Protein 6RZ6 (pdb70)

Organism: Homo sapiens (NCBI:txid9606)

Foldseek 3Di:
DPFCLLVVCLPPLLVLLVVLLVLLCVLLVVLLVLLPFDDPDDDLLSVLLNLLSVLLNVLSVLSVQVNVCSPVVQFHDPDFQNLLVNQLSLQLSLQLNLVSLLVSLVVLLVCLVPLPDVVVNVVSVVVSVVSSVVSSVLRCVSSVGLPDPPGRHGPDDADVCLVVVLVVLVCCVVVRFVVSLVSLVVSLVSLVVVVVVVVVVLVVVLVVLVVLLVVLVVHLVVVLVSLVVVLVVLVVVDVPVLSVVLNVLSVVLNCVRVVRVVSNVSSCVVNVSSVVVVVSSVLSSQLSNVSSVVSNVLSVQAPVQLSVLVNVCSVPDDHPDRPSVSVSSNSVSNSSNSSVSSVPSVSCVRRNDCSVVSVVVVVVD

Solvent-accessible surface area: 18883 Å² total; per-residue (Å²): 117,108,33,88,7,22,103,54,11,65,62,44,4,8,105,25,3,59,99,8,45,124,80,0,57,127,24,0,32,106,5,29,123,0,21,119,38,118,79,113,119,64,44,13,3,19,8,7,2,22,11,2,0,70,4,0,54,112,6,0,62,13,0,47,83,9,2,30,1,6,118,122,38,12,49,4,93,68,33,59,122,26,23,68,74,10,30,30,22,13,55,11,12,10,20,0,1,0,57,2,0,11,23,3,0,46,33,16,38,101,46,4,60,112,26,102,126,102,129,64,40,56,62,4,119,117,70,2,30,86,14,51,115,111,20,81,59,93,15,102,95,26,64,95,92,71,126,32,64,130,61,32,20,4,44,36,55,32,115,80,65,18,66,103,44,77,91,54,11,162,108,27,34,70,74,6,0,85,94,2,42,121,42,0,46,75,8,85,110,53,0,48,163,29,19,114,128,32,50,54,64,14,121,83,50,75,104,74,5,50,81,53,10,61,84,7,80,93,82,89,97,57,14,33,59,19,4,70,64,24,28,56,66,34,67,125,87,109,96,91,88,54,44,61,37,32,66,67,53,8,37,60,4,34,62,31,14,87,189,102,86,67,3,40,68,37,6,85,47,10,66,97,73,51,73,64,74,20,86,103,39,60,63,19,2,121,34,0,51,34,0,0,74,36,0,26,100,12,0,119,79,1,2,32,45,5,1,84,41,28,39,68,10,12,105,44,56,116,110,72,110,50,65,38,215,44,33,94,36,22,5,71,14,31,8,51,6,4,10,4,1,19,68,0,18,98,0,0,94,107,1,13,25,22,15,114,60,10,47,51,45,17,141,150,122

Radius of gyration: 28.32 Å; Cα contacts (8 Å, |Δi|>4): 383; chains: 1; bounding box: 35×96×51 Å

Structure (mmCIF, N/CA/C/O backbone):
data_6RZ6
#
_entry.id   6RZ6
#
_cell.length_a   69.810
_cell.length_b   170.880
_cell.length_c   85.790
_cell.angle_alpha   90.00
_cell.angle_beta   90.00
_cell.angle_gamma   90.00
#
_symmetry.space_group_name_H-M   'C 2 2 21'
#
loop_
_entity.id
_entity.type
_entity.pdbx_description
1 polymer 'Cysteinyl leukotriene receptor 2,Soluble cytochrome b562,Cysteinyl leukotriene receptor 2'
2 non-polymer '(2~{S})-8-[[4-[4-(2-chloranyl-5-fluoranyl-phenyl)butoxy]phenyl]carbonylamino]-4-(4-oxidanyl-4-oxidanylidene-butyl)-2,3- dihydro-1,4-benzoxazine-2-carboxylic acid'
3 non-polymer CHOLESTEROL
4 non-polymer 'L(+)-TARTARIC ACID'
5 non-polymer '(2R)-2,3-dihydroxypropyl (9Z)-octadec-9-enoate'
6 non-polymer 'OLEIC ACID'
7 non-polymer 'PENTAETHYLENE GLYCOL'
8 water water
#
loop_
_atom_site.group_PDB
_atom_site.id
_atom_site.type_symbol
_atom_site.label_atom_id
_atom_site.label_alt_id
_atom_site.label_comp_id
_atom_site.label_asym_id
_atom_site.label_entity_id
_atom_site.label_seq_id
_atom_site.pdbx_PDB_ins_code
_atom_site.Cartn_x
_atom_site.Cartn_y
_atom_site.Cartn_z
_atom_site.occupancy
_atom_site.B_iso_or_equiv
_atom_site.auth_seq_id
_atom_site.auth_comp_id
_atom_site.auth_asym_id
_atom_site.auth_atom_id
_atom_site.pdbx_PDB_model_num
ATOM 1 N N . ARG A 1 13 ? -13.251 31.965 -22.964 1.00 125.99 29 ARG A N 1
ATOM 2 C CA . ARG A 1 13 ? -12.910 30.943 -21.979 1.00 129.20 29 ARG A CA 1
ATOM 3 C C . ARG A 1 13 ? -12.034 31.506 -20.862 1.00 137.70 29 ARG A C 1
ATOM 4 O O . ARG A 1 13 ? -10.872 31.119 -20.726 1.00 141.52 29 ARG A O 1
ATOM 6 N N . ASN A 1 14 ? -12.605 32.404 -20.051 1.00 141.11 30 ASN A N 1
ATOM 7 C CA . ASN A 1 14 ? -11.826 33.085 -19.019 1.00 137.81 30 ASN A CA 1
ATOM 8 C C . ASN A 1 14 ? -11.428 32.151 -17.876 1.00 134.17 30 ASN A C 1
ATOM 9 O O . ASN A 1 14 ? -10.427 32.404 -17.195 1.00 137.96 30 ASN A O 1
ATOM 11 N N . CYS A 1 15 ? -12.172 31.066 -17.665 1.00 117.73 31 CYS A N 1
ATOM 12 C CA . CYS A 1 15 ? -12.011 30.249 -16.468 1.00 97.48 31 CYS A CA 1
ATOM 13 C C . CYS A 1 15 ? -10.724 29.422 -16.538 1.00 87.62 31 CYS A C 1
ATOM 14 O O . CYS A 1 15 ? -10.290 29.002 -17.613 1.00 90.04 31 CYS A O 1
ATOM 17 N N . THR A 1 16 ? -10.123 29.169 -15.366 1.00 76.61 32 THR A N 1
ATOM 18 C CA . THR A 1 16 ? -8.843 28.461 -15.269 1.00 70.36 32 THR A CA 1
ATOM 19 C C . THR A 1 16 ? -8.973 26.956 -15.492 1.00 64.66 32 THR A C 1
ATOM 20 O O . THR A 1 16 ? -7.969 26.264 -15.774 1.00 63.35 32 THR A O 1
ATOM 24 N N . ILE A 1 17 ? -10.189 26.432 -15.352 1.00 57.98 33 ILE A N 1
ATOM 25 C CA . ILE A 1 17 ? -10.421 25.019 -15.604 1.00 54.24 33 ILE A CA 1
ATOM 26 C C . ILE A 1 17 ? -10.011 24.645 -17.017 1.00 52.28 33 ILE A C 1
ATOM 27 O O . ILE A 1 17 ? -9.649 23.496 -17.279 1.00 52.75 33 ILE A O 1
ATOM 32 N N . GLU A 1 18 ? -10.045 25.598 -17.947 1.00 51.95 34 GLU A N 1
ATOM 33 C CA . GLU A 1 18 ? -9.728 25.258 -19.327 1.00 53.93 34 GLU A CA 1
ATOM 34 C C . GLU A 1 18 ? -8.235 24.997 -19.483 1.00 51.66 34 GLU A C 1
ATOM 35 O O . GLU A 1 18 ? -7.822 24.068 -20.193 1.00 50.14 34 GLU A O 1
ATOM 41 N N . ASN A 1 19 ? -7.415 25.774 -18.781 1.00 48.47 35 ASN A N 1
ATOM 42 C CA . ASN A 1 19 ? -5.989 25.490 -18.744 1.00 52.96 35 ASN A CA 1
ATOM 43 C C . ASN A 1 19 ? -5.721 24.129 -18.115 1.00 54.81 35 ASN A C 1
ATOM 44 O O . ASN A 1 19 ? -4.895 23.356 -18.618 1.00 52.76 35 ASN A O 1
ATOM 49 N N . PHE A 1 20 ? -6.416 23.807 -17.019 1.00 51.54 36 PHE A N 1
ATOM 50 C CA . PHE A 1 20 ? -6.261 22.459 -16.471 1.00 47.60 36 PHE A CA 1
ATOM 51 C C . PHE A 1 20 ? -6.627 21.383 -17.499 1.00 50.33 36 PHE A C 1
ATOM 52 O O . PHE A 1 20 ? -5.878 20.419 -17.701 1.00 49.70 36 PHE A O 1
ATOM 60 N N . LYS A 1 21 ? -7.784 21.534 -18.148 1.00 49.18 37 LYS A N 1
ATOM 61 C CA . LYS A 1 21 ? -8.284 20.531 -19.086 1.00 46.90 37 LYS A CA 1
ATOM 62 C C . LYS A 1 21 ? -7.302 20.275 -20.226 1.00 50.85 37 LYS A C 1
ATOM 63 O O . LYS A 1 21 ? -7.058 19.115 -20.600 1.00 45.81 37 LYS A O 1
ATOM 69 N N . ARG A 1 22 ? -6.720 21.342 -20.787 1.00 47.15 38 ARG A N 1
ATOM 70 C CA . ARG A 1 22 ? -5.925 21.150 -21.994 1.00 50.76 38 ARG A CA 1
ATOM 71 C C . ARG A 1 22 ? -4.644 20.368 -21.729 1.00 50.56 38 ARG A C 1
ATOM 72 O O . ARG A 1 22 ? -4.089 19.773 -22.661 1.00 49.38 38 ARG A O 1
ATOM 80 N N . GLU A 1 23 ? -4.157 20.365 -20.491 1.00 48.82 39 GLU A N 1
ATOM 81 C CA . GLU A 1 23 ? -3.031 19.511 -20.152 1.00 53.56 39 GLU A CA 1
ATOM 82 C C . GLU A 1 23 ? -3.485 18.145 -19.643 1.00 57.65 39 GLU A C 1
ATOM 83 O O . GLU A 1 23 ? -2.897 17.122 -20.010 1.00 56.29 39 GLU A O 1
ATOM 85 N N . PHE A 1 24 ? -4.544 18.109 -18.830 1.00 53.23 40 PHE A N 1
ATOM 86 C CA . PHE A 1 24 ? -4.964 16.874 -18.179 1.00 47.01 40 PHE A CA 1
ATOM 87 C C . PHE A 1 24 ? -5.547 15.859 -19.163 1.00 45.97 40 PHE A C 1
ATOM 88 O O . PHE A 1 24 ? -5.179 14.679 -19.120 1.00 45.79 40 PHE A O 1
ATOM 96 N N . PHE A 1 25 ? -6.480 16.272 -20.033 1.00 44.26 41 PHE A N 1
ATOM 97 C CA . PHE A 1 25 ? -7.119 15.265 -20.882 1.00 42.31 41 PHE A CA 1
ATOM 98 C C . PHE A 1 25 ? -6.170 14.577 -21.855 1.00 42.72 41 PHE A C 1
ATOM 99 O O . PHE A 1 25 ? -6.291 13.350 -22.011 1.00 43.16 41 PHE A O 1
ATOM 107 N N . PRO A 1 26 ? -5.250 15.263 -22.563 1.00 41.37 42 PRO A N 1
ATOM 108 C CA . PRO A 1 26 ? -4.373 14.508 -23.479 1.00 44.08 42 PRO A CA 1
ATOM 109 C C . PRO A 1 26 ? -3.606 13.405 -22.770 1.00 46.39 42 PRO A C 1
ATOM 110 O O . PRO A 1 26 ? -3.521 12.281 -23.290 1.00 48.02 42 PRO A O 1
ATOM 114 N N . ILE A 1 27 ? -3.127 13.677 -21.551 1.00 40.93 43 ILE A N 1
ATOM 115 C CA . ILE A 1 27 ? -2.372 12.680 -20.791 1.00 44.36 43 ILE A CA 1
ATOM 116 C C . ILE A 1 27 ? -3.231 11.442 -20.512 1.00 43.77 43 ILE A C 1
ATOM 117 O O . ILE A 1 27 ? -2.870 10.314 -20.884 1.00 45.51 43 ILE A O 1
ATOM 122 N N . VAL A 1 28 ? -4.377 11.627 -19.851 1.00 39.76 44 VAL A N 1
ATOM 123 C CA . VAL A 1 28 ? -5.146 10.457 -19.428 1.00 43.90 44 VAL A CA 1
ATOM 124 C C . VAL A 1 28 ? -5.763 9.751 -20.626 1.00 46.86 44 VAL A C 1
ATOM 125 O O . VAL A 1 28 ? -5.791 8.513 -20.675 1.00 48.77 44 VAL A O 1
ATOM 129 N N . TYR A 1 29 ? -6.269 10.511 -21.606 1.00 41.38 45 TYR A N 1
ATOM 130 C CA . TYR A 1 29 ? -6.847 9.892 -22.793 1.00 40.72 45 TYR A CA 1
ATOM 131 C C . TYR A 1 29 ? -5.820 9.057 -23.555 1.00 41.80 45 TYR A C 1
ATOM 132 O O . TYR A 1 29 ? -6.131 7.941 -23.990 1.00 38.67 45 TYR A O 1
ATOM 141 N N . LEU A 1 30 ? -4.580 9.546 -23.701 1.00 39.98 46 LEU A N 1
ATOM 142 C CA . LEU A 1 30 ? -3.616 8.725 -24.430 1.00 43.81 46 LEU A CA 1
ATOM 143 C C . LEU A 1 30 ? -3.141 7.530 -23.603 1.00 42.74 46 LEU A C 1
ATOM 144 O O . LEU A 1 30 ? -2.914 6.443 -24.165 1.00 39.81 46 LEU A O 1
ATOM 149 N N . ILE A 1 31 ? -3.009 7.690 -22.274 1.00 43.33 47 ILE A N 1
ATOM 150 C CA . ILE A 1 31 ? -2.675 6.531 -21.438 1.00 46.95 47 ILE A CA 1
ATOM 151 C C . ILE A 1 31 ? -3.727 5.444 -21.608 1.00 43.87 47 ILE A C 1
ATOM 152 O O . ILE A 1 31 ? -3.411 4.260 -21.816 1.00 41.46 47 ILE A O 1
ATOM 157 N N . ILE A 1 32 ? -4.999 5.838 -21.512 1.00 44.26 48 ILE A N 1
ATOM 158 C CA . ILE A 1 32 ? -6.095 4.889 -21.667 1.00 43.37 48 ILE A CA 1
ATOM 159 C C . ILE A 1 32 ? -6.059 4.266 -23.050 1.00 47.30 48 ILE A C 1
ATOM 160 O O . ILE A 1 32 ? -6.274 3.060 -23.199 1.00 45.85 48 ILE A O 1
ATOM 165 N N . PHE A 1 33 ? -5.755 5.065 -24.080 1.00 43.19 49 PHE A N 1
ATOM 166 C CA . PHE A 1 33 ? -5.670 4.530 -25.432 1.00 40.14 49 PHE A CA 1
ATOM 167 C C . PHE A 1 33 ? -4.687 3.373 -25.503 1.00 42.06 49 PHE A C 1
ATOM 168 O O . PHE A 1 33 ? -5.051 2.255 -25.888 1.00 38.72 49 PHE A O 1
ATOM 176 N N . PHE A 1 34 ? -3.418 3.637 -25.171 1.00 39.23 50 PHE A N 1
ATOM 177 C CA . PHE A 1 34 ? -2.410 2.599 -25.365 1.00 41.38 50 PHE A CA 1
ATOM 178 C C . PHE A 1 34 ? -2.665 1.388 -24.468 1.00 40.44 50 PHE A C 1
ATOM 179 O O . PHE A 1 34 ? -2.669 0.241 -24.954 1.00 41.36 50 PHE A O 1
ATOM 187 N N . VAL A 1 35 ? -2.920 1.616 -23.172 1.00 38.57 51 VAL A N 1
ATOM 188 C CA . VAL A 1 35 ? -3.214 0.493 -22.281 1.00 43.31 51 VAL A CA 1
ATOM 189 C C . VAL A 1 35 ? -4.430 -0.291 -22.781 1.00 44.93 51 VAL A C 1
ATOM 190 O O . VAL A 1 35 ? -4.436 -1.530 -22.760 1.00 48.99 51 VAL A O 1
ATOM 194 N N . GLY A 1 36 ? -5.449 0.407 -23.293 1.00 45.67 52 GLY A N 1
ATOM 195 C CA . GLY A 1 36 ? -6.695 -0.253 -23.652 1.00 45.96 52 GLY A CA 1
ATOM 196 C C . GLY A 1 36 ? -6.593 -1.022 -24.953 1.00 48.21 52 GLY A C 1
ATOM 197 O O . GLY A 1 36 ? -7.214 -2.079 -25.111 1.00 45.60 52 GLY A O 1
ATOM 198 N N . VAL A 1 37 ? -5.778 -0.524 -25.884 1.00 45.69 53 VAL A N 1
ATOM 199 C CA . VAL A 1 37 ? -5.504 -1.274 -27.107 1.00 49.77 53 VAL A CA 1
ATOM 200 C C . VAL A 1 37 ? -4.774 -2.564 -26.785 1.00 53.71 53 VAL A C 1
ATOM 201 O O . VAL A 1 37 ? -5.156 -3.636 -27.265 1.00 51.31 53 VAL A O 1
ATOM 205 N N . LEU A 1 38 ? -3.726 -2.494 -25.953 1.00 54.04 54 LEU A N 1
ATOM 206 C CA . LEU A 1 38 ? -3.022 -3.731 -25.611 1.00 51.76 54 LEU A CA 1
ATOM 207 C C . LEU A 1 38 ? -3.956 -4.736 -24.944 1.00 46.75 54 LEU A C 1
ATOM 208 O O . LEU A 1 38 ? -4.099 -5.880 -25.406 1.00 44.16 54 LEU A O 1
ATOM 213 N N . GLY A 1 39 ? -4.630 -4.305 -23.875 1.00 42.75 55 GLY A N 1
ATOM 214 C CA . GLY A 1 39 ? -5.475 -5.222 -23.126 1.00 45.39 55 GLY A CA 1
ATOM 215 C C . GLY A 1 39 ? -6.603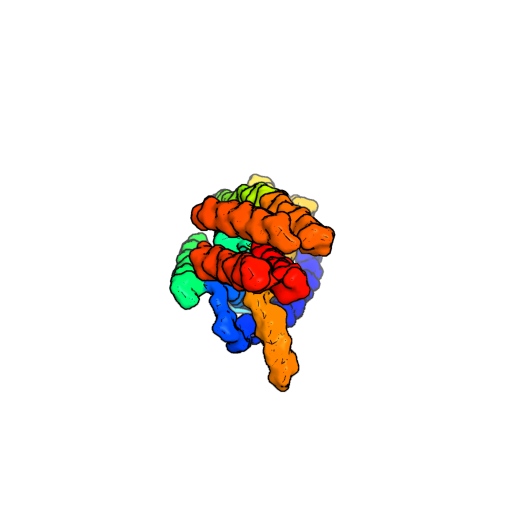 -5.803 -23.955 1.00 43.66 55 GLY A C 1
ATOM 216 O O . GLY A 1 39 ? -6.794 -7.020 -23.997 1.00 44.41 55 GLY A O 1
ATOM 217 N N . ASN A 1 40 ? -7.357 -4.946 -24.647 1.00 41.47 56 ASN A N 1
ATOM 218 C CA . ASN A 1 40 ? -8.508 -5.432 -25.396 1.00 44.94 56 ASN A CA 1
ATOM 219 C C . ASN A 1 40 ? -8.103 -6.193 -26.653 1.00 47.22 56 ASN A C 1
ATOM 220 O O . ASN A 1 40 ? -8.715 -7.225 -26.966 1.00 45.93 56 ASN A O 1
ATOM 225 N N . GLY A 1 41 ? -7.107 -5.709 -27.404 1.00 41.82 57 GLY A N 1
ATOM 226 C CA . GLY A 1 41 ? -6.640 -6.477 -28.545 1.00 44.04 57 GLY A CA 1
ATOM 227 C C . GLY A 1 41 ? -6.243 -7.880 -28.150 1.00 45.21 57 GLY A C 1
ATOM 228 O O . GLY A 1 41 ? -6.659 -8.859 -28.774 1.00 40.24 57 GLY A O 1
ATOM 229 N N . LEU A 1 42 ? -5.470 -8.005 -27.067 1.00 51.64 58 LEU A N 1
ATOM 230 C CA . LEU A 1 42 ? -5.065 -9.333 -26.628 1.00 53.30 58 LEU A CA 1
ATOM 231 C C . LEU A 1 42 ? -6.261 -10.153 -26.136 1.00 50.88 58 LEU A C 1
ATOM 232 O O . LEU A 1 42 ? -6.356 -11.357 -26.415 1.00 49.34 58 LEU A O 1
ATOM 237 N N . SER A 1 43 ? -7.192 -9.518 -25.415 1.00 45.70 59 SER A N 1
ATOM 238 C CA . SER A 1 43 ? -8.353 -10.241 -24.901 1.00 46.19 59 SER A CA 1
ATOM 239 C C . SER A 1 43 ? -9.208 -10.789 -26.038 1.00 45.38 59 SER A C 1
ATOM 240 O O . SER A 1 43 ? -9.626 -11.954 -26.014 1.00 37.65 59 SER A O 1
ATOM 243 N N . ILE A 1 44 ? -9.496 -9.949 -27.037 1.00 45.27 60 ILE A N 1
ATOM 244 C CA . ILE A 1 44 ? -10.302 -10.392 -28.171 1.00 47.32 60 ILE A CA 1
ATOM 245 C C . ILE A 1 44 ? -9.579 -11.488 -28.943 1.00 50.52 60 ILE A C 1
ATOM 246 O O . ILE A 1 44 ? -10.191 -12.485 -29.347 1.00 49.83 60 ILE A O 1
ATOM 251 N N . TYR A 1 45 ? -8.265 -11.337 -29.143 1.00 51.22 61 TYR A N 1
ATOM 252 C CA . TYR A 1 45 ? -7.490 -12.413 -29.755 1.00 54.62 61 TYR A CA 1
ATOM 253 C C . TYR A 1 45 ? -7.647 -13.729 -28.995 1.00 54.37 61 TYR A C 1
ATOM 254 O O . TYR A 1 45 ? -7.812 -14.788 -29.610 1.00 52.61 61 TYR A O 1
ATOM 263 N N . VAL A 1 46 ? -7.597 -13.685 -27.660 1.00 55.33 62 VAL A N 1
ATOM 264 C CA . VAL A 1 46 ? -7.739 -14.906 -26.863 1.00 58.44 62 VAL A CA 1
ATOM 265 C C . VAL A 1 46 ? -9.142 -15.491 -27.007 1.00 58.65 62 VAL A C 1
ATOM 266 O O . VAL A 1 46 ? -9.304 -16.684 -27.291 1.00 59.97 62 VAL A O 1
ATOM 270 N N . PHE A 1 47 ? -10.168 -14.659 -26.794 1.00 52.88 63 PHE A N 1
ATOM 271 C CA . PHE A 1 47 ? -11.562 -15.068 -26.951 1.00 52.70 63 PHE A CA 1
ATOM 272 C C . PHE A 1 47 ? -11.790 -15.875 -28.222 1.00 58.49 63 PHE A C 1
ATOM 273 O O . PHE A 1 47 ? -12.425 -16.935 -28.193 1.00 66.87 63 PHE A O 1
ATOM 281 N N . LEU A 1 48 ? -11.288 -15.391 -29.351 1.00 55.53 64 LEU A N 1
ATOM 282 C CA . LEU A 1 48 ? -11.589 -16.028 -30.622 1.00 55.55 64 LEU A CA 1
ATOM 283 C C . LEU A 1 48 ? -10.758 -17.286 -30.852 1.00 62.67 64 LEU A C 1
ATOM 284 O O . LEU A 1 48 ? -10.741 -17.809 -31.977 1.00 67.69 64 LEU A O 1
ATOM 289 N N . GLN A 1 49 ? -10.073 -17.787 -29.815 1.00 60.98 65 GLN A N 1
ATOM 290 C CA . GLN A 1 49 ? -9.318 -19.019 -30.025 1.00 65.79 65 GLN A CA 1
ATOM 291 C C . GLN A 1 49 ? -10.225 -20.232 -29.824 1.00 64.72 65 GLN A C 1
ATOM 292 O O . GLN A 1 49 ? -11.057 -20.241 -28.907 1.00 61.14 65 GLN A O 1
ATOM 298 N N . PRO A 1 50 ? -10.083 -21.241 -30.683 1.00 64.42 66 PRO A N 1
ATOM 299 C CA . PRO A 1 50 ? -10.950 -22.421 -30.589 1.00 65.82 66 PRO A CA 1
ATOM 300 C C . PRO A 1 50 ? -10.699 -23.184 -29.304 1.00 75.88 66 PRO A C 1
ATOM 301 O O . PRO A 1 50 ? -9.554 -23.359 -28.878 1.00 82.38 66 PRO A O 1
ATOM 305 N N . TYR A 1 51 ? -11.782 -23.640 -28.682 1.00 79.16 67 TYR A N 1
ATOM 306 C CA . TYR A 1 51 ? -11.650 -24.460 -27.489 1.00 80.78 67 TYR A CA 1
ATOM 307 C C . TYR A 1 51 ? -12.837 -25.415 -27.446 1.00 85.46 67 TYR A C 1
ATOM 308 O O . TYR A 1 51 ? -13.924 -25.094 -27.937 1.00 90.39 67 TYR A O 1
ATOM 317 N N . LYS A 1 52 ? -12.613 -26.598 -26.866 1.00 81.86 68 LYS A N 1
ATOM 318 C CA . LYS A 1 52 ? -13.607 -27.667 -26.941 1.00 79.69 68 LYS A CA 1
ATOM 319 C C . LYS A 1 52 ? -14.968 -27.243 -26.395 1.00 79.40 68 LYS A C 1
ATOM 320 O O . LYS A 1 52 ? -15.993 -27.799 -26.803 1.00 80.77 68 LYS A O 1
ATOM 322 N N . LYS A 1 53 ? -15.011 -26.270 -25.485 1.00 76.14 69 LYS A N 1
ATOM 323 C CA . LYS A 1 53 ? -16.270 -25.820 -24.906 1.00 75.60 69 LYS A CA 1
ATOM 324 C C . LYS A 1 53 ? -16.348 -24.299 -24.896 1.00 74.30 69 LYS A C 1
ATOM 325 O O . LYS A 1 53 ? -15.329 -23.606 -24.840 1.00 74.35 69 LYS A O 1
ATOM 331 N N . SER A 1 54 ? -17.575 -23.789 -24.978 1.00 76.95 70 SER A N 1
ATOM 332 C CA . SER A 1 54 ? -17.832 -22.354 -24.952 1.00 80.61 70 SER A CA 1
ATOM 333 C C . SER A 1 54 ? -19.060 -22.086 -24.090 1.00 73.78 70 SER A C 1
ATOM 334 O O . SER A 1 54 ? -19.859 -22.986 -23.817 1.00 73.61 70 SER A O 1
ATOM 337 N N . THR A 1 55 ? -19.208 -20.834 -23.665 1.00 67.56 71 THR A N 1
ATOM 338 C CA . THR A 1 55 ? -20.199 -20.485 -22.658 1.00 70.64 71 THR A CA 1
ATOM 339 C C . THR A 1 55 ? -20.790 -19.116 -22.984 1.00 70.78 71 THR A C 1
ATOM 340 O O . THR A 1 55 ? -20.219 -18.333 -23.745 1.00 74.63 71 THR A O 1
ATOM 344 N N . SER A 1 56 ? -21.965 -18.842 -22.415 1.00 67.02 72 SER A N 1
ATOM 345 C CA . SER A 1 56 ? -22.598 -17.540 -22.586 1.00 64.74 72 SER A CA 1
ATOM 346 C C . SER A 1 56 ? -21.767 -16.404 -21.987 1.00 56.98 72 SER A C 1
ATOM 347 O O . SER A 1 56 ? -21.812 -15.267 -22.491 1.00 55.71 72 SER A O 1
ATOM 350 N N . VAL A 1 57 ? -21.006 -16.678 -20.918 1.00 54.66 73 VAL A N 1
ATOM 351 C CA . VAL A 1 57 ? -20.205 -15.609 -20.318 1.00 57.06 73 VAL A CA 1
ATOM 352 C C . VAL A 1 57 ? -19.132 -15.145 -21.287 1.00 55.71 73 VAL A C 1
ATOM 353 O O . VAL A 1 57 ? -18.739 -13.971 -21.281 1.00 61.20 73 VAL A O 1
ATOM 357 N N . ASN A 1 58 ? -18.660 -16.043 -22.148 1.00 49.53 74 ASN A N 1
ATOM 358 C CA . ASN A 1 58 ? -17.754 -15.630 -23.208 1.00 52.66 74 ASN A CA 1
ATOM 359 C C . ASN A 1 58 ? -18.434 -14.650 -24.161 1.00 53.71 74 ASN A C 1
ATOM 360 O O . ASN A 1 58 ? -17.810 -13.681 -24.615 1.00 56.50 74 ASN A O 1
ATOM 365 N N . VAL A 1 59 ? -19.720 -14.871 -24.456 1.00 47.71 75 VAL A N 1
ATOM 366 C CA . VAL A 1 59 ? -20.465 -13.929 -25.290 1.00 48.43 75 VAL A CA 1
ATOM 367 C C . VAL A 1 59 ? -20.494 -12.551 -24.638 1.00 42.74 75 VAL A C 1
ATOM 368 O O . VAL A 1 59 ? -20.211 -11.526 -25.278 1.00 43.78 75 VAL A O 1
ATOM 372 N N . PHE A 1 60 ? -20.847 -12.503 -23.354 1.00 38.38 76 PHE A N 1
ATOM 373 C CA . PHE A 1 60 ? -20.976 -11.194 -22.714 1.00 43.42 76 PHE A CA 1
ATOM 374 C C . PHE A 1 60 ? -19.632 -10.475 -22.628 1.00 44.13 76 PHE A C 1
ATOM 375 O O . PHE A 1 60 ? -19.542 -9.265 -22.886 1.00 45.56 76 PHE A O 1
ATOM 383 N N . MET A 1 61 ? -18.573 -11.209 -22.287 1.00 44.18 77 MET A N 1
ATOM 384 C CA . MET A 1 61 ? -17.249 -10.602 -22.224 1.00 47.26 77 MET A CA 1
ATOM 385 C C . MET A 1 61 ? -16.792 -10.094 -23.588 1.00 45.83 77 MET A C 1
ATOM 386 O O . MET A 1 61 ? -16.242 -8.988 -23.692 1.00 46.87 77 MET A O 1
ATOM 391 N N . LEU A 1 62 ? -16.996 -10.886 -24.642 1.00 40.72 78 LEU A N 1
ATOM 392 C CA . LEU A 1 62 ? -16.602 -10.449 -25.978 1.00 43.18 78 LEU A CA 1
ATOM 393 C C . LEU A 1 62 ? -17.308 -9.155 -26.378 1.00 44.47 78 LEU A C 1
ATOM 394 O O . LEU A 1 62 ? -16.684 -8.248 -26.949 1.00 43.13 78 LEU A O 1
ATOM 399 N N . ASN A 1 63 ? -18.614 -9.060 -26.102 1.00 44.62 79 ASN A N 1
ATOM 400 C CA . ASN A 1 63 ? -19.357 -7.849 -26.410 1.00 46.54 79 ASN A CA 1
ATOM 401 C C . ASN A 1 63 ? -18.803 -6.658 -25.626 1.00 45.42 79 ASN A C 1
ATOM 402 O O . ASN A 1 63 ? -18.665 -5.579 -26.169 1.00 41.66 79 ASN A O 1
ATOM 407 N N . LEU A 1 64 ? -18.492 -6.858 -24.343 1.00 41.95 80 LEU A N 1
ATOM 408 C CA . LEU A 1 64 ? -17.908 -5.776 -23.559 1.00 40.66 80 LEU A CA 1
ATOM 409 C C . LEU A 1 64 ? -16.593 -5.297 -24.167 1.00 44.83 80 LEU A C 1
ATOM 410 O O . LEU A 1 64 ? -16.353 -4.088 -24.284 1.00 43.32 80 LEU A O 1
ATOM 415 N N . ALA A 1 65 ? -15.725 -6.237 -24.556 1.00 44.49 81 ALA A N 1
ATOM 416 C CA . ALA A 1 65 ? -14.403 -5.861 -25.052 1.00 44.55 81 ALA A CA 1
ATOM 417 C C . ALA A 1 65 ? -14.499 -5.162 -26.406 1.00 48.79 81 ALA A C 1
ATOM 418 O O . ALA A 1 65 ? -13.760 -4.202 -26.672 1.00 44.51 81 ALA A O 1
ATOM 420 N N . ILE A 1 66 ? -15.409 -5.621 -27.274 1.00 50.33 82 ILE A N 1
ATOM 421 C CA . ILE A 1 66 ? -15.605 -4.929 -28.545 1.00 48.77 82 ILE A CA 1
ATOM 422 C C . ILE A 1 66 ? -16.084 -3.511 -28.304 1.00 48.76 82 ILE A C 1
ATOM 423 O O . ILE A 1 66 ? -15.553 -2.550 -28.884 1.00 47.07 82 ILE A O 1
ATOM 428 N N . SER A 1 67 ? -17.089 -3.351 -27.440 1.00 46.23 83 SER A N 1
ATOM 429 C CA . SER A 1 67 ? -17.556 -2.007 -27.126 1.00 45.29 83 SER A CA 1
ATOM 430 C C . SER A 1 67 ? -16.415 -1.136 -26.610 1.00 43.54 83 SER A C 1
ATOM 431 O O . SER A 1 67 ? -16.232 0.002 -27.074 1.00 42.12 83 SER A O 1
ATOM 434 N N . ASN A 1 68 ? -15.619 -1.664 -25.665 1.00 37.96 84 ASN A N 1
ATOM 435 C CA . ASN A 1 68 ? -14.549 -0.847 -25.101 1.00 39.22 84 ASN A CA 1
ATOM 436 C C . ASN A 1 68 ? -13.522 -0.468 -26.159 1.00 40.97 84 ASN A C 1
ATOM 437 O O . ASN A 1 68 ? -13.044 0.669 -26.174 1.00 43.15 84 ASN A O 1
ATOM 442 N N . LEU A 1 69 ? -13.177 -1.392 -27.061 1.00 43.72 85 LEU A N 1
ATOM 443 C CA . LEU A 1 69 ? -12.131 -1.094 -28.040 1.00 44.52 85 LEU A CA 1
ATOM 444 C C . LEU A 1 69 ? -12.620 -0.084 -29.079 1.00 43.53 85 LEU A C 1
ATOM 445 O O . LEU A 1 69 ? -11.867 0.825 -29.486 1.00 43.50 85 LEU A O 1
ATOM 450 N N . LEU A 1 70 ? -13.888 -0.204 -29.498 1.00 39.65 86 LEU A N 1
ATOM 451 C CA . LEU A 1 70 ? -14.489 0.835 -30.330 1.00 47.59 86 LEU A CA 1
ATOM 452 C C . LEU A 1 70 ? -14.374 2.206 -29.668 1.00 49.65 86 LEU A C 1
ATOM 453 O O . LEU A 1 70 ? -13.875 3.162 -30.282 1.00 47.93 86 LEU A O 1
ATOM 458 N N . PHE A 1 71 ? -14.823 2.324 -28.413 1.00 45.25 87 PHE A N 1
ATOM 459 C CA . PHE A 1 71 ? -14.694 3.607 -27.718 1.00 43.20 87 PHE A CA 1
ATOM 460 C C . PHE A 1 71 ? -13.251 4.103 -27.665 1.00 43.53 87 PHE A C 1
ATOM 461 O O . PHE A 1 71 ? -12.980 5.287 -27.909 1.00 43.33 87 PHE A O 1
ATOM 469 N N . ILE A 1 72 ? -12.318 3.222 -27.317 1.00 42.30 88 ILE A N 1
ATOM 470 C CA . ILE A 1 72 ? -10.914 3.601 -27.249 1.00 42.00 88 ILE A CA 1
ATOM 471 C C . ILE A 1 72 ? -10.416 4.197 -28.559 1.00 46.42 88 ILE A C 1
ATOM 472 O O . ILE A 1 72 ? -9.581 5.115 -28.548 1.00 44.90 88 ILE A O 1
ATOM 477 N N . SER A 1 73 ? -10.942 3.735 -29.704 1.00 44.60 89 SER A N 1
ATOM 478 C CA . SER A 1 73 ? -10.463 4.310 -30.963 1.00 43.98 89 SER A CA 1
ATOM 479 C C . SER A 1 73 ? -10.810 5.804 -31.125 1.00 44.44 89 SER A C 1
ATOM 480 O O . SER A 1 73 ? -10.241 6.461 -32.004 1.00 47.11 89 SER A O 1
ATOM 483 N N . THR A 1 74 ? -11.690 6.375 -30.299 1.00 35.51 90 THR A N 1
ATOM 484 C CA . THR A 1 74 ? -12.017 7.795 -30.441 1.00 42.08 90 THR A CA 1
ATOM 485 C C . THR A 1 74 ? -11.096 8.710 -29.641 1.00 46.86 90 THR A C 1
ATOM 486 O O . THR A 1 74 ? -11.113 9.930 -29.861 1.00 49.93 90 THR A O 1
ATOM 490 N N . LEU A 1 75 ? -10.309 8.163 -28.719 1.00 43.28 91 LEU A N 1
ATOM 491 C CA . LEU A 1 75 ? -9.570 8.972 -27.759 1.00 41.97 91 LEU A CA 1
ATOM 492 C C . LEU A 1 75 ? -8.467 9.837 -28.377 1.00 45.72 91 LEU A C 1
ATOM 493 O O . LEU A 1 75 ? -8.245 10.963 -27.898 1.00 47.00 91 LEU A O 1
ATOM 498 N N . PRO A 1 76 ? -7.739 9.374 -29.407 1.00 45.84 92 PRO A N 1
ATOM 499 C CA . PRO A 1 76 ? -6.718 10.255 -30.007 1.00 47.06 92 PRO A CA 1
ATOM 500 C C . PRO A 1 76 ? -7.301 11.536 -30.560 1.00 48.39 92 PRO A C 1
ATOM 501 O O . PRO A 1 76 ? -6.629 12.578 -30.542 1.00 50.91 92 PRO A O 1
ATOM 505 N N . PHE A 1 77 ? -8.562 11.497 -30.997 1.00 46.24 93 PHE A N 1
ATOM 506 C CA . PHE A 1 77 ? -9.226 12.691 -31.503 1.00 46.99 93 PHE A CA 1
ATOM 507 C C . PHE A 1 77 ? -9.547 13.671 -30.378 1.00 48.03 93 PHE A C 1
ATOM 508 O O . PHE A 1 77 ? -9.360 14.887 -30.534 1.00 52.28 93 PHE A O 1
ATOM 516 N N . ARG A 1 78 ? -10.045 13.165 -29.242 1.00 40.37 94 ARG A N 1
ATOM 517 C CA . ARG A 1 78 ? -10.314 14.040 -28.103 1.00 45.09 94 ARG A CA 1
ATOM 518 C C . ARG A 1 78 ? -9.015 14.674 -27.608 1.00 48.11 94 ARG A C 1
ATOM 519 O O . ARG A 1 78 ? -8.952 15.892 -27.344 1.00 48.36 94 ARG A O 1
ATOM 527 N N . ALA A 1 79 ? -7.948 13.865 -27.532 1.00 46.28 95 ALA A N 1
ATOM 528 C CA . ALA A 1 79 ? -6.633 14.402 -27.193 1.00 47.35 95 ALA A CA 1
ATOM 529 C C . ALA A 1 79 ? -6.217 15.498 -28.164 1.00 46.48 95 ALA A C 1
ATOM 530 O O . ALA A 1 79 ? -5.709 16.538 -27.739 1.00 49.49 95 ALA A O 1
ATOM 532 N N . ASP A 1 80 ? -6.421 15.284 -29.468 1.00 42.32 96 ASP A N 1
ATOM 533 C CA . ASP A 1 80 ? -6.101 16.313 -30.453 1.00 46.02 96 ASP A CA 1
ATOM 534 C C . ASP A 1 80 ? -6.856 17.611 -30.174 1.00 47.81 96 ASP A C 1
ATOM 535 O O . ASP A 1 80 ? -6.270 18.709 -30.183 1.00 42.71 96 ASP A O 1
ATOM 540 N N . TYR A 1 81 ? -8.172 17.503 -29.977 1.00 47.16 97 TYR A N 1
ATOM 541 C CA . TYR A 1 81 ? -8.965 18.667 -29.613 1.00 45.81 97 TYR A CA 1
ATOM 542 C C . TYR A 1 81 ? -8.272 19.496 -28.546 1.00 47.64 97 TYR A C 1
ATOM 543 O O . TYR A 1 81 ? -8.025 20.698 -28.732 1.00 44.98 97 TYR A O 1
ATOM 552 N N . TYR A 1 82 ? -7.915 18.858 -27.428 1.00 47.47 98 TYR A N 1
ATOM 553 C CA . TYR A 1 82 ? -7.352 19.667 -26.343 1.00 48.45 98 TYR A CA 1
ATOM 554 C C . TYR A 1 82 ? -5.941 20.156 -26.668 1.00 51.63 98 TYR A C 1
ATOM 555 O O . TYR A 1 82 ? -5.579 21.283 -26.302 1.00 52.60 98 TYR A O 1
ATOM 564 N N . LEU A 1 83 ? -5.144 19.353 -27.380 1.00 48.42 99 LEU A N 1
ATOM 565 C CA . LEU A 1 83 ? -3.802 19.788 -27.750 1.00 49.96 99 LEU A CA 1
ATOM 566 C C . LEU A 1 83 ? -3.792 20.969 -28.713 1.00 54.19 99 LEU A C 1
ATOM 567 O O . LEU A 1 83 ? -2.762 21.642 -28.820 1.00 55.83 99 LEU A O 1
ATOM 572 N N . ARG A 1 84 ? -4.894 21.235 -29.421 1.00 55.12 100 ARG A N 1
ATOM 573 C CA . ARG A 1 84 ? -4.973 22.410 -30.283 1.00 54.20 100 ARG A CA 1
ATOM 574 C C . ARG A 1 84 ? -5.527 23.636 -29.574 1.00 52.25 100 ARG A C 1
ATOM 575 O O . ARG A 1 84 ? -5.917 24.590 -30.245 1.00 53.21 100 ARG A O 1
ATOM 583 N N . GLY A 1 85 ? -5.598 23.632 -28.249 1.00 52.76 101 GLY A N 1
ATOM 584 C CA . GLY A 1 85 ? -6.193 24.766 -27.565 1.00 54.58 101 GLY A CA 1
ATOM 585 C C . GLY A 1 85 ? -7.706 24.750 -27.608 1.00 57.65 101 GLY A C 1
ATOM 586 O O . GLY A 1 85 ? -8.333 25.817 -27.597 1.00 59.00 101 GLY A O 1
ATOM 587 N N . SER A 1 86 ? -8.305 23.556 -27.667 1.00 59.26 102 SER A N 1
ATOM 588 C CA . SER A 1 86 ? -9.758 23.389 -27.722 1.00 58.89 102 SER A CA 1
ATOM 589 C C . SER A 1 86 ? -10.309 23.864 -29.073 1.00 64.12 102 SER A C 1
ATOM 590 O O . SER A 1 86 ? -11.233 24.673 -29.130 1.00 67.20 102 SER A O 1
ATOM 593 N N . ASN A 1 87 ? -9.713 23.379 -30.168 1.00 64.91 103 ASN A N 1
ATOM 594 C CA . ASN A 1 87 ? -10.165 23.657 -31.530 1.00 60.03 103 ASN A CA 1
ATOM 595 C C . ASN A 1 87 ? -10.386 22.327 -32.242 1.00 56.61 103 ASN A C 1
ATOM 596 O O . ASN A 1 87 ? -9.438 21.563 -32.454 1.00 56.06 103 ASN A O 1
ATOM 601 N N . TRP A 1 88 ? -11.632 22.061 -32.617 1.00 56.87 104 TRP A N 1
ATOM 602 C CA . TRP A 1 88 ? -12.026 20.826 -33.286 1.00 52.95 104 TRP A CA 1
ATOM 603 C C . TRP A 1 88 ? -11.846 20.980 -34.796 1.00 57.86 104 TRP A C 1
ATOM 604 O O . TRP A 1 88 ? -12.360 21.931 -35.391 1.00 60.29 104 TRP A O 1
ATOM 615 N N . ILE A 1 89 ? -11.113 2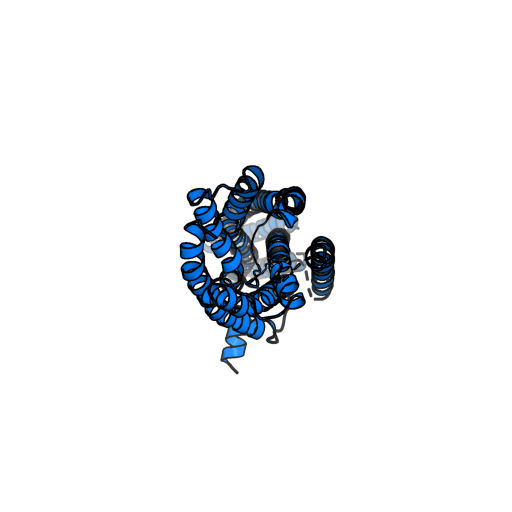0.067 -35.425 1.00 57.65 105 ILE A N 1
ATOM 616 C CA . ILE A 1 89 ? -10.871 20.203 -36.858 1.00 58.82 105 ILE A CA 1
ATOM 617 C C . ILE A 1 89 ? -11.456 19.056 -37.659 1.00 59.77 105 ILE A C 1
ATOM 618 O O . ILE A 1 89 ? -11.306 19.040 -38.885 1.00 58.46 105 ILE A O 1
ATOM 623 N N . PHE A 1 90 ? -12.150 18.114 -37.017 1.00 59.07 106 PHE A N 1
ATOM 624 C CA . PHE A 1 90 ? -12.513 16.864 -37.674 1.00 56.09 106 PHE A CA 1
ATOM 625 C C . PHE A 1 90 ? -13.919 16.871 -38.267 1.00 58.74 106 PHE A C 1
ATOM 626 O O . PHE A 1 90 ? -14.376 15.833 -38.762 1.00 58.85 106 PHE A O 1
ATOM 634 N N . GLY A 1 91 ? -14.618 17.995 -38.226 1.00 59.06 107 GLY A N 1
ATOM 635 C CA . GLY A 1 91 ? -15.920 18.070 -38.845 1.00 59.36 107 GLY A CA 1
ATOM 636 C C . GLY A 1 91 ? -17.052 17.829 -37.859 1.00 66.00 107 GLY A C 1
ATOM 637 O O . GLY A 1 91 ? -16.873 17.280 -36.767 1.00 70.52 107 GLY A O 1
ATOM 638 N N . ASP A 1 92 ? -18.247 18.227 -38.288 1.00 68.27 108 ASP A N 1
ATOM 639 C CA . ASP A 1 92 ? -19.419 18.245 -37.417 1.00 66.39 108 ASP A CA 1
ATOM 640 C C . ASP A 1 92 ? -19.900 16.834 -37.071 1.00 61.85 108 ASP A C 1
ATOM 641 O O . ASP A 1 92 ? -20.212 16.528 -35.906 1.00 62.64 108 ASP A O 1
ATOM 646 N N . LEU A 1 93 ? -19.991 15.970 -38.082 1.00 59.80 109 LEU A N 1
ATOM 647 C CA . LEU A 1 93 ? -20.394 14.587 -37.858 1.00 61.06 109 LEU A CA 1
ATOM 648 C C . LEU A 1 93 ? -19.461 13.884 -36.879 1.00 61.15 109 LEU A C 1
ATOM 649 O O . LEU A 1 93 ? -19.909 13.118 -36.017 1.00 60.31 109 LEU A O 1
ATOM 654 N N . ALA A 1 94 ? -18.156 14.142 -36.996 1.00 59.54 110 ALA A N 1
ATOM 655 C CA . ALA A 1 94 ? -17.187 13.504 -36.114 1.00 50.49 110 ALA A CA 1
ATOM 656 C C . ALA A 1 94 ? -17.392 13.922 -34.657 1.00 49.26 110 ALA A C 1
ATOM 657 O O . ALA A 1 94 ? -17.208 13.112 -33.739 1.00 47.04 110 ALA A O 1
ATOM 659 N N . CYS A 1 95 ? -17.772 15.183 -34.427 1.00 48.67 111 CYS A N 1
ATOM 660 C CA . CYS A 1 95 ? -18.057 15.661 -33.073 1.00 55.58 111 CYS A CA 1
ATOM 661 C C . CYS A 1 95 ? -19.270 14.940 -32.488 1.00 53.00 111 CYS A C 1
ATOM 662 O O . CYS A 1 95 ? -19.249 14.444 -31.339 1.00 50.50 111 CYS A O 1
ATOM 665 N N . ARG A 1 96 ? -20.345 14.890 -33.284 1.00 51.69 112 ARG A N 1
ATOM 666 C CA . ARG A 1 96 ? -21.529 14.123 -32.922 1.00 53.19 112 ARG A CA 1
ATOM 667 C C . ARG A 1 96 ? -21.137 12.710 -32.486 1.00 52.89 112 ARG A C 1
ATOM 668 O O . ARG A 1 96 ? -21.581 12.214 -31.435 1.00 54.51 112 ARG A O 1
ATOM 676 N N . ILE A 1 97 ? -20.276 12.059 -33.281 1.00 50.19 113 ILE A N 1
ATOM 677 C CA . ILE A 1 97 ? -19.883 10.680 -32.988 1.00 49.03 113 ILE A CA 1
ATOM 678 C C . ILE A 1 97 ? -19.066 10.587 -31.701 1.00 48.66 113 ILE A C 1
ATOM 679 O O . ILE A 1 97 ? -19.184 9.605 -30.960 1.00 44.74 113 ILE A O 1
ATOM 684 N N . MET A 1 98 ? -18.217 11.580 -31.410 1.00 49.70 114 MET A N 1
ATOM 685 C CA . MET A 1 98 ? -17.531 11.575 -30.112 1.00 47.75 114 MET A CA 1
ATOM 686 C C . MET A 1 98 ? -18.540 11.410 -28.978 1.00 47.96 114 MET A C 1
ATOM 687 O O . MET A 1 98 ? -18.443 10.491 -28.142 1.00 43.72 114 MET A O 1
ATOM 692 N N . SER A 1 99 ? -19.523 12.315 -28.950 1.00 49.38 115 SER A N 1
ATOM 693 C CA . SER A 1 99 ? -20.553 12.261 -27.909 1.00 50.29 115 SER A CA 1
ATOM 694 C C . SER A 1 99 ? -21.241 10.893 -27.866 1.00 52.10 115 SER A C 1
ATOM 695 O O . SER A 1 99 ? -21.349 10.238 -26.805 1.00 46.90 115 SER A O 1
ATOM 698 N N . TYR A 1 100 ? -21.699 10.446 -29.037 1.00 51.77 116 TYR A N 1
ATOM 699 C CA . TYR A 1 100 ? -22.499 9.232 -29.118 1.00 49.65 116 TYR A CA 1
ATOM 700 C C . TYR A 1 100 ? -21.698 8.015 -28.647 1.00 47.93 116 TYR A C 1
ATOM 701 O O . TYR A 1 100 ? -22.204 7.182 -27.881 1.00 46.60 116 TYR A O 1
ATOM 710 N N A SER A 1 101 ? -20.439 7.901 -29.082 0.71 46.58 117 SER A N 1
ATOM 711 N N B SER A 1 101 ? -20.444 7.907 -29.101 0.29 46.91 117 SER A N 1
ATOM 712 C CA A SER A 1 101 ? -19.627 6.749 -28.705 0.71 46.58 117 SER A CA 1
ATOM 713 C CA B SER A 1 101 ? -19.586 6.788 -28.723 0.29 46.42 117 SER A CA 1
ATOM 714 C C A SER A 1 101 ? -19.337 6.741 -27.207 0.71 44.11 117 SER A C 1
ATOM 715 C C B SER A 1 101 ? -19.357 6.751 -27.217 0.29 44.26 117 SER A C 1
ATOM 716 O O A SER A 1 101 ? -19.437 5.689 -26.560 0.71 42.71 117 SER A O 1
ATOM 717 O O B SER A 1 101 ? -19.480 5.693 -26.584 0.29 43.23 117 SER A O 1
ATOM 722 N N . LEU A 1 102 ? -19.015 7.901 -26.627 1.00 42.69 118 LEU A N 1
ATOM 723 C CA . LEU A 1 102 ? -18.824 7.971 -25.178 1.00 43.40 118 LEU A CA 1
ATOM 724 C C . LEU A 1 102 ? -20.013 7.372 -24.432 1.00 45.73 118 LEU A C 1
ATOM 725 O O . LEU A 1 102 ? -19.867 6.459 -23.595 1.00 42.36 118 LEU A O 1
ATOM 730 N N . TYR A 1 103 ? -21.217 7.850 -24.753 1.00 45.32 119 TYR A N 1
ATOM 731 C CA . TYR A 1 103 ? -22.314 7.445 -23.879 1.00 37.55 119 TYR A CA 1
ATOM 732 C C . TYR A 1 103 ? -22.806 6.028 -24.185 1.00 38.08 119 TYR A C 1
ATOM 733 O O . TYR A 1 103 ? -23.175 5.285 -23.253 1.00 37.94 119 TYR A O 1
ATOM 742 N N . VAL A 1 104 ? -22.747 5.600 -25.452 1.00 41.75 120 VAL A N 1
ATOM 743 C CA . VAL A 1 104 ? -23.160 4.235 -25.774 1.00 42.62 120 VAL A CA 1
ATOM 744 C C . VAL A 1 104 ? -22.223 3.234 -25.114 1.00 42.86 120 VAL A C 1
ATOM 745 O O . VAL A 1 104 ? -22.681 2.263 -24.491 1.00 36.85 120 VAL A O 1
ATOM 749 N N . ASN A 1 105 ? -20.898 3.462 -25.213 1.00 41.49 121 ASN A N 1
ATOM 750 C CA . ASN A 1 105 ? -19.956 2.577 -24.534 1.00 41.34 121 ASN A CA 1
ATOM 751 C C . ASN A 1 105 ? -20.254 2.502 -23.043 1.00 38.82 121 ASN A C 1
ATOM 752 O O . ASN A 1 105 ? -20.266 1.416 -22.447 1.00 32.65 121 ASN A O 1
ATOM 757 N N . MET A 1 106 ? -20.392 3.671 -22.408 1.00 37.73 122 MET A N 1
ATOM 758 C CA . MET A 1 106 ? -20.565 3.715 -20.957 1.00 41.44 122 MET A CA 1
ATOM 759 C C . MET A 1 106 ? -21.756 2.854 -20.522 1.00 48.10 122 MET A C 1
ATOM 760 O O . MET A 1 106 ? -21.627 1.968 -19.657 1.00 42.87 122 MET A O 1
ATOM 765 N N . TYR A 1 107 ? -22.926 3.058 -21.146 1.00 49.12 123 TYR A N 1
ATOM 766 C CA . TYR A 1 107 ? -24.063 2.345 -20.564 1.00 50.03 123 TYR A CA 1
ATOM 767 C C . TYR A 1 107 ? -24.144 0.896 -21.054 1.00 52.28 123 TYR A C 1
ATOM 768 O O . TYR A 1 107 ? -24.612 0.018 -20.308 1.00 48.52 123 TYR A O 1
ATOM 777 N N . SER A 1 108 ? -23.621 0.597 -22.248 1.00 48.51 124 SER A N 1
ATOM 778 C CA . SER A 1 108 ? -23.529 -0.801 -22.648 1.00 47.29 124 SER A CA 1
ATOM 779 C C . SER A 1 108 ? -22.604 -1.564 -21.717 1.00 42.79 124 SER A C 1
ATOM 780 O O . SER A 1 108 ? -22.886 -2.712 -21.359 1.00 41.21 124 SER A O 1
ATOM 783 N N . SER A 1 109 ? -21.493 -0.937 -21.317 1.00 41.96 125 SER A N 1
ATOM 784 C CA . SER A 1 109 ? -20.587 -1.538 -20.347 1.00 45.57 125 SER A CA 1
ATOM 785 C C . SER A 1 109 ? -21.296 -1.813 -19.030 1.00 46.85 125 SER A C 1
ATOM 786 O O . SER A 1 109 ? -21.196 -2.919 -18.478 1.00 42.98 125 SER A O 1
ATOM 789 N N . ILE A 1 110 ? -22.006 -0.806 -18.503 1.00 45.23 126 ILE A N 1
ATOM 790 C CA . ILE A 1 110 ? -22.694 -0.997 -17.226 1.00 43.33 126 ILE A CA 1
ATOM 791 C C . ILE A 1 110 ? -23.649 -2.191 -17.295 1.00 41.57 126 ILE A C 1
ATOM 792 O O . ILE A 1 110 ? -23.638 -3.061 -16.407 1.00 40.09 126 ILE A O 1
ATOM 797 N N . TYR A 1 111 ? -24.427 -2.301 -18.386 1.00 35.69 127 TYR A N 1
ATOM 798 C CA . TYR A 1 111 ? -25.343 -3.446 -18.512 1.00 35.14 127 TYR A CA 1
ATOM 799 C C . TYR A 1 111 ? -24.643 -4.786 -18.766 1.00 39.15 127 TYR A C 1
ATOM 800 O O . TYR A 1 111 ? -25.099 -5.821 -18.265 1.00 43.82 1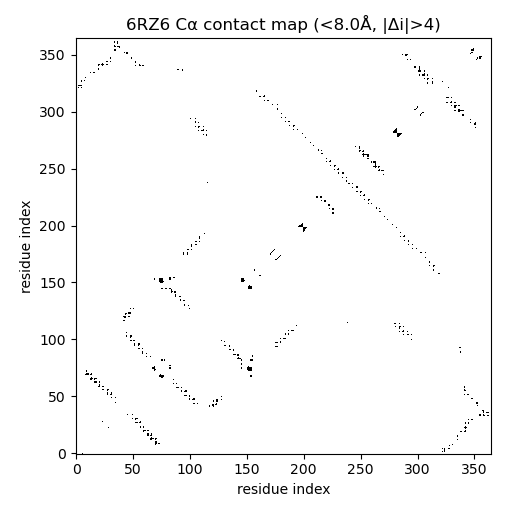27 TYR A O 1
ATOM 809 N N . PHE A 1 112 ? -23.559 -4.815 -19.538 1.00 36.51 128 PHE A N 1
ATOM 810 C CA . PHE A 1 112 ? -22.854 -6.081 -19.733 1.00 38.32 128 PHE A CA 1
ATOM 811 C C . PHE A 1 112 ? -22.275 -6.588 -18.418 1.00 38.32 128 PHE A C 1
ATOM 812 O O . PHE A 1 112 ? -22.326 -7.791 -18.127 1.00 38.95 128 PHE A O 1
ATOM 820 N N . LEU A 1 113 ? -21.759 -5.671 -17.595 1.00 35.46 129 LEU A N 1
ATOM 821 C CA . LEU A 1 113 ? -21.250 -6.025 -16.270 1.00 39.60 129 LEU A CA 1
ATOM 822 C C . LEU A 1 113 ? -22.360 -6.572 -15.373 1.00 43.28 129 LEU A C 1
ATOM 823 O O . LEU A 1 113 ? -22.194 -7.606 -14.697 1.00 40.87 129 LEU A O 1
ATOM 828 N N . THR A 1 114 ? -23.504 -5.878 -15.350 1.00 44.56 130 THR A N 1
ATOM 829 C CA . THR A 1 114 ? -24.603 -6.308 -14.492 1.00 43.02 130 THR A CA 1
ATOM 830 C C . THR A 1 114 ? -25.092 -7.696 -14.892 1.00 42.28 130 THR A C 1
ATOM 831 O O . THR A 1 114 ? -25.243 -8.587 -14.033 1.00 43.24 130 THR A O 1
ATOM 835 N N . VAL A 1 115 ? -25.299 -7.913 -16.198 1.00 37.32 131 VAL A N 1
ATOM 836 C CA . VAL A 1 115 ? -25.716 -9.231 -16.668 1.00 44.26 131 VAL A CA 1
ATOM 837 C C . VAL A 1 115 ? -24.688 -10.289 -16.288 1.00 42.55 131 VAL A C 1
ATOM 838 O O . VAL A 1 115 ? -25.050 -11.396 -15.866 1.00 40.17 131 VAL A O 1
ATOM 842 N N . LEU A 1 116 ? -23.395 -9.968 -16.420 1.00 41.64 132 LEU A N 1
ATOM 843 C CA . LEU A 1 116 ? -22.362 -10.953 -16.121 1.00 46.13 132 LEU A CA 1
ATOM 844 C C . LEU A 1 116 ? -22.425 -11.409 -14.663 1.00 46.15 132 LEU A C 1
ATOM 845 O O . LEU A 1 116 ? -22.350 -12.614 -14.369 1.00 48.12 132 LEU A O 1
ATOM 850 N N . SER A 1 117 ? -22.561 -10.464 -13.733 1.00 38.29 133 SER A N 1
ATOM 851 C CA . SER A 1 117 ? -22.702 -10.864 -12.333 1.00 39.92 133 SER A CA 1
ATOM 852 C C . SER A 1 117 ? -23.942 -11.730 -12.112 1.00 40.53 133 SER A C 1
ATOM 853 O O . SER A 1 117 ? -23.891 -12.741 -11.385 1.00 39.88 133 SER A O 1
ATOM 856 N N . VAL A 1 118 ? -25.071 -11.342 -12.715 1.00 39.82 134 VAL A N 1
ATOM 857 C CA . VAL A 1 118 ? -26.289 -12.132 -12.530 1.00 46.29 134 VAL A CA 1
ATOM 858 C C . VAL A 1 118 ? -26.077 -13.554 -13.028 1.00 51.60 134 VAL A C 1
ATOM 859 O O . VAL A 1 118 ? -26.495 -14.534 -12.387 1.00 55.11 134 VAL A O 1
ATOM 863 N N . VAL A 1 119 ? -25.431 -13.688 -14.184 1.00 48.95 135 VAL A N 1
ATOM 864 C CA . VAL A 1 119 ? -25.205 -15.006 -14.755 1.00 48.40 135 VAL A CA 1
ATOM 865 C C . VAL A 1 119 ? -24.331 -15.855 -13.838 1.00 48.34 135 VAL A C 1
ATOM 866 O O . VAL A 1 119 ? -24.624 -17.035 -13.611 1.00 46.48 135 VAL A O 1
ATOM 870 N N . ARG A 1 120 ? -23.243 -15.287 -13.301 1.00 44.21 136 ARG A N 1
ATOM 871 C CA . ARG A 1 120 ? -22.402 -16.088 -12.409 1.00 44.56 136 ARG A CA 1
ATOM 872 C C . ARG A 1 120 ? -23.159 -16.554 -11.165 1.00 50.31 136 ARG A C 1
ATOM 873 O O . ARG A 1 120 ? -22.986 -17.700 -10.723 1.00 50.44 136 ARG A O 1
ATOM 881 N N . TYR A 1 121 ? -23.969 -15.678 -10.561 1.00 51.35 137 TYR A N 1
ATOM 882 C CA . TYR A 1 121 ? -24.837 -16.124 -9.469 1.00 48.30 137 TYR A CA 1
ATOM 883 C C . TYR A 1 121 ? -25.717 -17.299 -9.887 1.00 48.19 137 TYR A C 1
ATOM 884 O O . TYR A 1 121 ? -25.744 -18.356 -9.224 1.00 50.74 137 TYR A O 1
ATOM 893 N N . LEU A 1 122 ? -26.453 -17.131 -10.987 1.00 48.74 138 LEU A N 1
ATOM 894 C CA . LEU A 1 122 ? -27.356 -18.194 -11.422 1.00 52.71 138 LEU A CA 1
ATOM 895 C C . LEU A 1 122 ? -26.596 -19.490 -11.693 1.00 56.52 138 LEU A C 1
ATOM 896 O O . LEU A 1 122 ? -27.121 -20.583 -11.447 1.00 58.60 138 LEU A O 1
ATOM 901 N N . ALA A 1 123 ? -25.347 -19.389 -12.145 1.00 54.98 139 ALA A N 1
ATOM 902 C CA . ALA A 1 123 ? -24.552 -20.580 -12.409 1.00 60.15 139 ALA A CA 1
ATOM 903 C C . ALA A 1 123 ? -24.137 -21.267 -11.117 1.00 66.23 139 ALA A C 1
ATOM 904 O O . ALA A 1 123 ? -24.324 -22.480 -10.972 1.00 63.57 139 ALA A O 1
ATOM 906 N N . MET A 1 124 ? -23.567 -20.514 -10.164 1.00 72.37 140 MET A N 1
ATOM 907 C CA . MET A 1 124 ? -23.160 -21.147 -8.911 1.00 70.72 140 MET A CA 1
ATOM 908 C C . MET A 1 124 ? -24.322 -21.859 -8.262 1.00 73.93 140 MET A C 1
ATOM 909 O O . MET A 1 124 ? -24.103 -22.848 -7.554 1.00 72.52 140 MET A O 1
ATOM 914 N N . VAL A 1 125 ? -25.555 -21.402 -8.505 1.00 81.82 141 VAL A N 1
ATOM 915 C CA . VAL A 1 125 ? -26.698 -22.185 -8.028 1.00 90.22 141 VAL A CA 1
ATOM 916 C C . VAL A 1 125 ? -26.693 -23.595 -8.634 1.00 105.55 141 VAL A C 1
ATOM 917 O O . VAL A 1 125 ? -27.028 -24.574 -7.955 1.00 106.47 141 VAL A O 1
ATOM 921 N N . HIS A 1 126 ? -26.284 -23.733 -9.905 1.00 120.19 142 HIS A N 1
ATOM 922 C CA . HIS A 1 126 ? -26.447 -24.987 -10.657 1.00 126.77 142 HIS A CA 1
ATOM 923 C C . HIS A 1 126 ? -25.130 -25.467 -11.262 1.00 127.26 142 HIS A C 1
ATOM 924 O O . HIS A 1 126 ? -24.922 -25.361 -12.479 1.00 125.23 142 HIS A O 1
ATOM 931 N N . PRO A 1 127 ? -24.226 -26.030 -10.450 1.00 127.93 143 PRO A N 1
ATOM 932 C CA . PRO A 1 127 ? -22.902 -26.410 -10.982 1.00 126.87 143 PRO A CA 1
ATOM 933 C C . PRO A 1 127 ? -22.924 -27.567 -11.974 1.00 126.42 143 PRO A C 1
ATOM 934 O O . PRO A 1 127 ? -21.991 -27.678 -12.781 1.00 123.66 143 PRO 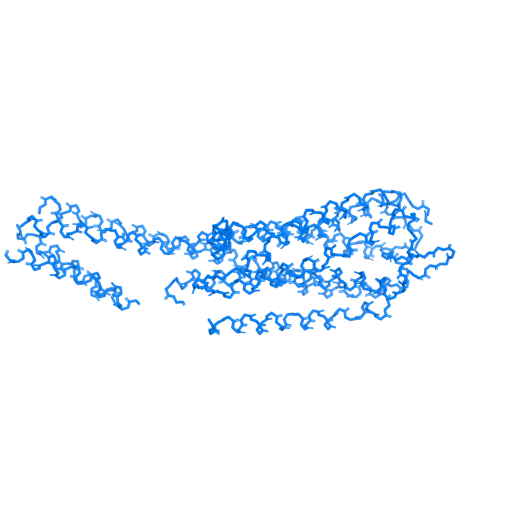A O 1
ATOM 938 N N . PHE A 1 128 ? -23.938 -28.432 -11.944 1.00 127.99 144 PHE A N 1
ATOM 939 C CA . PHE A 1 128 ? -23.999 -29.589 -12.830 1.00 129.58 144 PHE A CA 1
ATOM 940 C C . PHE A 1 128 ? -25.001 -29.412 -13.966 1.00 131.11 144 PHE A C 1
ATOM 941 O O . PHE A 1 128 ? -25.331 -30.391 -14.646 1.00 133.35 144 PHE A O 1
ATOM 949 N N . ARG A 1 129 ? -25.481 -28.193 -14.194 1.00 130.64 145 ARG A N 1
ATOM 950 C CA . ARG A 1 129 ? -26.461 -27.931 -15.244 1.00 129.77 145 ARG A CA 1
ATOM 951 C C . ARG A 1 129 ? -26.101 -26.673 -16.030 1.00 127.71 145 ARG A C 1
ATOM 952 O O . ARG A 1 129 ? -26.101 -26.675 -17.262 1.00 128.39 145 ARG A O 1
ATOM 954 N N . VAL A 1 133 ? -24.449 -23.961 -26.501 1.00 140.88 149 VAL A N 1
ATOM 955 C CA . VAL A 1 133 ? -25.108 -23.631 -27.760 1.00 139.39 149 VAL A CA 1
ATOM 956 C C . VAL A 1 133 ? -26.531 -23.142 -27.499 1.00 136.65 149 VAL A C 1
ATOM 957 O O . VAL A 1 133 ? -26.962 -22.128 -28.052 1.00 137.34 149 VAL A O 1
ATOM 959 N N . THR A 1 134 ? -27.257 -23.875 -26.652 1.00 127.77 150 THR A N 1
ATOM 960 C CA . THR A 1 134 ? -28.627 -23.497 -26.323 1.00 114.94 150 THR A CA 1
ATOM 961 C C . THR A 1 134 ? -28.676 -22.154 -25.597 1.00 99.71 150 THR A C 1
ATOM 962 O O . THR A 1 134 ? -29.526 -21.305 -25.893 1.00 94.89 150 THR A O 1
ATOM 966 N N . SER A 1 135 ? -27.775 -21.943 -24.643 1.00 88.70 151 SER A N 1
ATOM 967 C CA . SER A 1 135 ? -27.718 -20.678 -23.931 1.00 81.98 151 SER A CA 1
ATOM 968 C C . SER A 1 135 ? -26.781 -19.674 -24.596 1.00 74.02 151 SER A C 1
ATOM 969 O O . SER A 1 135 ? -26.865 -18.478 -24.299 1.00 73.74 151 SER A O 1
ATOM 972 N N . ILE A 1 136 ? -25.924 -20.122 -25.520 1.00 66.99 152 ILE A N 1
ATOM 973 C CA . ILE A 1 136 ? -25.059 -19.199 -26.254 1.00 64.94 152 ILE A CA 1
ATOM 974 C C . ILE A 1 136 ? -25.878 -18.294 -27.176 1.00 67.82 152 ILE A C 1
ATOM 975 O O . ILE A 1 136 ? -25.675 -17.069 -27.209 1.00 66.76 152 ILE A O 1
ATOM 980 N N . ARG A 1 137 ? -26.820 -18.875 -27.932 1.00 69.07 153 ARG A N 1
ATOM 981 C CA . ARG A 1 137 ? -27.690 -18.067 -28.786 1.00 66.26 153 ARG A CA 1
ATOM 982 C C . ARG A 1 137 ? -28.553 -17.128 -27.955 1.00 60.34 153 ARG A C 1
ATOM 983 O O . ARG A 1 137 ? -28.821 -15.992 -28.362 1.00 59.10 153 ARG A O 1
ATOM 985 N N . SER A 1 138 ? -28.990 -17.580 -26.783 1.00 57.19 154 SER A N 1
ATOM 986 C CA . SER A 1 138 ? -29.715 -16.691 -25.886 1.00 59.01 154 SER A CA 1
ATOM 987 C C . SER A 1 138 ? -28.830 -15.539 -25.419 1.00 54.87 154 SER A C 1
ATOM 988 O O . SER A 1 138 ? -29.300 -14.402 -25.275 1.00 50.63 154 SER A O 1
ATOM 991 N N . ALA A 1 139 ? -27.543 -15.812 -25.183 1.00 50.45 155 ALA A N 1
ATOM 992 C CA . ALA A 1 139 ? -26.636 -14.748 -24.764 1.00 45.92 155 ALA A CA 1
ATOM 993 C C . ALA A 1 139 ? -26.480 -13.704 -25.862 1.00 50.45 155 ALA A C 1
ATOM 994 O O . ALA A 1 139 ? -26.481 -12.498 -25.589 1.00 51.15 155 ALA A O 1
ATOM 996 N N . TRP A 1 140 ? -26.369 -14.155 -27.115 1.00 50.37 156 TRP A N 1
ATOM 997 C CA . TRP A 1 140 ? -26.334 -13.221 -28.238 1.00 49.55 156 TRP A CA 1
ATOM 998 C C . TRP A 1 140 ? -27.635 -12.432 -28.381 1.00 52.37 156 TRP A C 1
ATOM 999 O O . TRP A 1 140 ? -27.604 -11.225 -28.659 1.00 50.18 156 TRP A O 1
ATOM 1010 N N . ILE A 1 141 ? -28.784 -13.100 -28.254 1.00 47.04 157 ILE A N 1
ATOM 1011 C CA . ILE A 1 141 ? -30.059 -12.392 -28.320 1.00 48.88 157 ILE A CA 1
ATOM 1012 C C . ILE A 1 141 ? -30.118 -11.295 -27.265 1.00 48.68 157 ILE A C 1
ATOM 1013 O O . ILE A 1 141 ? -30.479 -10.146 -27.555 1.00 47.17 157 ILE A O 1
ATOM 1018 N N . LEU A 1 142 ? -29.751 -11.628 -26.027 1.00 47.23 158 LEU A N 1
ATOM 1019 C CA . LEU A 1 142 ? -29.761 -10.622 -24.972 1.00 47.58 158 LEU A CA 1
ATOM 1020 C C . LEU A 1 142 ? -28.801 -9.480 -25.287 1.00 53.38 158 LEU A C 1
ATOM 1021 O O . LEU A 1 142 ? -29.145 -8.301 -25.102 1.00 56.49 158 LEU A O 1
ATOM 1026 N N . CYS A 1 143 ? -27.588 -9.800 -25.750 1.00 50.08 159 CYS A N 1
ATOM 1027 C CA . CYS A 1 143 ? -26.666 -8.725 -26.087 1.00 48.83 159 CYS A CA 1
ATOM 1028 C C . CYS A 1 143 ? -27.274 -7.808 -27.131 1.00 46.67 159 CYS A C 1
ATOM 1029 O O . CYS A 1 143 ? -27.198 -6.579 -27.004 1.00 47.34 159 CYS A O 1
ATOM 1032 N N . GLY A 1 144 ? -27.890 -8.388 -28.160 1.00 50.20 160 GLY A N 1
ATOM 1033 C CA . GLY A 1 144 ? -28.508 -7.573 -29.192 1.00 52.37 160 GLY A CA 1
ATOM 1034 C C . GLY A 1 144 ? -29.591 -6.674 -28.633 1.00 51.93 160 GLY A C 1
ATOM 1035 O O . GLY A 1 144 ? -29.712 -5.510 -29.034 1.00 48.29 160 GLY A O 1
ATOM 1036 N N . ILE A 1 145 ? -30.382 -7.197 -27.687 1.00 49.55 161 ILE A N 1
ATOM 1037 C CA . ILE A 1 145 ? -31.398 -6.376 -27.032 1.00 49.47 161 ILE A CA 1
ATOM 1038 C C . ILE A 1 145 ? -30.745 -5.165 -26.376 1.00 49.49 161 ILE A C 1
ATOM 1039 O O . ILE A 1 145 ? -31.215 -4.026 -26.503 1.00 48.46 161 ILE A O 1
ATOM 1044 N N . ILE A 1 146 ? -29.666 -5.407 -25.633 1.00 43.99 162 ILE A N 1
ATOM 1045 C CA . ILE A 1 146 ? -29.039 -4.324 -24.886 1.00 42.97 162 ILE A CA 1
ATOM 1046 C C . ILE A 1 146 ? -28.505 -3.263 -25.840 1.00 45.47 162 ILE A C 1
ATOM 1047 O O . ILE A 1 146 ? -28.716 -2.049 -25.642 1.00 39.59 162 ILE A O 1
ATOM 1052 N N . TRP A 1 147 ? -27.818 -3.711 -26.899 1.00 44.01 163 TRP A N 1
ATOM 1053 C CA . TRP A 1 147 ? -27.301 -2.775 -27.892 1.00 42.70 163 TRP A CA 1
ATOM 1054 C C . TRP A 1 147 ? -28.417 -1.935 -28.489 1.00 41.59 163 TRP A C 1
ATOM 1055 O O . TRP A 1 147 ? -28.311 -0.705 -28.551 1.00 37.73 163 TRP A O 1
ATOM 1066 N N . ILE A 1 148 ? -29.482 -2.585 -28.969 1.00 42.09 164 ILE A N 1
ATOM 1067 C CA . ILE A 1 148 ? -30.582 -1.834 -29.574 1.00 46.75 164 ILE A CA 1
ATOM 1068 C C . ILE A 1 148 ? -31.119 -0.798 -28.590 1.00 45.58 164 ILE A C 1
ATOM 1069 O O . ILE A 1 148 ? -31.308 0.378 -28.938 1.00 42.07 164 ILE A O 1
ATOM 1074 N N . LEU A 1 149 ? -31.394 -1.216 -27.347 1.00 37.26 165 LEU A N 1
ATOM 1075 C CA . LEU A 1 149 ? -32.071 -0.288 -26.449 1.00 39.74 165 LEU A CA 1
ATOM 1076 C C . LEU A 1 149 ? -31.200 0.926 -26.156 1.00 39.83 165 LEU A C 1
ATOM 1077 O O . LEU A 1 149 ? -31.680 2.067 -26.202 1.00 38.03 165 LEU A O 1
ATOM 1082 N N . ILE A 1 150 ? -29.911 0.706 -25.904 1.00 34.32 166 ILE A N 1
ATOM 1083 C CA . ILE A 1 150 ? -29.036 1.819 -25.564 1.00 34.29 166 ILE A CA 1
ATOM 1084 C C . ILE A 1 150 ? -28.750 2.695 -26.779 1.00 41.69 166 ILE A C 1
ATOM 1085 O O . ILE A 1 150 ? -28.686 3.926 -26.667 1.00 43.39 166 ILE A O 1
ATOM 1090 N N . MET A 1 151 ? -28.601 2.095 -27.963 1.00 38.83 167 MET A N 1
ATOM 1091 C CA . MET A 1 151 ? -28.342 2.894 -29.155 1.00 43.33 167 MET A CA 1
ATOM 1092 C C . MET A 1 151 ? -29.556 3.739 -29.530 1.00 45.44 167 MET A C 1
ATOM 1093 O O . MET A 1 151 ? -29.405 4.906 -29.913 1.00 39.24 167 MET A O 1
ATOM 1098 N N . ALA A 1 152 ? -30.766 3.182 -29.405 1.00 43.56 168 ALA A N 1
ATOM 1099 C CA . ALA A 1 152 ? -31.971 3.967 -29.647 1.00 44.49 168 ALA A CA 1
ATOM 1100 C C . ALA A 1 152 ? -32.154 5.057 -28.593 1.00 47.27 168 ALA A C 1
ATOM 1101 O O . ALA A 1 152 ? -32.603 6.167 -28.902 1.00 46.90 168 ALA A O 1
ATOM 1103 N N . SER A 1 153 ? -31.823 4.760 -27.338 1.00 46.16 169 SER A N 1
ATOM 1104 C CA . SER A 1 153 ? -31.976 5.767 -26.296 1.00 47.92 169 SER A CA 1
ATOM 1105 C C . SER A 1 153 ? -30.988 6.913 -26.447 1.00 54.91 169 SER A C 1
ATOM 1106 O O . SER A 1 153 ? -31.214 7.987 -25.878 1.00 57.01 169 SER A O 1
ATOM 1109 N N . SER A 1 154 ? -29.901 6.708 -27.193 1.00 55.34 170 SER A N 1
ATOM 1110 C CA . SER A 1 154 ? -28.809 7.666 -27.283 1.00 50.72 170 SER A CA 1
ATOM 1111 C C . SER A 1 154 ? -28.789 8.458 -28.589 1.00 54.33 170 SER A C 1
ATOM 1112 O O . SER A 1 154 ? -27.920 9.324 -28.746 1.00 51.01 170 SER A O 1
ATOM 1115 N N . ILE A 1 155 ? -29.704 8.184 -29.530 1.00 52.69 171 ILE A N 1
ATOM 1116 C CA . ILE A 1 155 ? -29.606 8.796 -30.859 1.00 55.70 171 ILE A CA 1
ATOM 1117 C C . ILE A 1 155 ? -29.785 10.301 -30.823 1.00 58.16 171 ILE A C 1
ATOM 1118 O O . ILE A 1 155 ? -29.395 10.990 -31.771 1.00 57.50 171 ILE A O 1
ATOM 1123 N N A MET A 1 156 ? -30.351 10.832 -29.742 0.38 61.77 172 MET A N 1
ATOM 1124 N N C MET A 1 156 ? -30.382 10.826 -29.751 0.62 61.88 172 MET A N 1
ATOM 1125 C CA A MET A 1 156 ? -30.548 12.266 -29.638 0.38 64.04 172 MET A CA 1
ATOM 1126 C CA C MET A 1 156 ? -30.576 12.260 -29.607 0.62 63.99 172 MET A CA 1
ATOM 1127 C C A MET A 1 156 ? -29.231 13.020 -29.811 0.38 62.39 172 MET A C 1
ATOM 1128 C C C MET A 1 156 ? -29.256 13.038 -29.751 0.62 62.57 172 MET A C 1
ATOM 1129 O O A MET A 1 156 ? -29.212 14.131 -30.321 0.38 62.25 172 MET A O 1
ATOM 1130 O O C MET A 1 156 ? -29.248 14.159 -30.237 0.62 62.06 172 MET A O 1
ATOM 1139 N N . LEU A 1 157 ? -28.148 12.426 -29.299 1.00 59.28 173 LEU A N 1
ATOM 1140 C CA . LEU A 1 157 ? -26.818 13.017 -29.375 1.00 61.15 173 LEU A CA 1
ATOM 1141 C C . LEU A 1 157 ? -26.387 13.190 -30.817 1.00 64.39 173 LEU A C 1
ATOM 1142 O O . LEU A 1 157 ? -25.687 14.148 -31.158 1.00 66.06 173 LEU A O 1
ATOM 1147 N N . LEU A 1 158 ? -26.788 12.260 -31.679 1.00 69.84 174 LEU A N 1
ATOM 1148 C CA . LEU A 1 158 ? -26.486 12.394 -33.091 1.00 78.32 174 LEU A CA 1
ATOM 1149 C C . LEU A 1 158 ? -27.218 13.569 -33.722 1.00 101.72 174 LEU A C 1
ATOM 1150 O O . LEU A 1 158 ? -26.784 14.054 -34.772 1.00 105.28 174 LEU A O 1
ATOM 1155 N N . ASP A 1 159 ? -28.316 14.046 -33.119 1.00 120.25 175 ASP A N 1
ATOM 1156 C CA . ASP A 1 159 ? -29.036 15.134 -33.774 1.00 127.28 175 ASP A CA 1
ATOM 1157 C C . ASP A 1 159 ? -28.290 16.454 -33.639 1.00 136.34 175 ASP A C 1
ATOM 1158 O O . ASP A 1 159 ? -28.360 17.297 -34.543 1.00 142.33 175 ASP A O 1
ATOM 1161 N N . SER A 1 160 ? -27.556 16.642 -32.542 1.00 130.10 176 SER A N 1
ATOM 1162 C CA . SER A 1 160 ? -26.774 17.860 -32.335 1.00 119.51 176 SER A CA 1
ATOM 1163 C C . SER A 1 160 ? -25.586 17.605 -31.414 1.00 109.04 176 SER A C 1
ATOM 1164 O O . SER A 1 160 ? -24.987 18.541 -30.884 1.00 105.43 176 SER A O 1
ATOM 1166 N N . GLU A 1 163 ? -17.909 21.961 -32.719 1.00 142.87 179 GLU A N 1
ATOM 1167 C CA . GLU A 1 163 ? -18.266 22.494 -34.021 1.00 141.94 179 GLU A CA 1
ATOM 1168 C C . GLU A 1 163 ? -19.241 23.668 -33.871 1.00 142.36 179 GLU A C 1
ATOM 1169 O O . GLU A 1 163 ? -19.481 24.427 -34.809 1.00 144.96 179 GLU A O 1
ATOM 1175 N N . GLN A 1 164 ? -19.772 23.825 -32.660 1.00 140.00 180 GLN A N 1
ATOM 1176 C CA . GLN A 1 164 ? -20.747 24.880 -32.407 1.00 140.15 180 GLN A CA 1
ATOM 1177 C C . GLN A 1 164 ? -20.131 26.279 -32.526 1.00 140.84 180 GLN A C 1
ATOM 1178 O O . GLN A 1 164 ? -20.751 27.191 -33.090 1.00 140.88 180 GLN A O 1
ATOM 1184 N N . ASN A 1 165 ? -18.910 26.464 -32.020 1.00 139.48 181 ASN A N 1
ATOM 1185 C CA . ASN A 1 165 ? -18.392 27.784 -31.672 1.00 137.73 181 ASN A CA 1
ATOM 1186 C C . ASN A 1 165 ? -18.041 28.627 -32.901 1.00 136.56 181 ASN A C 1
ATOM 1187 O O . ASN A 1 165 ? -18.006 28.154 -34.040 1.00 135.18 181 ASN A O 1
ATOM 1189 N N . GLY A 1 166 ? -17.775 29.903 -32.639 1.00 137.86 182 GLY A N 1
ATOM 1190 C CA . GLY A 1 166 ? -17.350 30.851 -33.657 1.00 141.99 182 GLY A CA 1
ATOM 1191 C C . GLY A 1 166 ? -15.947 31.378 -33.341 1.00 144.16 182 GLY A C 1
ATOM 1192 O O . GLY A 1 166 ? -15.590 31.517 -32.170 1.00 144.70 182 GLY A O 1
ATOM 1193 N N . SER A 1 167 ? -15.182 31.640 -34.406 1.00 143.93 183 SER A N 1
ATOM 1194 C CA . SER A 1 167 ? -13.773 32.045 -34.354 1.00 141.90 183 SER A CA 1
ATOM 1195 C C . SER A 1 167 ? -12.866 30.884 -33.934 1.00 137.67 183 SER A C 1
ATOM 1196 O O . SER A 1 167 ? -11.653 30.914 -34.178 1.00 138.85 183 SER A O 1
ATOM 1198 N N . VAL A 1 168 ? -13.442 29.862 -33.295 1.00 131.18 184 VAL A N 1
ATOM 1199 C CA . VAL A 1 168 ? -12.785 28.582 -33.040 1.00 125.06 184 VAL A CA 1
ATOM 1200 C C . VAL A 1 168 ? -13.863 27.510 -33.147 1.00 118.92 184 VAL A C 1
ATOM 1201 O O . VAL A 1 168 ? -15.060 27.801 -33.115 1.00 122.05 184 VAL A O 1
ATOM 1205 N N . THR A 1 169 ? -13.445 26.258 -33.267 1.00 106.01 185 THR A N 1
ATOM 1206 C CA . THR A 1 169 ? -14.376 25.144 -33.378 1.00 94.41 185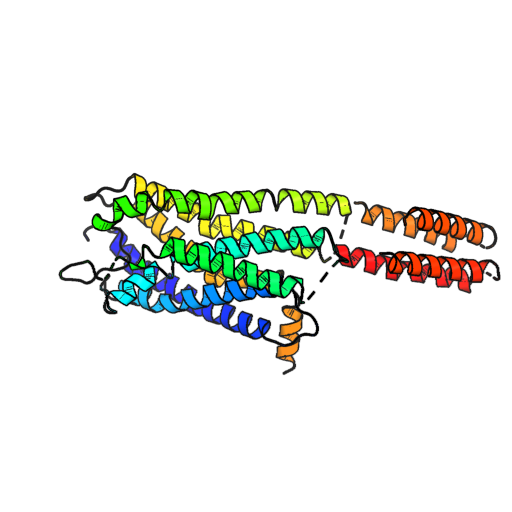 THR A CA 1
ATOM 1207 C C . THR A 1 169 ? -14.333 24.328 -32.091 1.00 83.57 185 THR A C 1
ATOM 1208 O O . THR A 1 169 ? -13.339 23.647 -31.811 1.00 79.94 185 THR A O 1
ATOM 1212 N N . SER A 1 170 ? -15.413 24.387 -31.318 1.00 75.05 186 SER A N 1
ATOM 1213 C CA . SER A 1 170 ? -15.467 23.745 -30.016 1.00 74.20 186 SER A CA 1
ATOM 1214 C C . SER A 1 170 ? -16.378 22.531 -30.071 1.00 70.78 186 SER A C 1
ATOM 1215 O O . SER A 1 170 ? -17.495 22.598 -30.589 1.00 73.43 186 SER A O 1
ATOM 1218 N N . CYS A 1 171 ? -15.877 21.428 -29.547 1.00 67.59 187 CYS A N 1
ATOM 1219 C CA . CYS A 1 171 ? -16.611 20.196 -29.368 1.00 64.94 187 CYS A CA 1
ATOM 1220 C C . CYS A 1 171 ? -16.359 19.766 -27.929 1.00 64.27 187 CYS A C 1
ATOM 1221 O O . CYS A 1 171 ? -15.441 20.275 -27.278 1.00 68.05 187 CYS A O 1
ATOM 1224 N N . LEU A 1 172 ? -17.205 18.877 -27.409 1.00 53.84 188 LEU A N 1
ATOM 1225 C CA . LEU A 1 172 ? -17.001 18.226 -26.121 1.00 49.77 188 LEU A CA 1
ATOM 1226 C C . LEU A 1 172 ? -17.316 19.125 -24.924 1.00 55.50 188 LEU A C 1
ATOM 1227 O O . LEU A 1 172 ? -16.998 18.767 -23.777 1.00 60.53 188 LEU A O 1
ATOM 1232 N N . GLU A 1 173 ? -17.943 20.278 -25.144 1.00 55.61 189 GLU A N 1
ATOM 1233 C CA . GLU A 1 173 ? -18.079 21.322 -24.138 1.00 57.76 189 GLU A CA 1
ATOM 1234 C C . GLU A 1 173 ? -19.537 21.449 -23.693 1.00 66.34 189 GLU A C 1
ATOM 1235 O O . GLU A 1 173 ? -20.454 21.401 -24.522 1.00 73.63 189 GLU A O 1
ATOM 1241 N N . LEU A 1 174 ? -19.756 21.645 -22.391 1.00 59.71 190 LEU A N 1
ATOM 1242 C CA . LEU A 1 174 ? -21.076 22.029 -21.906 1.00 56.94 190 LEU A CA 1
ATOM 1243 C C . LEU A 1 174 ? -21.331 23.499 -22.211 1.00 60.40 190 LEU A C 1
ATOM 1244 O O . LEU A 1 174 ? -20.437 24.339 -22.066 1.00 64.53 190 LEU A O 1
ATOM 1249 N N . ASN A 1 175 ? -22.557 23.810 -22.629 1.00 59.85 191 ASN A N 1
ATOM 1250 C CA . ASN A 1 175 ? -22.893 25.159 -23.073 1.00 66.22 191 ASN A CA 1
ATOM 1251 C C . ASN A 1 175 ? -24.398 25.373 -22.954 1.00 63.97 191 ASN A C 1
ATOM 1252 O O . ASN A 1 175 ? -25.168 24.432 -22.749 1.00 61.48 191 ASN A O 1
ATOM 1257 N N . LEU A 1 176 ? -24.803 26.636 -23.093 1.00 70.48 192 LEU A N 1
ATOM 1258 C CA . LEU A 1 176 ? -26.195 27.026 -22.875 1.00 73.72 192 LEU A CA 1
ATOM 1259 C C . LEU A 1 176 ? -27.152 26.240 -23.768 1.00 73.41 192 LEU A C 1
ATOM 1260 O O . LEU A 1 176 ? -28.177 25.719 -23.302 1.00 72.46 192 LEU A O 1
ATOM 1265 N N . TYR A 1 177 ? -26.800 26.107 -25.053 1.00 71.40 193 TYR A N 1
ATOM 1266 C CA . TYR A 1 177 ? -27.659 25.425 -26.017 1.00 69.32 193 TYR A CA 1
ATOM 1267 C C . TYR A 1 177 ? -28.120 2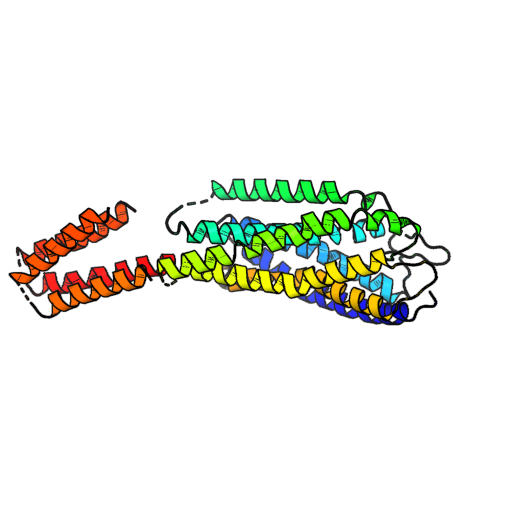4.062 -25.515 1.00 66.51 193 TYR A C 1
ATOM 1268 O O . TYR A 1 177 ? -29.287 23.692 -25.678 1.00 74.77 193 TYR A O 1
ATOM 1270 N N . LYS A 1 178 ? -27.233 23.304 -24.887 1.00 56.57 194 LYS A N 1
ATOM 1271 C CA . LYS A 1 178 ? -27.608 21.955 -24.513 1.00 59.64 194 LYS A CA 1
ATOM 1272 C C . LYS A 1 178 ? -27.938 21.793 -23.031 1.00 58.61 194 LYS A C 1
ATOM 1273 O O . LYS A 1 178 ? -28.383 20.702 -22.635 1.00 57.73 194 LYS A O 1
ATOM 1279 N N . ILE A 1 179 ? -27.807 22.851 -22.220 1.00 54.06 195 ILE A N 1
ATOM 1280 C CA . ILE A 1 179 ? -27.913 22.663 -20.769 1.00 54.54 195 ILE A CA 1
ATOM 1281 C C . ILE A 1 179 ? -29.251 22.026 -20.379 1.00 49.16 195 ILE A C 1
ATOM 1282 O O . ILE A 1 179 ? -29.276 20.935 -19.786 1.00 49.25 195 ILE A O 1
ATOM 1287 N N . ALA A 1 180 ? -30.368 22.647 -20.767 1.00 45.18 196 ALA A N 1
ATOM 1288 C CA . ALA A 1 180 ? -31.666 22.105 -20.384 1.00 48.41 196 ALA A CA 1
ATOM 1289 C C . ALA A 1 180 ? -31.801 20.664 -20.859 1.00 50.33 196 ALA A C 1
ATOM 1290 O O . ALA A 1 180 ? -32.190 19.775 -20.088 1.00 54.65 196 ALA A O 1
ATOM 1292 N N . LYS A 1 181 ? -31.382 20.404 -22.101 1.00 47.97 197 LYS A N 1
ATOM 1293 C CA . LYS A 1 181 ? -31.497 19.061 -22.644 1.00 49.32 197 LYS A CA 1
ATOM 1294 C C . LYS A 1 181 ? -30.799 18.067 -21.735 1.00 50.27 197 LYS A C 1
ATOM 1295 O O . LYS A 1 181 ? -31.401 17.082 -21.284 1.00 49.96 197 LYS A O 1
ATOM 1301 N N . LEU A 1 182 ? -29.535 18.347 -21.399 1.00 46.33 198 LEU A N 1
ATOM 1302 C CA . LEU A 1 182 ? -28.788 17.353 -20.648 1.00 46.28 198 LEU A CA 1
ATOM 1303 C C . LEU A 1 182 ? -29.342 17.243 -19.233 1.00 48.59 198 LEU A C 1
ATOM 1304 O O . LEU A 1 182 ? -29.384 16.146 -18.659 1.00 49.55 198 LEU A O 1
ATOM 1309 N N . GLN A 1 183 ? -29.866 18.352 -18.692 1.00 47.88 199 GLN A N 1
ATOM 1310 C CA . GLN A 1 183 ? -30.509 18.269 -17.382 1.00 48.63 199 GLN A CA 1
ATOM 1311 C C . GLN A 1 183 ? -31.634 17.242 -17.392 1.00 46.90 199 GLN A C 1
ATOM 1312 O O . GLN A 1 183 ? -31.745 16.426 -16.469 1.00 48.32 199 GLN A O 1
ATOM 1318 N N . THR A 1 184 ? -32.424 17.198 -18.465 1.00 41.36 200 THR A N 1
ATOM 1319 C CA . THR A 1 184 ? -33.470 16.183 -18.511 1.00 45.67 200 THR A CA 1
ATOM 1320 C C . THR A 1 184 ? -32.875 14.786 -18.716 1.00 46.45 200 THR A C 1
ATOM 1321 O O . THR A 1 184 ? -33.260 13.835 -18.019 1.00 45.62 200 THR A O 1
ATOM 1325 N N A MET A 1 185 ? -31.878 14.662 -19.593 0.50 43.99 201 MET A N 1
ATOM 1326 N N B MET A 1 185 ? -31.933 14.648 -19.656 0.50 43.99 201 MET A N 1
ATOM 1327 C CA A MET A 1 185 ? -31.410 13.325 -19.951 0.50 44.83 201 MET A CA 1
ATOM 1328 C CA B MET A 1 185 ? -31.375 13.336 -19.998 0.50 44.89 201 MET A CA 1
ATOM 1329 C C A MET A 1 185 ? -30.653 12.685 -18.801 0.50 44.70 201 MET A C 1
ATOM 1330 C C B MET A 1 185 ? -30.669 12.696 -18.805 0.50 44.72 201 MET A C 1
ATOM 1331 O O A MET A 1 185 ? -30.785 11.477 -18.550 0.50 42.61 201 MET A O 1
ATOM 1332 O O B MET A 1 185 ? -30.811 11.490 -18.554 0.50 42.77 201 MET A O 1
ATOM 1341 N N . ASN A 1 186 ? -29.862 13.487 -18.087 1.00 47.78 202 ASN A N 1
ATOM 1342 C CA . ASN A 1 186 ? -29.185 13.010 -16.889 1.00 45.65 202 ASN A CA 1
ATOM 1343 C C . ASN A 1 186 ? -30.177 12.265 -16.010 1.00 48.42 202 ASN A C 1
ATOM 1344 O O . ASN A 1 186 ? -29.906 11.156 -15.521 1.00 49.82 202 ASN A O 1
ATOM 1349 N N . TYR A 1 187 ? -31.376 12.844 -15.880 1.00 48.08 203 TYR A N 1
ATOM 1350 C CA . TYR A 1 187 ? -32.317 12.354 -14.892 1.00 51.08 203 TYR A CA 1
ATOM 1351 C C . TYR A 1 187 ? -32.606 10.892 -15.192 1.00 50.06 203 TYR A C 1
ATOM 1352 O O . TYR A 1 187 ? -32.614 10.040 -14.293 1.00 47.01 203 TYR A O 1
ATOM 1361 N N . ILE A 1 188 ? -32.783 10.577 -16.476 1.00 46.49 204 ILE A N 1
ATOM 1362 C CA . ILE A 1 188 ? -33.092 9.206 -16.856 1.00 46.46 204 ILE A CA 1
ATOM 1363 C C . ILE A 1 188 ? -31.845 8.336 -16.760 1.00 45.66 204 ILE A C 1
ATOM 1364 O O . ILE A 1 188 ? -31.867 7.243 -16.177 1.00 48.40 204 ILE A O 1
ATOM 1369 N N . ALA A 1 189 ? -30.727 8.824 -17.296 1.00 39.60 205 ALA A N 1
ATOM 1370 C CA . ALA A 1 189 ? -29.551 7.969 -17.348 1.00 40.99 205 ALA A CA 1
ATOM 1371 C C . ALA A 1 189 ? -29.029 7.702 -15.944 1.00 41.87 205 ALA A C 1
ATOM 1372 O O . ALA A 1 189 ? -28.610 6.583 -15.634 1.00 47.70 205 ALA A O 1
ATOM 1374 N N . LEU A 1 190 ? -29.061 8.715 -15.078 1.00 39.23 206 LEU A N 1
ATOM 1375 C CA . LEU A 1 190 ? -28.721 8.499 -13.677 1.00 44.18 206 LEU A CA 1
ATOM 1376 C C . LEU A 1 190 ? -29.531 7.350 -13.093 1.00 44.06 206 LEU A C 1
ATOM 1377 O O . LEU A 1 190 ? -28.973 6.439 -12.471 1.00 40.82 206 LEU A O 1
ATOM 1382 N N . VAL A 1 191 ? -30.854 7.360 -13.299 1.00 41.76 207 VAL A N 1
ATOM 1383 C CA . VAL A 1 191 ? -31.676 6.399 -12.576 1.00 38.16 207 VAL A CA 1
ATOM 1384 C C . VAL A 1 191 ? -31.638 5.040 -13.256 1.00 44.28 207 VAL A C 1
ATOM 1385 O O . VAL A 1 191 ? -31.308 4.029 -12.623 1.00 47.03 207 VAL A O 1
ATOM 1389 N N . VAL A 1 192 ? -31.916 5.001 -14.557 1.00 41.91 208 VAL A N 1
ATOM 1390 C CA . VAL A 1 192 ? -31.990 3.727 -15.255 1.00 41.93 208 VAL A CA 1
ATOM 1391 C C . VAL A 1 192 ? -30.609 3.239 -15.693 1.00 44.07 208 VAL A C 1
ATOM 1392 O O . VAL A 1 192 ? -30.385 2.027 -15.813 1.00 40.51 208 VAL A O 1
ATOM 1396 N N . GLY A 1 193 ? -29.666 4.150 -15.915 1.00 42.65 209 GLY A N 1
ATOM 1397 C CA . GLY A 1 193 ? -28.371 3.724 -16.406 1.00 43.98 209 GLY A CA 1
ATOM 1398 C C . GLY A 1 193 ? -27.293 3.555 -15.365 1.00 45.30 209 GLY A C 1
ATOM 1399 O O . GLY A 1 193 ? -26.235 3.006 -15.676 1.00 46.33 209 GLY A O 1
ATOM 1400 N N . CYS A 1 194 ? -27.512 4.003 -14.130 1.00 45.58 210 CYS A N 1
ATOM 1401 C CA . CYS A 1 194 ? -26.465 3.878 -13.124 1.00 42.35 210 CYS A CA 1
ATOM 1402 C C . CYS A 1 194 ? -26.995 3.282 -11.826 1.00 40.64 210 CYS A C 1
ATOM 1403 O O . CYS A 1 194 ? -26.551 2.212 -11.404 1.00 40.36 210 CYS A O 1
ATOM 1406 N N . LEU A 1 195 ? -27.958 3.958 -11.201 1.00 42.48 211 LEU A N 1
ATOM 1407 C CA . LEU A 1 195 ? -28.404 3.570 -9.868 1.00 42.46 211 LEU A CA 1
ATOM 1408 C C . LEU A 1 195 ? -29.161 2.241 -9.874 1.00 43.65 211 LEU A C 1
ATOM 1409 O O . LEU A 1 195 ? -28.958 1.412 -8.984 1.00 49.87 211 LEU A O 1
ATOM 1414 N N . LEU A 1 196 ? -30.053 2.018 -10.844 1.00 44.33 212 LEU A N 1
ATOM 1415 C CA . LEU A 1 196 ? -30.735 0.725 -10.912 1.00 41.30 212 LEU A CA 1
ATOM 1416 C C . LEU A 1 196 ? -29.763 -0.436 -11.111 1.00 45.75 212 LEU A C 1
ATOM 1417 O O . LEU A 1 196 ? -29.914 -1.464 -10.423 1.00 44.49 212 LEU A O 1
ATOM 1422 N N . PRO A 1 197 ? -28.759 -0.353 -12.001 1.00 45.22 213 PRO A N 1
ATOM 1423 C CA . PRO A 1 197 ? -27.773 -1.451 -12.078 1.00 45.37 213 PRO A CA 1
ATOM 1424 C C . PRO A 1 197 ? -26.980 -1.649 -10.802 1.00 45.90 213 PRO A C 1
ATOM 1425 O O . PRO A 1 197 ? -26.701 -2.797 -10.420 1.00 40.23 213 PRO A O 1
ATOM 1429 N N . PHE A 1 198 ? -26.578 -0.556 -10.146 1.00 41.90 214 PHE A N 1
ATOM 1430 C CA . PHE A 1 198 ? -25.827 -0.690 -8.905 1.00 41.44 214 PHE A CA 1
ATOM 1431 C C . PHE A 1 198 ? -26.678 -1.340 -7.813 1.00 44.31 214 PHE A C 1
ATOM 1432 O O . PHE A 1 198 ? -26.165 -2.116 -6.991 1.00 46.25 214 PHE A O 1
ATOM 1440 N N . PHE A 1 199 ? -27.984 -1.054 -7.806 1.00 42.00 215 PHE A N 1
ATOM 1441 C CA . PHE A 1 199 ? -28.910 -1.757 -6.919 1.00 48.14 215 PHE A CA 1
ATOM 1442 C C . PHE A 1 199 ? -28.948 -3.254 -7.230 1.00 47.41 215 PHE A C 1
ATOM 1443 O O . PHE A 1 199 ? -28.912 -4.100 -6.316 1.00 47.38 215 PHE A O 1
ATOM 1451 N N . THR A 1 200 ? -29.019 -3.594 -8.521 1.00 44.46 216 THR A N 1
ATOM 1452 C CA . THR A 1 200 ? -29.007 -5.000 -8.929 1.00 48.51 216 THR A CA 1
ATOM 1453 C C . THR A 1 200 ? -27.729 -5.706 -8.464 1.00 48.62 216 THR A C 1
ATOM 1454 O O . THR A 1 200 ? -27.769 -6.829 -7.941 1.00 46.19 216 THR A O 1
ATOM 1458 N N . LEU A 1 201 ? -26.584 -5.042 -8.631 1.00 43.72 217 LEU A N 1
ATOM 1459 C CA . LEU A 1 201 ? -25.318 -5.584 -8.145 1.00 40.57 217 LEU A CA 1
ATOM 1460 C C . LEU A 1 201 ? -25.331 -5.807 -6.638 1.00 40.58 217 LEU A C 1
ATOM 1461 O O . LEU A 1 201 ? -24.793 -6.804 -6.151 1.00 40.64 217 LEU A O 1
ATOM 1466 N N . SER A 1 202 ? -25.909 -4.877 -5.880 1.00 39.11 218 SER A N 1
ATOM 1467 C CA . SER A 1 202 ? -25.853 -5.000 -4.428 1.00 45.53 218 SER A CA 1
ATOM 1468 C C . SER A 1 202 ? -26.673 -6.200 -3.949 1.00 46.50 218 SER A C 1
ATOM 1469 O O . SER A 1 202 ? -26.232 -6.982 -3.081 1.00 48.85 218 SER A O 1
ATOM 1472 N N . ILE A 1 203 ? -27.859 -6.384 -4.535 1.00 41.12 219 ILE A N 1
ATOM 1473 C CA . ILE A 1 203 ? -28.622 -7.602 -4.253 1.00 44.72 219 ILE A CA 1
ATOM 1474 C C . ILE A 1 203 ? -27.837 -8.857 -4.673 1.00 45.30 219 ILE A C 1
ATOM 1475 O O . ILE A 1 203 ? -27.835 -9.867 -3.955 1.00 43.09 219 ILE A O 1
ATOM 1480 N N A CYS A 1 204 ? -27.172 -8.796 -5.828 0.62 44.31 220 CYS A N 1
ATOM 1481 N N B CYS A 1 204 ? -27.183 -8.795 -5.834 0.38 44.85 220 CYS A N 1
ATOM 1482 C CA A CYS A 1 204 ? -26.399 -9.947 -6.291 0.62 47.35 220 CYS A CA 1
ATOM 1483 C CA B CYS A 1 204 ? -26.382 -9.922 -6.310 0.38 47.36 220 CYS A CA 1
ATOM 1484 C C A CYS A 1 204 ? -25.298 -10.313 -5.299 0.62 47.49 220 CYS A C 1
ATOM 1485 C C B CYS A 1 204 ? -25.306 -10.305 -5.302 0.38 47.04 220 CYS A C 1
ATOM 1486 O O A CYS A 1 204 ? -25.056 -11.498 -5.037 0.62 45.91 220 CYS A O 1
ATOM 1487 O O B CYS A 1 204 ? -25.088 -11.493 -5.033 0.38 46.07 220 CYS A O 1
ATOM 1492 N N . TYR A 1 205 ? -24.609 -9.308 -4.754 1.00 43.49 221 TYR A N 1
ATOM 1493 C CA . TYR A 1 205 ? -23.587 -9.570 -3.745 1.00 44.77 221 TYR A CA 1
ATOM 1494 C C . TYR A 1 205 ? -24.184 -10.291 -2.545 1.00 48.33 221 TYR A C 1
ATOM 1495 O O . TYR A 1 205 ? -23.658 -11.320 -2.086 1.00 49.16 221 TYR A O 1
ATOM 1504 N N . LEU A 1 206 ? -25.278 -9.745 -2.012 1.00 45.76 222 LEU A N 1
ATOM 1505 C CA . LEU A 1 206 ? -25.924 -10.380 -0.873 1.00 46.92 222 LEU A CA 1
ATOM 1506 C C . LEU A 1 206 ? -26.238 -11.851 -1.161 1.00 50.11 222 LEU A C 1
ATOM 1507 O O . LEU A 1 206 ? -25.947 -12.745 -0.346 1.00 43.08 222 LEU A O 1
ATOM 1512 N N . LEU A 1 207 ? -26.823 -12.119 -2.335 1.00 48.88 223 LEU A N 1
ATOM 1513 C CA . LEU A 1 207 ? -27.276 -13.475 -2.629 1.00 46.73 223 LEU A CA 1
ATOM 1514 C C . LEU A 1 207 ? -26.096 -14.423 -2.818 1.00 44.58 223 LEU A C 1
ATOM 1515 O O . LEU A 1 207 ? -26.142 -15.585 -2.381 1.00 41.51 223 LEU A O 1
ATOM 1520 N N . ILE A 1 208 ? -25.026 -13.937 -3.458 1.00 40.46 224 ILE A N 1
ATOM 1521 C CA . ILE A 1 208 ? -23.826 -14.742 -3.648 1.00 35.62 224 ILE A CA 1
ATOM 1522 C C . ILE A 1 208 ? -23.243 -15.158 -2.303 1.00 41.30 224 ILE A C 1
ATOM 1523 O O . ILE A 1 208 ? -22.968 -16.347 -2.069 1.00 40.30 224 ILE A O 1
ATOM 1528 N N . ILE A 1 209 ? -23.076 -14.191 -1.387 1.00 41.69 225 ILE A N 1
ATOM 1529 C CA . ILE A 1 209 ? -22.507 -14.499 -0.074 1.00 42.29 225 ILE A CA 1
ATOM 1530 C C . ILE A 1 209 ? -23.379 -15.502 0.669 1.00 46.50 225 ILE A C 1
ATOM 1531 O O . ILE A 1 209 ? -22.884 -16.479 1.261 1.00 50.73 225 ILE A O 1
ATOM 1536 N N . ARG A 1 210 ? -24.689 -15.259 0.676 1.00 45.16 226 ARG A N 1
ATOM 1537 C CA . ARG A 1 210 ? -25.595 -16.138 1.403 1.00 53.27 226 ARG A CA 1
ATOM 1538 C C . ARG A 1 210 ? -25.474 -17.581 0.907 1.00 53.47 226 ARG A C 1
ATOM 1539 O O . ARG A 1 210 ? -25.224 -18.520 1.693 1.00 49.19 226 ARG A O 1
ATOM 1547 N N . VAL A 1 211 ? -25.615 -17.768 -0.412 1.00 52.21 227 VAL A N 1
ATOM 1548 C CA . VAL A 1 211 ? -25.611 -19.119 -0.970 1.00 51.85 227 VAL A CA 1
ATOM 1549 C C . VAL A 1 211 ? -24.273 -19.795 -0.704 1.00 46.15 227 VAL A C 1
ATOM 1550 O O . VAL A 1 211 ? -24.221 -20.951 -0.267 1.00 43.54 227 VAL A O 1
ATOM 1554 N N . LEU A 1 212 ? -23.177 -19.076 -0.966 1.00 41.60 228 LEU A N 1
ATOM 1555 C CA . LEU A 1 212 ? -21.831 -19.604 -0.776 1.00 41.97 228 LEU A CA 1
ATOM 1556 C C . LEU A 1 212 ? -21.612 -20.106 0.649 1.00 48.14 228 LEU A C 1
ATOM 1557 O O . LEU A 1 212 ? -21.126 -21.227 0.864 1.00 52.84 228 LEU A O 1
ATOM 1562 N N . LEU A 1 213 ? -21.932 -19.274 1.644 1.00 49.36 229 LEU A N 1
ATOM 1563 C CA . LEU A 1 213 ? -21.694 -19.695 3.023 1.00 51.65 229 LEU A CA 1
ATOM 1564 C C . LEU A 1 213 ? -22.484 -20.953 3.349 1.00 50.11 229 LEU A C 1
ATOM 1565 O O . LEU A 1 213 ? -21.954 -21.904 3.958 1.00 48.71 229 LEU A O 1
ATOM 1570 N N . LYS A 1 214 ? -23.743 -21.010 2.896 1.00 50.88 230 LYS A N 1
ATOM 1571 C CA . LYS A 1 214 ? -24.562 -22.155 3.291 1.00 56.69 230 LYS A CA 1
ATOM 1572 C C . LYS A 1 214 ? -24.074 -23.435 2.602 1.00 54.29 230 LYS A C 1
ATOM 1573 O O . LYS A 1 214 ? -23.957 -24.501 3.239 1.00 52.70 230 LYS A O 1
ATOM 1579 N N . VAL A 1 215 ? -23.746 -23.341 1.308 1.00 51.49 231 VAL A N 1
ATOM 1580 C CA . VAL A 1 215 ? -23.319 -24.533 0.576 1.00 56.13 231 VAL A CA 1
ATOM 1581 C C . VAL A 1 215 ? -22.000 -25.057 1.127 1.00 56.00 231 VAL A C 1
ATOM 1582 O O . VAL A 1 215 ? -21.814 -26.272 1.275 1.00 51.50 231 VAL A O 1
ATOM 1586 N N . GLU A 1 216 ? -21.061 -24.164 1.443 1.00 55.45 232 GLU A N 1
ATOM 1587 C CA . GLU A 1 216 ? -19.780 -24.675 1.912 1.00 52.80 232 GLU A CA 1
ATOM 1588 C C . GLU A 1 216 ? -19.888 -25.259 3.316 1.00 51.96 232 GLU A C 1
ATOM 1589 O O . GLU A 1 216 ? -19.175 -26.220 3.638 1.00 50.73 232 GLU A O 1
ATOM 1595 N N . ALA A 1 217 ? -20.797 -24.736 4.150 1.00 50.06 1001 ALA A N 1
ATOM 1596 C CA . ALA A 1 217 ? -21.048 -25.391 5.430 1.00 51.35 1001 ALA A CA 1
ATOM 1597 C C . ALA A 1 217 ? -21.553 -26.823 5.227 1.00 56.55 1001 ALA A C 1
ATOM 1598 O O . ALA A 1 217 ? -21.070 -27.770 5.880 1.00 55.71 1001 ALA A O 1
ATOM 1600 N N . ASP A 1 218 ? -22.518 -27.003 4.306 1.00 60.69 1002 ASP A N 1
ATOM 1601 C CA . ASP A 1 218 ? -23.011 -28.355 4.004 1.00 63.24 1002 ASP A CA 1
ATOM 1602 C C . ASP A 1 218 ? -21.900 -29.269 3.492 1.00 59.61 1002 ASP A C 1
ATOM 1603 O O . ASP A 1 218 ? -21.822 -30.445 3.876 1.00 60.01 1002 ASP A O 1
ATOM 1608 N N . LEU A 1 219 ? -21.061 -28.756 2.589 1.00 52.17 1003 LEU A N 1
ATOM 1609 C CA . LEU A 1 219 ? -19.992 -29.572 2.023 1.00 52.72 1003 LEU A CA 1
ATOM 1610 C C . LEU A 1 219 ? -19.005 -30.014 3.093 1.00 54.06 1003 LEU A C 1
ATOM 1611 O O . LEU A 1 219 ? -18.507 -31.148 3.057 1.00 51.89 1003 LEU A O 1
ATOM 1616 N N . GLU A 1 220 ? -18.702 -29.134 4.053 1.00 58.36 1004 GLU A N 1
ATOM 1617 C CA . GLU A 1 220 ? -17.797 -29.546 5.118 1.00 62.35 1004 GLU A CA 1
ATOM 1618 C C . GLU A 1 220 ? -18.420 -30.672 5.925 1.00 59.38 1004 GLU A C 1
ATOM 1619 O O . GLU A 1 220 ? -17.729 -31.632 6.283 1.00 59.02 1004 GLU A O 1
ATOM 1625 N N . ASP A 1 221 ? -19.722 -30.561 6.242 1.00 54.21 1005 ASP A N 1
ATOM 1626 C CA . ASP A 1 221 ? -20.371 -31.652 6.971 1.00 58.20 1005 ASP A CA 1
ATOM 1627 C C . ASP A 1 221 ? -20.275 -32.965 6.206 1.00 61.64 1005 ASP A C 1
ATOM 1628 O O . ASP A 1 221 ? -20.000 -34.021 6.793 1.00 62.24 1005 ASP A O 1
ATOM 1633 N N . ASN A 1 222 ? -20.526 -32.915 4.898 1.00 63.72 1006 ASN A N 1
ATOM 1634 C CA . ASN A 1 222 ? -20.491 -34.120 4.074 1.00 63.36 1006 ASN A CA 1
ATOM 1635 C C . ASN A 1 222 ? -19.105 -34.760 4.105 1.00 62.06 1006 ASN A C 1
ATOM 1636 O O . ASN A 1 222 ? -18.965 -35.970 4.349 1.00 65.46 1006 ASN A O 1
ATOM 1641 N N . TRP A 1 223 ? -18.065 -33.949 3.898 1.00 57.85 1007 TRP A N 1
ATOM 1642 C CA . TRP A 1 223 ? -16.700 -34.465 3.899 1.00 60.81 1007 TRP A CA 1
ATOM 1643 C C . TRP A 1 223 ? -16.319 -35.026 5.265 1.00 60.33 1007 TRP A C 1
ATOM 1644 O O . TRP A 1 223 ? -15.633 -36.054 5.357 1.00 59.54 1007 TRP A O 1
ATOM 1655 N N . GLU A 1 224 ? -16.786 -34.383 6.337 1.00 55.88 1008 GLU A N 1
ATOM 1656 C CA . GLU A 1 224 ? -16.453 -34.822 7.688 1.00 64.13 1008 GLU A CA 1
ATOM 1657 C C . GLU A 1 224 ? -17.097 -36.167 8.012 1.00 66.75 1008 GLU A C 1
ATOM 1658 O O . GLU A 1 224 ? -16.443 -37.056 8.575 1.00 65.32 1008 GLU A O 1
ATOM 1664 N N . THR A 1 225 ? -18.378 -36.340 7.664 1.00 71.74 1009 THR A N 1
ATOM 1665 C CA . THR A 1 225 ? -19.028 -37.623 7.924 1.00 74.34 1009 THR A CA 1
ATOM 1666 C C . THR A 1 225 ? -18.405 -38.733 7.083 1.00 74.70 1009 THR A C 1
ATOM 1667 O O . THR A 1 225 ? -18.255 -39.872 7.557 1.00 76.71 1009 THR A O 1
ATOM 1671 N N . LEU A 1 226 ? -18.011 -38.418 5.842 1.00 69.47 1010 LEU A N 1
ATOM 1672 C CA . LEU A 1 226 ? -17.297 -39.406 5.039 1.00 74.23 1010 LEU A CA 1
ATOM 1673 C C . LEU A 1 226 ? -16.006 -39.848 5.721 1.00 80.41 1010 LEU A C 1
ATOM 1674 O O . LEU A 1 226 ? -15.729 -41.049 5.820 1.00 80.03 1010 LEU A O 1
ATOM 1679 N N . ASN A 1 227 ? -15.189 -3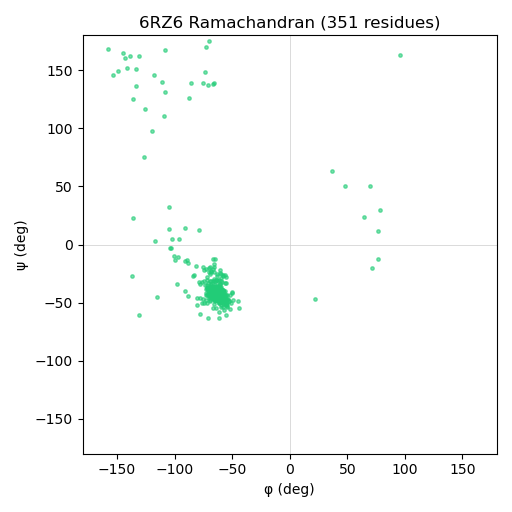8.890 6.178 1.00 87.17 1011 ASN A N 1
ATOM 1680 C CA . ASN A 1 227 ? -13.937 -39.272 6.833 1.00 90.99 1011 ASN A CA 1
ATOM 1681 C C . ASN A 1 227 ? -14.177 -40.024 8.136 1.00 88.64 1011 ASN A C 1
ATOM 1682 O O . ASN A 1 227 ? -13.389 -40.907 8.482 1.00 89.90 1011 ASN A O 1
ATOM 1687 N N . ASP A 1 228 ? -15.255 -39.714 8.859 1.00 83.77 1012 ASP A N 1
ATOM 1688 C CA . ASP A 1 228 ? -15.581 -40.496 10.050 1.00 86.57 1012 ASP A CA 1
ATOM 1689 C C . ASP A 1 228 ? -15.855 -41.952 9.692 1.00 89.46 1012 ASP A C 1
ATOM 1690 O O . ASP A 1 228 ? -15.292 -42.875 10.298 1.00 94.09 1012 ASP A O 1
ATOM 1695 N N . ASN A 1 229 ? -16.725 -42.175 8.705 1.00 88.04 1013 ASN A N 1
ATOM 1696 C CA . ASN A 1 229 ? -17.043 -43.544 8.310 1.00 88.58 1013 ASN A CA 1
ATOM 1697 C C . ASN A 1 229 ? -15.807 -44.273 7.792 1.00 91.03 1013 ASN A C 1
ATOM 1698 O O . ASN A 1 229 ? -15.603 -45.460 8.084 1.00 93.01 1013 ASN A O 1
ATOM 1703 N N . LEU A 1 230 ? -14.961 -43.573 7.036 1.00 93.57 1014 LEU A N 1
ATOM 1704 C CA . LEU A 1 230 ? -13.765 -44.212 6.502 1.00 103.68 1014 LEU A CA 1
ATOM 1705 C C . LEU A 1 230 ? -12.743 -44.502 7.591 1.00 109.04 1014 LEU A C 1
ATOM 1706 O O . LEU A 1 230 ? -12.029 -45.503 7.506 1.00 111.94 1014 LEU A O 1
ATOM 1711 N N . LYS A 1 231 ? -12.659 -43.658 8.622 1.00 111.32 1015 LYS A N 1
ATOM 1712 C CA . LYS A 1 231 ? -11.787 -43.973 9.749 1.00 117.60 1015 LYS A CA 1
ATOM 1713 C C . LYS A 1 231 ? -12.302 -45.188 10.507 1.00 124.53 1015 LYS A C 1
ATOM 1714 O O . LYS A 1 231 ? -11.512 -46.015 10.975 1.00 129.78 1015 LYS A O 1
ATOM 1716 N N . VAL A 1 232 ? -13.626 -45.313 10.632 1.00 123.88 1016 VAL A N 1
ATOM 1717 C CA . VAL A 1 232 ? -14.203 -46.498 11.266 1.00 125.00 1016 VAL A CA 1
ATOM 1718 C C . VAL A 1 232 ? -13.846 -47.752 10.475 1.00 125.69 1016 VAL A C 1
ATOM 1719 O O . VAL A 1 232 ? -13.445 -48.776 11.044 1.00 131.57 1016 VAL A O 1
ATOM 1723 N N . ILE A 1 233 ? -13.986 -47.692 9.148 1.00 118.19 1017 ILE A N 1
ATOM 1724 C CA . ILE A 1 233 ? -13.631 -48.846 8.322 1.00 115.26 1017 ILE A CA 1
ATOM 1725 C C . ILE A 1 233 ? -12.132 -49.127 8.397 1.00 117.99 1017 ILE A C 1
ATOM 1726 O O . ILE A 1 233 ? -11.706 -50.288 8.423 1.00 122.87 1017 ILE A O 1
ATOM 1731 N N . GLU A 1 234 ? -11.310 -48.076 8.451 1.00 116.50 1018 GLU A N 1
ATOM 1732 C CA . GLU A 1 234 ? -9.867 -48.269 8.558 1.00 119.30 1018 GLU A CA 1
ATOM 1733 C C . GLU A 1 234 ? -9.496 -48.960 9.864 1.00 124.63 1018 GLU A C 1
ATOM 1734 O O . GLU A 1 234 ? -8.669 -49.878 9.873 1.00 132.46 1018 GLU A O 1
ATOM 1736 N N . LYS A 1 235 ? -10.108 -48.543 10.974 1.00 123.11 1019 LYS A N 1
ATOM 1737 C CA . LYS A 1 235 ? -9.797 -49.143 12.268 1.00 130.84 1019 LYS A CA 1
ATOM 1738 C C . LYS A 1 235 ? -10.337 -50.567 12.359 1.00 137.79 1019 LYS A C 1
ATOM 1739 O O . LYS A 1 235 ? -9.573 -51.530 12.493 1.00 145.00 1019 LYS A O 1
ATOM 1741 N N . ALA A 1 236 ? -11.656 -50.720 12.290 1.00 135.47 1020 ALA A N 1
ATOM 1742 C CA . ALA A 1 236 ? -12.266 -52.040 12.383 1.00 139.42 1020 ALA A CA 1
ATOM 1743 C C . ALA A 1 236 ? -12.822 -52.479 11.031 1.00 136.98 1020 ALA A C 1
ATOM 1744 O O . ALA A 1 236 ? -12.076 -52.924 10.158 1.00 136.76 1020 ALA A O 1
ATOM 1746 N N . ALA A 1 239 ? -14.454 -58.094 10.134 1.00 148.46 1023 ALA A N 1
ATOM 1747 C CA . ALA A 1 239 ? -15.190 -57.759 8.920 1.00 145.57 1023 ALA A CA 1
ATOM 1748 C C . ALA A 1 239 ? -16.686 -57.646 9.199 1.00 146.93 1023 ALA A C 1
ATOM 1749 O O . ALA A 1 239 ? -17.446 -57.143 8.368 1.00 143.98 1023 ALA A O 1
ATOM 1751 N N . ALA A 1 240 ? -17.097 -58.121 10.379 1.00 150.19 1024 ALA A N 1
ATOM 1752 C CA . ALA A 1 240 ? -18.510 -58.089 10.746 1.00 146.19 1024 ALA A CA 1
ATOM 1753 C C . ALA A 1 240 ? -19.045 -56.664 10.771 1.00 140.68 1024 ALA A C 1
ATOM 1754 O O . ALA A 1 240 ? -20.152 -56.399 10.288 1.00 135.75 1024 ALA A O 1
ATOM 1756 N N . GLN A 1 241 ? -18.274 -55.732 11.334 1.00 144.13 1025 GLN A N 1
ATOM 1757 C CA . GLN A 1 241 ? -18.702 -54.341 11.408 1.00 145.92 1025 GLN A CA 1
ATOM 1758 C C . GLN A 1 241 ? -18.454 -53.586 10.112 1.00 148.58 1025 GLN A C 1
ATOM 1759 O O . GLN A 1 241 ? -19.064 -52.531 9.898 1.00 147.65 1025 GLN A O 1
ATOM 1761 N N . VAL A 1 242 ? -17.579 -54.100 9.244 1.00 150.25 1026 VAL A N 1
ATOM 1762 C CA . VAL A 1 242 ? -17.344 -53.458 7.953 1.00 143.18 1026 VAL A CA 1
ATOM 1763 C C . VAL A 1 242 ? -18.615 -53.487 7.115 1.00 142.43 1026 VAL A C 1
ATOM 1764 O O . VAL A 1 242 ? -19.026 -52.474 6.533 1.00 137.51 1026 VAL A O 1
ATOM 1768 N N . LYS A 1 243 ? -19.258 -54.656 7.046 1.00 147.69 1027 LYS A N 1
ATOM 1769 C CA . LYS A 1 243 ? -20.532 -54.767 6.344 1.00 150.23 1027 LYS A CA 1
ATOM 1770 C C . LYS A 1 243 ? -21.586 -53.857 6.964 1.00 150.16 1027 LYS A C 1
ATOM 1771 O O . LYS A 1 243 ? -22.378 -53.240 6.247 1.00 149.35 1027 LYS A O 1
ATOM 1773 N N . ASP A 1 244 ? -21.612 -53.760 8.296 1.00 152.78 1028 ASP A N 1
ATOM 1774 C CA . ASP A 1 244 ? -22.589 -52.897 8.953 1.00 146.93 1028 ASP A CA 1
ATOM 1775 C C . ASP A 1 244 ? -22.392 -51.441 8.549 1.00 141.36 1028 ASP A C 1
ATOM 1776 O O . ASP A 1 244 ? -23.353 -50.743 8.199 1.00 139.00 1028 ASP A O 1
ATOM 1778 N N . ALA A 1 245 ? -21.145 -50.965 8.596 1.00 137.82 1029 ALA A N 1
ATOM 1779 C CA . ALA A 1 245 ? -20.863 -49.590 8.195 1.00 127.54 1029 ALA A CA 1
ATOM 1780 C C . ALA A 1 245 ? -21.220 -49.361 6.731 1.00 125.84 1029 ALA A C 1
ATOM 1781 O O . ALA A 1 245 ? -21.796 -48.323 6.378 1.00 122.62 1029 ALA A O 1
ATOM 1783 N N . LEU A 1 246 ? -20.910 -50.330 5.866 1.00 127.16 1030 LEU A N 1
ATOM 1784 C CA . LEU A 1 246 ? -21.206 -50.157 4.449 1.00 125.95 1030 LEU A CA 1
ATOM 1785 C C . LEU A 1 246 ? -22.708 -50.151 4.187 1.00 130.30 1030 LEU A C 1
ATOM 1786 O O . LEU A 1 246 ? -23.184 -49.404 3.328 1.00 132.43 1030 LEU A O 1
ATOM 1791 N N . THR A 1 247 ? -23.475 -50.956 4.926 1.00 133.37 1031 THR A N 1
ATOM 1792 C CA . THR A 1 247 ? -24.925 -50.950 4.745 1.00 133.27 1031 THR A CA 1
ATOM 1793 C C . THR A 1 247 ? -25.544 -49.664 5.275 1.00 125.22 1031 THR A C 1
ATOM 1794 O O . THR A 1 247 ? -26.485 -49.130 4.675 1.00 124.56 1031 THR A O 1
ATOM 1798 N N . LYS A 1 248 ? -25.032 -49.144 6.393 1.00 120.02 1032 LYS A N 1
ATOM 1799 C CA . LYS A 1 248 ? -25.513 -47.852 6.870 1.00 112.58 1032 LYS A CA 1
ATOM 1800 C C . LYS A 1 248 ? -25.221 -46.757 5.855 1.00 111.79 1032 LYS A C 1
ATOM 1801 O O . LYS A 1 248 ? -26.081 -45.910 5.574 1.00 112.14 1032 LYS A O 1
ATOM 1803 N N . MET A 1 249 ? -24.012 -46.765 5.286 1.00 113.03 1033 MET A N 1
ATOM 1804 C CA . MET A 1 249 ? -23.659 -45.766 4.282 1.00 114.06 1033 MET A CA 1
ATOM 1805 C C . MET A 1 249 ? -24.513 -45.918 3.029 1.00 119.99 1033 MET A C 1
ATOM 1806 O O . MET A 1 249 ? -24.927 -44.920 2.431 1.00 121.09 1033 MET A O 1
ATOM 1811 N N . ARG A 1 250 ? -24.799 -47.160 2.627 1.00 126.63 1034 ARG A N 1
ATOM 1812 C CA . ARG A 1 250 ? -25.649 -47.391 1.464 1.00 130.50 1034 ARG A CA 1
ATOM 1813 C C . ARG A 1 250 ? -27.067 -46.894 1.710 1.00 133.73 1034 ARG A C 1
ATOM 1814 O O . ARG A 1 250 ? -27.685 -46.306 0.817 1.00 135.00 1034 ARG A O 1
ATOM 1816 N N . ALA A 1 251 ? -27.600 -47.116 2.915 1.00 133.28 1035 ALA A N 1
ATOM 1817 C CA . ALA A 1 251 ? -28.926 -46.594 3.234 1.00 129.49 1035 ALA A CA 1
ATOM 1818 C C . ALA A 1 251 ? -28.932 -45.071 3.223 1.00 124.68 1035 ALA A C 1
ATOM 1819 O O . ALA A 1 251 ? -29.847 -44.452 2.664 1.00 125.32 1035 ALA A O 1
ATOM 1821 N N . ALA A 1 252 ? -27.914 -44.451 3.829 1.00 121.98 1036 ALA A N 1
ATOM 1822 C CA . ALA A 1 252 ? -27.826 -42.995 3.823 1.00 118.31 1036 ALA A CA 1
ATOM 1823 C C . ALA A 1 252 ? -27.749 -42.456 2.401 1.00 123.70 1036 ALA A C 1
ATOM 1824 O O . ALA A 1 252 ? -28.371 -41.435 2.079 1.00 123.80 1036 ALA A O 1
ATOM 1826 N N . ALA A 1 253 ? -26.998 -43.137 1.532 1.00 131.10 1037 ALA A N 1
ATOM 1827 C CA . ALA A 1 253 ? -26.874 -42.702 0.146 1.00 143.33 1037 ALA A CA 1
ATOM 1828 C C . ALA A 1 253 ? -28.185 -42.881 -0.609 1.00 162.87 1037 ALA A C 1
ATOM 1829 O O . ALA A 1 253 ? -28.552 -42.036 -1.434 1.00 166.22 1037 ALA A O 1
ATOM 1831 N N . LEU A 1 254 ? -28.899 -43.979 -0.345 1.00 179.60 1038 LEU A N 1
ATOM 1832 C CA . LEU A 1 254 ? -30.194 -44.193 -0.983 1.00 182.42 1038 LEU A CA 1
ATOM 1833 C C . LEU A 1 254 ? -31.185 -43.113 -0.577 1.00 180.65 1038 LEU A C 1
ATOM 1834 O O . LEU A 1 254 ? -31.949 -42.615 -1.413 1.00 184.23 1038 LEU A O 1
ATOM 1836 N N . ASP A 1 255 ? -31.182 -42.727 0.703 1.00 168.97 1039 ASP A N 1
ATOM 1837 C CA . ASP A 1 255 ? -32.053 -41.645 1.141 1.00 152.68 1039 ASP A CA 1
ATOM 1838 C C . ASP A 1 255 ? -31.613 -40.292 0.596 1.00 140.67 1039 ASP A C 1
ATOM 1839 O O . ASP A 1 255 ? -32.428 -39.364 0.547 1.00 138.78 1039 ASP A O 1
ATOM 1844 N N . ALA A 1 256 ? -30.351 -40.159 0.180 1.00 133.73 1040 ALA A N 1
ATOM 1845 C CA . ALA A 1 256 ? -29.880 -38.899 -0.385 1.00 129.10 1040 ALA A CA 1
ATOM 1846 C C . ALA A 1 256 ? -30.436 -38.640 -1.779 1.00 134.82 1040 ALA A C 1
ATOM 1847 O O . ALA A 1 256 ? -30.450 -37.486 -2.221 1.00 134.39 1040 ALA A O 1
ATOM 1849 N N . GLN A 1 257 ? -30.891 -39.678 -2.477 1.00 141.48 1041 GLN A N 1
ATOM 1850 C CA . GLN A 1 257 ? -31.397 -39.522 -3.835 1.00 148.07 1041 GLN A CA 1
ATOM 1851 C C . GLN A 1 257 ? -32.744 -38.802 -3.847 1.00 152.32 1041 GLN A C 1
ATOM 1852 O O . GLN A 1 257 ? -33.446 -38.758 -2.835 1.00 153.22 1041 GLN A O 1
ATOM 1854 N N . MET A 1 274 ? -28.517 -35.384 -10.148 1.00 141.93 1058 MET A N 1
ATOM 1855 C CA . MET A 1 274 ? -27.278 -36.116 -10.375 1.00 146.39 1058 MET A CA 1
ATOM 1856 C C . MET A 1 274 ? -27.481 -37.609 -10.148 1.00 158.28 1058 MET A C 1
ATOM 1857 O O . MET A 1 274 ? -26.875 -38.198 -9.251 1.00 157.18 1058 MET A O 1
ATOM 1859 N N . LYS A 1 275 ? -28.340 -38.215 -10.972 1.00 172.89 1059 LYS A N 1
ATOM 1860 C CA . LYS A 1 275 ? -28.635 -39.637 -10.823 1.00 179.87 1059 LYS A CA 1
ATOM 1861 C C . LYS A 1 275 ? -27.403 -40.492 -11.094 1.00 184.05 1059 LYS A C 1
ATOM 1862 O O . LYS A 1 275 ? -27.144 -41.466 -10.375 1.00 185.62 1059 LYS A O 1
ATOM 1864 N N . ASP A 1 276 ? -26.626 -40.142 -12.123 1.00 186.71 1060 ASP A N 1
ATOM 1865 C CA . ASP A 1 276 ? -25.428 -40.913 -12.442 1.00 186.82 1060 ASP A CA 1
ATOM 1866 C C . ASP A 1 276 ? -24.381 -40.796 -11.339 1.00 180.00 1060 ASP A C 1
ATOM 1867 O O . ASP A 1 276 ? -23.680 -41.767 -11.035 1.00 180.98 1060 ASP A O 1
ATOM 1869 N N . PHE A 1 277 ? -24.268 -39.619 -10.716 1.00 173.34 1061 PHE A N 1
ATOM 1870 C CA . PHE A 1 277 ? -23.310 -39.441 -9.626 1.00 164.16 1061 PHE A CA 1
ATOM 1871 C C . PHE A 1 277 ? -23.684 -40.299 -8.422 1.00 158.53 1061 PHE A C 1
ATOM 1872 O O . PHE A 1 277 ? -22.832 -40.988 -7.838 1.00 158.66 1061 PHE A O 1
ATOM 1874 N N . ARG A 1 278 ? -24.961 -40.256 -8.029 1.00 153.11 1062 ARG A N 1
ATOM 1875 C CA . ARG A 1 278 ? -25.429 -41.088 -6.926 1.00 147.44 1062 ARG A CA 1
ATOM 1876 C C . ARG A 1 278 ? -25.248 -42.567 -7.242 1.00 146.35 1062 ARG A C 1
ATOM 1877 O O . ARG A 1 278 ? -24.856 -43.354 -6.370 1.00 142.42 1062 ARG A O 1
ATOM 1879 N N . HIS A 1 279 ? -25.504 -42.960 -8.494 1.00 147.62 1063 HIS A N 1
ATOM 1880 C CA . HIS A 1 279 ? -25.322 -44.354 -8.885 1.00 148.38 1063 HIS A CA 1
ATOM 1881 C C . HIS A 1 279 ? -23.854 -44.761 -8.830 1.00 145.00 1063 HIS A C 1
ATOM 1882 O O . HIS A 1 279 ? -23.535 -45.885 -8.435 1.00 144.68 1063 HIS A O 1
ATOM 1884 N N . GLY A 1 280 ? -22.946 -43.862 -9.213 1.00 141.91 1064 GLY A N 1
ATOM 1885 C CA . GLY A 1 280 ? -21.528 -44.183 -9.140 1.00 142.18 1064 GLY A CA 1
ATOM 1886 C C . GLY A 1 280 ? -21.050 -44.370 -7.712 1.00 139.34 1064 GLY A C 1
ATOM 1887 O O . GLY A 1 280 ? -20.314 -45.314 -7.404 1.00 139.50 1064 GLY A O 1
ATOM 1888 N N . PHE A 1 281 ? -21.468 -43.468 -6.816 1.00 135.72 1065 PHE A N 1
ATOM 1889 C CA . PHE A 1 281 ? -21.103 -43.618 -5.407 1.00 129.92 1065 PHE A CA 1
ATOM 1890 C C . PHE A 1 281 ? -21.687 -44.900 -4.822 1.00 131.20 1065 PHE A C 1
ATOM 1891 O O . PHE A 1 281 ? -21.003 -45.635 -4.097 1.00 133.17 1065 PHE A O 1
ATOM 1893 N N . ASP A 1 282 ? -22.950 -45.192 -5.136 1.00 132.66 1066 ASP A N 1
ATOM 1894 C CA . ASP A 1 282 ? -23.570 -46.411 -4.636 1.00 139.05 1066 ASP A CA 1
ATOM 1895 C C . ASP A 1 282 ? -22.908 -47.654 -5.221 1.00 147.41 1066 ASP A C 1
ATOM 1896 O O . ASP A 1 282 ? -22.851 -48.689 -4.558 1.00 152.50 1066 ASP A O 1
ATOM 1901 N N . ILE A 1 283 ? -22.399 -47.577 -6.451 1.00 150.48 1067 ILE A N 1
ATOM 1902 C CA . ILE A 1 283 ? -21.708 -48.722 -7.035 1.00 150.89 1067 ILE A CA 1
ATOM 1903 C C . ILE A 1 283 ? -20.361 -48.930 -6.362 1.00 147.13 1067 ILE A C 1
ATOM 1904 O O . ILE A 1 283 ? -19.929 -50.068 -6.158 1.00 150.08 1067 ILE A O 1
ATOM 1906 N N . LEU A 1 284 ? -19.675 -47.836 -6.022 1.00 135.64 1068 LEU A N 1
ATOM 1907 C CA . LEU A 1 284 ? -18.510 -47.931 -5.146 1.00 123.24 1068 LEU A CA 1
ATOM 1908 C C . LEU A 1 284 ? -18.864 -48.651 -3.849 1.00 117.95 1068 LEU A C 1
ATOM 1909 O O . LEU A 1 284 ? -18.163 -49.581 -3.425 1.00 116.23 1068 LEU A O 1
ATOM 1914 N N . VAL A 1 285 ? -19.971 -48.244 -3.221 1.00 115.88 1069 VAL A N 1
ATOM 1915 C CA . VAL A 1 285 ? -20.397 -48.863 -1.965 1.00 114.07 1069 VAL A CA 1
ATOM 1916 C C . VAL A 1 285 ? -20.712 -50.345 -2.162 1.00 117.32 1069 VAL A C 1
ATOM 1917 O O . VAL A 1 285 ? -20.332 -51.187 -1.344 1.00 117.00 1069 VAL A O 1
ATOM 1921 N N . GLY A 1 286 ? -21.407 -50.685 -3.247 1.00 119.58 1070 GLY A N 1
ATOM 1922 C CA . GLY A 1 286 ? -21.762 -52.073 -3.490 1.00 124.32 1070 GLY A CA 1
ATOM 1923 C C . GLY A 1 286 ? -20.556 -52.938 -3.801 1.00 130.49 1070 GLY A C 1
ATOM 1924 O O . GLY A 1 286 ? -20.486 -54.094 -3.377 1.00 133.67 1070 GLY A O 1
ATOM 1925 N N . GLN A 1 287 ? -19.583 -52.388 -4.533 1.00 130.54 1071 GLN A N 1
ATOM 1926 C CA . GLN A 1 287 ? -18.344 -53.114 -4.792 1.00 131.47 1071 GLN A CA 1
ATOM 1927 C C . GLN A 1 287 ? -17.578 -53.358 -3.497 1.00 131.40 1071 GLN A C 1
ATOM 1928 O O . GLN A 1 287 ? -17.052 -54.455 -3.268 1.00 130.01 1071 GLN A O 1
ATOM 1930 N N . ILE A 1 288 ? -17.520 -52.344 -2.625 1.00 130.87 1072 ILE A N 1
ATOM 1931 C CA . ILE A 1 288 ? -16.850 -52.512 -1.337 1.00 132.90 1072 ILE A CA 1
ATOM 1932 C C . ILE A 1 288 ? -17.589 -53.530 -0.477 1.00 142.00 1072 ILE A C 1
ATOM 1933 O O . ILE A 1 288 ? -16.973 -54.364 0.199 1.00 144.03 1072 ILE A O 1
ATOM 1935 N N . ASP A 1 289 ? -18.922 -53.490 -0.501 1.00 150.23 1073 ASP A N 1
ATOM 1936 C CA . ASP A 1 289 ? -19.707 -54.374 0.348 1.00 154.50 1073 ASP A CA 1
ATOM 1937 C C . ASP A 1 289 ? -19.640 -55.809 -0.163 1.00 157.74 1073 ASP A C 1
ATOM 1938 O O . ASP A 1 289 ? -19.740 -56.756 0.625 1.00 162.01 1073 ASP A O 1
ATOM 1943 N N . ASP A 1 290 ? -19.432 -55.987 -1.470 1.00 157.10 1074 ASP A N 1
ATOM 1944 C CA . ASP A 1 290 ? -19.189 -57.319 -2.011 1.00 158.51 1074 ASP A CA 1
ATOM 1945 C C . ASP A 1 290 ? -17.798 -57.819 -1.630 1.00 159.34 1074 ASP A C 1
ATOM 1946 O O . ASP A 1 290 ? -17.642 -58.956 -1.168 1.00 162.62 1074 ASP A O 1
ATOM 1948 N N . ALA A 1 291 ? -16.772 -56.981 -1.817 1.00 157.53 1075 ALA A N 1
ATOM 1949 C CA . ALA A 1 291 ? -15.417 -57.357 -1.418 1.00 158.97 1075 ALA A CA 1
ATOM 1950 C C . ALA A 1 291 ? -15.330 -57.654 0.075 1.00 157.44 1075 ALA A C 1
ATOM 1951 O O . ALA A 1 291 ? -14.442 -58.395 0.512 1.00 161.91 1075 ALA A O 1
ATOM 1953 N N . LEU A 1 292 ? -16.232 -57.078 0.870 1.00 152.08 1076 LEU A N 1
ATOM 1954 C CA . LEU A 1 292 ? -16.317 -57.427 2.284 1.00 148.80 1076 LEU A CA 1
ATOM 1955 C C . LEU A 1 292 ? -17.036 -58.758 2.479 1.00 149.85 1076 LEU A C 1
ATOM 1956 O O . LEU A 1 292 ? -16.464 -59.712 3.017 1.00 151.73 1076 LEU A O 1
ATOM 1958 N N . LYS A 1 293 ? -18.294 -58.844 2.032 1.00 147.73 1077 LYS A N 1
ATOM 1959 C CA . LYS A 1 293 ? -19.087 -60.047 2.259 1.00 149.62 1077 LYS A CA 1
ATOM 1960 C C . LYS A 1 293 ? -18.461 -61.290 1.633 1.00 155.35 1077 LYS A C 1
ATOM 1961 O O . LYS A 1 293 ? -18.773 -62.406 2.064 1.00 158.83 1077 LYS A O 1
ATOM 1963 N N . LEU A 1 294 ? -17.589 -61.128 0.639 1.00 156.60 1078 LEU A N 1
ATOM 1964 C CA . LEU A 1 294 ? -16.844 -62.261 0.084 1.00 162.76 1078 LEU A CA 1
ATOM 1965 C C . LEU A 1 294 ? -15.955 -62.908 1.142 1.00 165.47 1078 LEU A C 1
ATOM 1966 O O . LEU A 1 294 ? -15.381 -62.221 1.988 1.00 163.51 1078 LEU A O 1
ATOM 1971 N N . VAL A 1 300 ? -10.734 -58.419 3.722 1.00 133.59 1084 VAL A N 1
ATOM 1972 C CA . VAL A 1 300 ? -10.580 -57.239 4.561 1.00 126.64 1084 VAL A CA 1
ATOM 1973 C C . VAL A 1 300 ? -9.597 -56.268 3.920 1.00 146.91 1084 VAL A C 1
ATOM 1974 O O . VAL A 1 300 ? -9.670 -55.061 4.143 1.00 141.21 1084 VAL A O 1
ATOM 1976 N N . LYS A 1 301 ? -8.673 -56.799 3.118 1.00 151.64 1085 LYS A N 1
ATOM 1977 C CA . LYS A 1 301 ? -7.730 -55.939 2.411 1.00 154.98 1085 LYS A CA 1
ATOM 1978 C C . LYS A 1 301 ? -8.391 -55.250 1.221 1.00 154.79 1085 LYS A C 1
ATOM 1979 O O . LYS A 1 301 ? -8.310 -54.024 1.078 1.00 151.65 1085 LYS A O 1
ATOM 1981 N N . GLU A 1 302 ? -9.068 -56.027 0.369 1.00 160.18 1086 GLU A N 1
ATOM 1982 C CA . GLU A 1 302 ? -9.629 -55.478 -0.863 1.00 158.16 1086 GLU A CA 1
ATOM 1983 C C . GLU A 1 302 ? -10.743 -54.476 -0.578 1.00 152.32 1086 GLU A C 1
ATOM 1984 O O . GLU A 1 302 ? -10.809 -53.416 -1.211 1.00 150.82 1086 GLU A O 1
ATOM 1986 N N . ALA A 1 303 ? -11.622 -54.785 0.379 1.00 149.99 1087 ALA A N 1
ATOM 1987 C CA . ALA A 1 303 ? -12.739 -53.890 0.676 1.00 141.31 1087 ALA A CA 1
ATOM 1988 C C . ALA A 1 303 ? -12.257 -52.597 1.329 1.00 135.85 1087 ALA A C 1
ATOM 1989 O O . ALA A 1 303 ? -12.687 -51.498 0.951 1.00 129.33 1087 ALA A O 1
ATOM 1991 N N . GLN A 1 304 ? -11.360 -52.709 2.313 1.00 139.80 1088 GLN A N 1
ATOM 1992 C CA . GLN A 1 304 ? -10.820 -51.515 2.956 1.00 141.26 1088 GLN A CA 1
ATOM 1993 C C . GLN A 1 304 ? -10.057 -50.651 1.960 1.00 146.19 1088 GLN A C 1
ATOM 1994 O O . GLN A 1 304 ? -10.101 -49.417 2.037 1.00 141.90 1088 GLN A O 1
ATOM 1996 N N . ALA A 1 305 ? -9.354 -51.281 1.014 1.00 158.62 1089 ALA A N 1
ATOM 1997 C CA . ALA A 1 305 ? -8.667 -50.518 -0.023 1.00 160.91 1089 ALA A CA 1
ATOM 1998 C C . ALA A 1 305 ? -9.659 -49.809 -0.936 1.00 157.78 1089 ALA A C 1
ATOM 1999 O O . ALA A 1 305 ? -9.493 -48.620 -1.240 1.00 156.26 1089 ALA A O 1
ATOM 2001 N N . ALA A 1 306 ? -10.699 -50.522 -1.381 1.00 152.58 1090 ALA A N 1
ATOM 2002 C CA . ALA A 1 306 ? -11.729 -49.915 -2.213 1.00 139.83 1090 ALA A CA 1
ATOM 2003 C C . ALA A 1 306 ? -12.436 -48.769 -1.506 1.00 129.64 1090 ALA A C 1
ATOM 2004 O O . ALA A 1 306 ? -12.988 -47.887 -2.174 1.00 127.14 1090 ALA A O 1
ATOM 2006 N N . ALA A 1 307 ? -12.439 -48.766 -0.172 1.00 126.61 1091 ALA A N 1
ATOM 2007 C CA . ALA A 1 307 ? -13.099 -47.688 0.558 1.00 125.39 1091 ALA A CA 1
ATOM 2008 C C . ALA A 1 307 ? -12.470 -46.323 0.275 1.00 127.12 1091 ALA A C 1
ATOM 2009 O O . ALA A 1 307 ? -13.170 -45.303 0.304 1.00 124.30 1091 ALA A O 1
ATOM 2011 N N . GLU A 1 308 ? -11.162 -46.277 0.000 1.00 132.99 1092 GLU A N 1
ATOM 2012 C CA . GLU A 1 308 ? -10.502 -44.997 -0.258 1.00 133.95 1092 GLU A CA 1
ATOM 2013 C C . GLU A 1 308 ? -10.934 -44.359 -1.573 1.00 133.72 1092 GLU A C 1
ATOM 2014 O O . GLU A 1 308 ? -10.853 -43.134 -1.713 1.00 131.52 1092 GLU A O 1
ATOM 2020 N N . GLN A 1 309 ? -11.382 -45.153 -2.547 1.00 138.11 1093 GLN A N 1
ATOM 2021 C CA . GLN A 1 309 ? -11.700 -44.584 -3.854 1.00 139.45 1093 GLN A CA 1
ATOM 2022 C C . GLN A 1 309 ? -12.844 -43.576 -3.775 1.00 136.13 1093 GLN A C 1
ATOM 2023 O O . GLN A 1 309 ? -12.935 -42.675 -4.618 1.00 135.60 1093 GLN A O 1
ATOM 2025 N N . LEU A 1 310 ? -13.720 -43.706 -2.774 1.00 131.01 1094 LEU A N 1
ATOM 2026 C CA . LEU A 1 310 ? -14.776 -42.716 -2.568 1.00 122.05 1094 LEU A CA 1
ATOM 2027 C C . LEU A 1 310 ? -14.217 -41.340 -2.236 1.00 115.47 1094 LEU A C 1
ATOM 2028 O O . LEU A 1 310 ? -14.863 -40.322 -2.510 1.00 106.90 1094 LEU A O 1
ATOM 2033 N N . LYS A 1 311 ? -13.021 -41.290 -1.652 1.00 118.45 1095 LYS A N 1
ATOM 2034 C CA . LYS A 1 311 ? -12.491 -40.027 -1.158 1.00 113.56 1095 LYS A CA 1
ATOM 2035 C C . LYS A 1 311 ? -12.157 -39.082 -2.309 1.00 113.44 1095 LYS A C 1
ATOM 2036 O O . LYS A 1 311 ? -12.508 -37.896 -2.267 1.00 114.04 1095 LYS A O 1
ATOM 2042 N N . THR A 1 312 ? -11.523 -39.596 -3.368 1.00 113.99 1096 THR A N 1
ATOM 2043 C CA . THR A 1 312 ? -11.140 -38.735 -4.488 1.00 111.88 1096 THR A CA 1
ATOM 2044 C C . THR A 1 312 ? -12.357 -38.281 -5.294 1.00 109.55 1096 THR A C 1
ATOM 2045 O O . THR A 1 312 ? -12.430 -37.118 -5.721 1.00 107.71 1096 THR A O 1
ATOM 2049 N N . THR A 1 313 ? -13.329 -39.175 -5.504 1.00 105.48 1097 THR A N 1
ATOM 2050 C CA . THR A 1 313 ? -14.562 -38.770 -6.176 1.00 99.71 1097 THR A CA 1
ATOM 2051 C C . THR A 1 313 ? -15.334 -37.733 -5.361 1.00 94.61 1097 THR A C 1
ATOM 2052 O O . THR A 1 313 ? -15.892 -36.782 -5.931 1.00 93.47 1097 THR A O 1
ATOM 2056 N N . ARG A 1 314 ? -15.352 -37.871 -4.031 1.00 93.00 1098 ARG A N 1
ATOM 2057 C CA . ARG A 1 314 ? -16.022 -36.873 -3.206 1.00 91.20 1098 ARG A CA 1
ATOM 2058 C C . ARG A 1 314 ? -15.279 -35.539 -3.233 1.00 91.88 1098 ARG A C 1
ATOM 2059 O O . ARG A 1 314 ? -15.914 -34.473 -3.215 1.00 87.32 1098 ARG A O 1
ATOM 2067 N N . ASN A 1 315 ? -13.943 -35.580 -3.305 1.00 99.26 1099 ASN A N 1
ATOM 2068 C CA . ASN A 1 315 ? -13.165 -34.350 -3.415 1.00 100.25 1099 ASN A CA 1
ATOM 2069 C C . ASN A 1 315 ? -13.464 -33.630 -4.730 1.00 102.00 1099 ASN A C 1
ATOM 2070 O O . ASN A 1 315 ? -13.519 -32.395 -4.784 1.00 104.24 1099 ASN A O 1
ATOM 2075 N N . ALA A 1 316 ? -13.638 -34.393 -5.812 1.00 99.11 1100 ALA A N 1
ATOM 2076 C CA . ALA A 1 316 ? -13.985 -33.780 -7.094 1.00 95.84 1100 ALA A CA 1
ATOM 2077 C C . ALA A 1 316 ? -15.385 -33.176 -7.057 1.00 93.01 1100 ALA A C 1
ATOM 2078 O O . ALA A 1 316 ? -15.611 -32.065 -7.574 1.00 91.39 1100 ALA A O 1
ATOM 2080 N N . TYR A 1 317 ? -16.342 -33.906 -6.468 1.00 89.78 1101 TYR A N 1
ATOM 2081 C CA . TYR A 1 317 ? -17.683 -33.363 -6.269 1.00 87.25 1101 TYR A CA 1
ATOM 2082 C C . TYR A 1 317 ? -17.649 -32.040 -5.507 1.00 82.41 1101 TYR A C 1
ATOM 2083 O O . TYR A 1 317 ? -18.345 -31.087 -5.875 1.00 82.71 1101 TYR A O 1
ATOM 2092 N N . ILE A 1 318 ? -16.839 -31.959 -4.448 1.00 77.63 1102 ILE A N 1
ATOM 2093 C CA . ILE A 1 318 ? -16.714 -30.708 -3.696 1.00 74.44 1102 ILE A CA 1
ATOM 2094 C C . ILE A 1 318 ? -16.092 -29.604 -4.557 1.00 74.16 1102 ILE A C 1
ATOM 2095 O O . ILE A 1 318 ? -16.579 -28.460 -4.582 1.00 71.59 1102 ILE A O 1
ATOM 2100 N N . GLN A 1 319 ? -15.008 -29.927 -5.273 1.00 76.97 1103 GLN A N 1
ATOM 2101 C CA . GLN A 1 319 ? -14.299 -28.925 -6.067 1.00 79.44 1103 GLN A CA 1
ATOM 2102 C C . GLN A 1 319 ? -15.164 -28.276 -7.137 1.00 80.15 1103 GLN A C 1
ATOM 2103 O O . GLN A 1 319 ? -14.939 -27.108 -7.475 1.00 84.12 1103 GLN A O 1
ATOM 2109 N N . LYS A 1 320 ? -16.129 -29.002 -7.699 1.00 78.14 1104 LYS A N 1
ATOM 2110 C CA . LYS A 1 320 ? -16.975 -28.396 -8.730 1.00 80.34 1104 LYS A CA 1
ATOM 2111 C C . LYS A 1 320 ? -17.704 -27.165 -8.162 1.00 81.07 1104 LYS A C 1
ATOM 2112 O O . LYS A 1 320 ? -17.635 -26.043 -8.709 1.00 79.88 1104 LYS A O 1
ATOM 2118 N N . TYR A 1 321 ? -18.372 -27.360 -7.018 1.00 80.37 1105 TYR A N 1
ATOM 2119 C CA . TYR A 1 321 ? -19.007 -26.262 -6.294 1.00 79.70 1105 TYR A CA 1
ATOM 2120 C C . TYR A 1 321 ? -18.014 -25.165 -5.934 1.00 77.26 1105 TYR A C 1
ATOM 2121 O O . TYR A 1 321 ? -18.295 -23.967 -6.106 1.00 78.53 1105 TYR A O 1
ATOM 2130 N N . LEU A 1 322 ? -16.863 -25.554 -5.386 1.00 73.09 1106 LEU A N 1
ATOM 2131 C CA . LEU A 1 322 ? -15.928 -24.534 -4.927 1.00 75.68 1106 LEU A CA 1
ATOM 2132 C C . LEU A 1 322 ? -15.479 -23.632 -6.073 1.00 79.10 1106 LEU A C 1
ATOM 2133 O O . LEU A 1 322 ? -15.360 -22.409 -5.898 1.00 80.25 1106 LEU A O 1
ATOM 2138 N N . VAL A 1 323 ? -15.248 -24.212 -7.256 1.00 66.34 240 VAL A N 1
ATOM 2139 C CA . VAL A 1 323 ? -14.868 -23.417 -8.418 1.00 56.97 240 VAL A CA 1
ATOM 2140 C C . VAL A 1 323 ? -15.977 -22.440 -8.798 1.00 53.35 240 VAL A C 1
ATOM 2141 O O . VAL A 1 323 ? -15.709 -21.260 -9.088 1.00 48.06 240 VAL A O 1
ATOM 2145 N N . SER A 1 324 ? -17.233 -22.905 -8.812 1.00 55.30 241 SER A N 1
ATOM 2146 C CA . SER A 1 324 ? -18.318 -21.981 -9.158 1.00 56.50 241 SER A CA 1
ATOM 2147 C C . SER A 1 324 ? -18.410 -20.814 -8.179 1.00 55.71 241 SER A C 1
ATOM 2148 O O . SER A 1 324 ? -18.672 -19.668 -8.590 1.00 54.19 241 SER A O 1
ATOM 2151 N N . HIS A 1 325 ? -18.152 -21.073 -6.897 1.00 58.73 242 HIS A N 1
ATOM 2152 C CA . HIS A 1 325 ? -18.269 -19.994 -5.927 1.00 58.82 242 HIS A CA 1
ATOM 2153 C C . HIS A 1 325 ? -17.121 -18.999 -6.068 1.00 56.56 242 HIS A C 1
ATOM 2154 O O . HIS A 1 325 ? -17.335 -17.786 -5.943 1.00 57.17 242 HIS A O 1
ATOM 2161 N N . ARG A 1 326 ? -15.890 -19.498 -6.242 1.00 51.89 243 ARG A N 1
ATOM 2162 C CA . ARG A 1 326 ? -14.755 -18.625 -6.501 1.00 57.09 243 ARG A CA 1
ATOM 2163 C C . ARG A 1 326 ? -15.068 -17.674 -7.636 1.00 51.80 243 ARG A C 1
ATOM 2164 O O . ARG A 1 326 ? -14.841 -16.463 -7.526 1.00 53.67 243 ARG A O 1
ATOM 2172 N N . LYS A 1 327 ? -15.555 -18.220 -8.757 1.00 49.67 244 LYS A N 1
ATOM 2173 C CA . LYS A 1 327 ? -15.826 -17.380 -9.926 1.00 52.92 244 LYS A CA 1
ATOM 2174 C C . LYS A 1 327 ? -16.870 -16.301 -9.623 1.00 50.43 244 LYS A C 1
ATOM 2175 O O . LYS A 1 327 ? -16.670 -15.114 -9.943 1.00 47.57 244 LYS A O 1
ATOM 2181 N N . ALA A 1 328 ? -17.994 -16.688 -9.002 1.00 49.47 245 ALA A N 1
ATOM 2182 C CA . ALA A 1 328 ? -19.035 -15.695 -8.722 1.00 49.29 245 ALA A CA 1
ATOM 2183 C C . ALA A 1 328 ? -18.527 -14.599 -7.774 1.00 46.04 245 ALA A C 1
ATOM 2184 O O . ALA A 1 328 ? -18.770 -13.399 -7.995 1.00 43.24 245 ALA A O 1
ATOM 2186 N N . LEU A 1 329 ? -17.781 -14.985 -6.734 1.00 44.94 246 LEU A N 1
ATOM 2187 C CA . LEU A 1 329 ? -17.348 -13.987 -5.753 1.00 47.70 246 LEU A CA 1
ATOM 2188 C C . LEU A 1 329 ? -16.326 -13.022 -6.348 1.00 45.78 246 LEU A C 1
ATOM 2189 O O . LEU A 1 329 ? -16.416 -11.799 -6.137 1.00 49.99 246 LEU A O 1
ATOM 2194 N N . THR A 1 330 ? -15.368 -13.546 -7.118 1.00 47.50 247 THR A N 1
ATOM 2195 C CA . THR A 1 330 ? -14.383 -12.683 -7.769 1.00 47.88 247 THR A CA 1
ATOM 2196 C C . THR A 1 330 ? -15.065 -11.689 -8.699 1.00 46.49 247 THR A C 1
ATOM 2197 O O . THR A 1 330 ? -14.766 -10.478 -8.677 1.00 42.08 247 THR A O 1
ATOM 2201 N N . THR A 1 331 ? -15.987 -12.187 -9.532 1.00 45.82 248 THR A N 1
ATOM 2202 C CA . THR A 1 331 ? -16.691 -11.301 -10.452 1.00 43.10 248 THR A CA 1
ATOM 2203 C C . THR A 1 331 ? -17.358 -10.158 -9.699 1.00 43.21 248 THR A C 1
ATOM 2204 O O . THR A 1 331 ? -17.166 -8.982 -10.041 1.00 42.79 248 THR A O 1
ATOM 2208 N N . ILE A 1 332 ? -18.136 -10.485 -8.655 1.00 45.00 249 ILE A N 1
ATOM 2209 C CA . ILE A 1 332 ? -18.936 -9.445 -8.011 1.00 45.35 249 ILE A CA 1
ATOM 2210 C C . ILE A 1 332 ? -18.043 -8.422 -7.311 1.00 46.89 249 ILE A C 1
ATOM 2211 O O . ILE A 1 332 ? -18.341 -7.219 -7.323 1.00 44.75 249 ILE A O 1
ATOM 2216 N N . ILE A 1 333 ? -16.924 -8.863 -6.717 1.00 47.18 250 ILE A N 1
ATOM 2217 C CA . ILE A 1 333 ? -16.067 -7.908 -6.007 1.00 46.34 250 ILE A CA 1
ATOM 2218 C C . ILE A 1 333 ? -15.386 -6.951 -6.983 1.00 45.59 250 ILE A C 1
ATOM 2219 O O . ILE A 1 333 ? -15.386 -5.723 -6.778 1.00 45.21 250 ILE A O 1
ATOM 2224 N N . ILE A 1 334 ? -14.804 -7.488 -8.062 1.00 42.86 251 ILE A N 1
ATOM 2225 C CA . ILE A 1 334 ? -14.198 -6.612 -9.067 1.00 43.88 251 ILE A CA 1
ATOM 2226 C C . ILE A 1 334 ? -15.230 -5.642 -9.650 1.00 45.31 251 ILE A C 1
ATOM 2227 O O . ILE A 1 334 ? -14.933 -4.460 -9.880 1.00 38.89 251 ILE A O 1
ATOM 2232 N N . THR A 1 335 ? -16.464 -6.110 -9.880 1.00 47.98 252 THR A N 1
ATOM 2233 C CA . THR A 1 335 ? -17.454 -5.237 -10.508 1.00 48.66 252 THR A CA 1
ATOM 2234 C C . THR A 1 335 ? -17.908 -4.122 -9.564 1.00 43.98 252 THR A C 1
ATOM 2235 O O . THR A 1 335 ? -18.043 -2.964 -9.989 1.00 47.29 252 THR A O 1
ATOM 2239 N N . LEU A 1 336 ? -18.147 -4.442 -8.284 1.00 38.82 253 LEU A N 1
ATOM 2240 C CA . LEU A 1 336 ? -18.474 -3.389 -7.323 1.00 39.17 253 LEU A CA 1
ATOM 2241 C C . LEU A 1 336 ? -17.351 -2.367 -7.212 1.00 45.45 253 LEU A C 1
ATOM 2242 O O . LEU A 1 336 ? -17.614 -1.164 -7.067 1.00 40.69 253 LEU A O 1
ATOM 2247 N N . ILE A 1 337 ? -16.090 -2.819 -7.255 1.00 47.34 254 ILE A N 1
ATOM 2248 C CA . ILE A 1 337 ? -15.002 -1.848 -7.188 1.00 43.40 254 ILE A CA 1
ATOM 2249 C C . ILE A 1 337 ? -15.019 -0.938 -8.412 1.00 41.91 254 ILE A C 1
ATOM 2250 O O . ILE A 1 337 ? -14.839 0.285 -8.294 1.00 39.13 254 ILE A O 1
ATOM 2255 N N . ILE A 1 338 ? -15.258 -1.507 -9.601 1.00 42.17 255 ILE A N 1
ATOM 2256 C CA . ILE A 1 338 ? -15.381 -0.674 -10.801 1.00 42.99 255 ILE A CA 1
ATOM 2257 C C . ILE A 1 338 ? -16.461 0.388 -10.620 1.00 44.09 255 ILE A C 1
ATOM 2258 O O . ILE A 1 338 ? -16.261 1.548 -10.974 1.00 42.30 255 ILE A O 1
ATOM 2263 N N . PHE A 1 339 ? -17.642 -0.001 -10.128 1.00 43.40 256 PHE A N 1
ATOM 2264 C CA . PHE A 1 339 ? -18.693 0.991 -9.868 1.00 45.27 256 PHE A CA 1
ATOM 2265 C C . PHE A 1 339 ? -18.285 2.068 -8.863 1.00 49.43 256 PHE A C 1
ATOM 2266 O O . PHE A 1 339 ? -18.592 3.253 -9.062 1.00 47.73 256 PHE A O 1
ATOM 2274 N N . PHE A 1 340 ? -17.631 1.686 -7.760 1.00 44.59 257 PHE A N 1
ATOM 2275 C CA . PHE A 1 340 ? -17.268 2.722 -6.802 1.00 44.45 257 PHE A CA 1
ATOM 2276 C C . PHE A 1 340 ? -16.225 3.673 -7.372 1.00 48.34 257 PHE A C 1
ATOM 2277 O O . PHE A 1 340 ? -16.210 4.857 -7.018 1.00 51.99 257 PHE A O 1
ATOM 2285 N N . LEU A 1 341 ? -15.354 3.183 -8.248 1.00 47.03 258 LEU A N 1
ATOM 2286 C CA . LEU A 1 341 ? -14.269 4.011 -8.755 1.00 46.91 258 LEU A CA 1
ATOM 2287 C C . LEU A 1 341 ? -14.671 4.807 -9.999 1.00 43.88 258 LEU A C 1
ATOM 2288 O O . LEU A 1 341 ? -14.400 6.010 -10.078 1.00 43.81 258 LEU A O 1
ATOM 2293 N N . CYS A 1 342 ? -15.359 4.171 -10.944 1.00 37.06 259 CYS A N 1
ATOM 2294 C CA . CYS A 1 342 ? -15.547 4.674 -12.299 1.00 37.49 259 CYS A CA 1
ATOM 2295 C C . CYS A 1 342 ? -16.872 5.385 -12.536 1.00 37.47 259 CYS A C 1
ATOM 2296 O O . CYS A 1 342 ? -16.908 6.341 -13.315 1.00 41.19 259 CYS A O 1
ATOM 2299 N N . PHE A 1 343 ? -17.959 4.962 -11.894 1.00 35.73 260 PHE A N 1
ATOM 2300 C CA . PHE A 1 343 ? -19.302 5.357 -12.313 1.00 35.44 260 PHE A CA 1
ATOM 2301 C C . PHE A 1 343 ? -20.042 6.206 -11.288 1.00 42.29 260 PHE A C 1
ATOM 2302 O O . PHE A 1 343 ? -20.621 7.239 -11.660 1.00 45.49 260 PHE A O 1
ATOM 2310 N N . LEU A 1 344 ? -20.011 5.829 -9.992 1.00 37.49 261 LEU A N 1
ATOM 2311 C CA . LEU A 1 344 ? -20.806 6.556 -8.998 1.00 37.48 261 LEU A CA 1
ATOM 2312 C C . LEU A 1 344 ? -20.270 7.959 -8.722 1.00 40.26 261 LEU A C 1
ATOM 2313 O O . LEU A 1 344 ? -21.082 8.908 -8.658 1.00 41.09 261 LEU A O 1
ATOM 2318 N N . PRO A 1 345 ? -18.955 8.186 -8.550 1.00 44.54 262 PRO A N 1
ATOM 2319 C CA . PRO A 1 345 ? -18.491 9.578 -8.374 1.00 43.75 262 PRO A CA 1
ATOM 2320 C C . PRO A 1 345 ? -18.799 10.450 -9.576 1.00 42.26 262 PRO A C 1
ATOM 2321 O O . PRO A 1 345 ? -19.225 11.606 -9.416 1.00 42.51 262 PRO A O 1
ATOM 2325 N N . TYR A 1 346 ? -18.567 9.915 -10.781 1.00 39.54 263 TYR A N 1
ATOM 2326 C CA . TYR A 1 346 ? -18.873 10.635 -12.015 1.00 36.55 263 TYR A CA 1
ATOM 2327 C C . TYR A 1 346 ? -20.342 11.024 -12.109 1.00 38.15 263 TYR A C 1
ATOM 2328 O O . TYR A 1 346 ? -20.659 12.181 -12.404 1.00 37.77 263 TYR A O 1
ATOM 2337 N N . HIS A 1 347 ? -21.263 10.090 -11.852 1.00 33.18 264 HIS A N 1
ATOM 2338 C CA . HIS A 1 347 ? -22.672 10.467 -11.964 1.00 36.80 264 HIS A CA 1
ATOM 2339 C C . HIS A 1 347 ? -23.079 11.462 -10.876 1.00 38.48 264 HIS A C 1
ATOM 2340 O O . HIS A 1 347 ? -23.858 12.390 -11.139 1.00 39.29 264 HIS A O 1
ATOM 2347 N N . THR A 1 348 ? -22.502 11.340 -9.676 1.00 38.78 265 THR A N 1
ATOM 2348 C CA . THR A 1 348 ? -22.834 12.282 -8.611 1.00 41.42 265 THR A CA 1
ATOM 2349 C C . THR A 1 348 ? -22.398 13.698 -8.989 1.00 44.23 265 THR A C 1
ATOM 2350 O O . THR A 1 348 ? -23.208 14.647 -8.980 1.00 43.05 265 THR A O 1
ATOM 2354 N N . LEU A 1 349 ? -21.107 13.856 -9.328 1.00 41.41 266 LEU A N 1
ATOM 2355 C CA . LEU A 1 349 ? -20.584 15.183 -9.645 1.00 42.65 266 LEU A CA 1
ATOM 2356 C C . LEU A 1 349 ? -21.238 15.751 -10.891 1.00 42.49 266 LEU A C 1
ATOM 2357 O O . LEU A 1 349 ? -21.509 16.954 -10.946 1.00 42.36 266 LEU A O 1
ATOM 2362 N N . ARG A 1 350 ? -21.514 14.901 -11.886 1.00 40.61 267 ARG A N 1
ATOM 2363 C CA . ARG A 1 350 ? -22.184 15.345 -13.100 1.00 40.31 267 ARG A CA 1
ATOM 2364 C C . ARG A 1 350 ? -23.534 15.965 -12.764 1.00 44.61 267 ARG A C 1
ATOM 2365 O O . ARG A 1 350 ? -23.878 17.056 -13.256 1.00 42.22 267 ARG A O 1
ATOM 2373 N N . THR A 1 351 ? -24.315 15.277 -11.914 1.00 38.45 268 THR A N 1
ATOM 2374 C CA . THR A 1 351 ? -25.648 15.764 -11.576 1.00 38.15 268 THR A CA 1
ATOM 2375 C C . THR A 1 351 ? -25.570 17.123 -10.884 1.00 42.13 268 THR A C 1
ATOM 2376 O O . THR A 1 351 ? -26.288 18.066 -11.253 1.00 42.15 268 THR A O 1
ATOM 2380 N N . VAL A 1 352 ? -24.669 17.259 -9.900 1.00 38.97 269 VAL A N 1
ATOM 2381 C CA . VAL A 1 352 ? -24.588 18.540 -9.195 1.00 40.15 269 VAL A CA 1
ATOM 2382 C C . VAL A 1 352 ? -24.061 19.646 -10.118 1.00 40.29 269 VAL A C 1
ATOM 2383 O O . VAL A 1 352 ? -24.508 20.800 -10.046 1.00 36.40 269 VAL A O 1
ATOM 2387 N N . HIS A 1 353 ? -23.122 19.319 -11.008 1.00 42.15 270 HIS A N 1
ATOM 2388 C CA . HIS A 1 353 ? -22.619 20.312 -11.950 1.00 42.33 270 HIS A CA 1
ATOM 2389 C C . HIS A 1 353 ? -23.749 20.837 -12.830 1.00 45.30 270 HIS A C 1
ATOM 2390 O O . HIS A 1 353 ? -23.873 22.052 -13.043 1.00 43.75 270 HIS A O 1
ATOM 2397 N N . LEU A 1 354 ? -24.595 19.931 -13.340 1.00 44.47 271 LEU A N 1
ATOM 2398 C CA . LEU A 1 354 ? -25.729 20.365 -14.158 1.00 52.57 271 LEU A CA 1
ATOM 2399 C C . LEU A 1 354 ? -26.715 21.209 -13.362 1.00 52.79 271 LEU A C 1
ATOM 2400 O O . LEU A 1 354 ? -27.228 22.210 -13.873 1.00 47.27 271 LEU A O 1
ATOM 2405 N N . THR A 1 355 ? -27.010 20.814 -12.117 1.00 56.66 272 THR A N 1
ATOM 2406 C CA . THR A 1 355 ? -28.060 21.504 -11.360 1.00 56.12 272 THR A CA 1
ATOM 2407 C C . THR A 1 355 ? -27.667 22.933 -10.995 1.00 52.80 272 THR A C 1
ATOM 2408 O O . THR A 1 355 ? -28.529 23.813 -10.902 1.00 50.41 272 THR A O 1
ATOM 2412 N N . THR A 1 356 ? -26.385 23.191 -10.781 1.00 53.43 273 THR A N 1
ATOM 2413 C CA . THR A 1 356 ? -25.952 24.498 -10.309 1.00 55.30 273 THR A CA 1
ATOM 2414 C C . THR A 1 356 ? -25.364 25.352 -11.414 1.00 59.61 273 THR A C 1
ATOM 2415 O O . THR A 1 356 ? -24.887 26.455 -11.133 1.00 61.03 273 THR A O 1
ATOM 2419 N N . TRP A 1 357 ? -25.400 24.878 -12.657 1.00 63.77 274 TRP A N 1
ATOM 2420 C CA . TRP A 1 357 ? -24.682 25.544 -13.734 1.00 67.11 274 TRP A CA 1
ATOM 2421 C C . TRP A 1 357 ? -25.292 26.914 -13.998 1.00 71.58 274 TRP A C 1
ATOM 2422 O O . TRP A 1 357 ? -26.516 27.075 -14.011 1.00 71.97 274 TRP A O 1
ATOM 2433 N N . LYS A 1 358 ? -24.431 27.905 -14.213 1.00 78.70 275 LYS A N 1
ATOM 2434 C CA . LYS A 1 358 ? -24.856 29.261 -14.539 1.00 80.23 275 LYS A CA 1
ATOM 2435 C C . LYS A 1 358 ? -23.904 29.839 -15.575 1.00 83.65 275 LYS A C 1
ATOM 2436 O O . LYS A 1 358 ? -22.726 29.475 -15.639 1.00 83.34 275 LYS A O 1
ATOM 2442 N N . VAL A 1 359 ? -24.433 30.762 -16.381 1.00 89.01 276 VAL A N 1
ATOM 2443 C CA . VAL A 1 359 ? -23.773 31.139 -17.631 1.00 90.34 276 VAL A CA 1
ATOM 2444 C C . VAL A 1 359 ? -22.440 31.831 -17.364 1.00 86.09 276 VAL A C 1
ATOM 2445 O O . VAL A 1 359 ? -21.421 31.514 -17.993 1.00 86.32 276 VAL A O 1
ATOM 2449 N N . GLY A 1 360 ? -22.424 32.789 -16.443 1.00 78.33 277 GLY A N 1
ATOM 2450 C CA . GLY A 1 360 ? -21.233 33.591 -16.255 1.00 75.80 277 GLY A CA 1
ATOM 2451 C C . GLY A 1 360 ? -20.420 33.260 -15.022 1.00 73.48 277 GLY A C 1
ATOM 2452 O O . GLY A 1 360 ? -19.793 34.150 -14.437 1.00 77.95 277 GLY A O 1
ATOM 2453 N N . LEU A 1 361 ? -20.405 31.990 -14.617 1.00 64.25 278 LEU A N 1
ATOM 2454 C CA . LEU A 1 361 ? -19.711 31.587 -13.406 1.00 60.97 278 LEU A CA 1
ATOM 2455 C C . LEU A 1 361 ? -18.883 30.344 -13.689 1.00 61.75 278 LEU A C 1
ATOM 2456 O O . LEU A 1 361 ? -19.344 29.415 -14.357 1.00 65.40 278 LEU A O 1
ATOM 2461 N N . CYS A 1 362 ? -17.653 30.339 -13.177 1.00 63.53 279 CYS A N 1
ATOM 2462 C CA . CYS A 1 362 ? -16.684 29.301 -13.516 1.00 65.40 279 CYS A CA 1
ATOM 2463 C C . CYS A 1 362 ? -16.906 28.015 -12.726 1.00 64.41 279 CYS A C 1
ATOM 2464 O O . CYS A 1 362 ? -16.885 26.921 -13.299 1.00 65.07 279 CYS A O 1
ATOM 2467 N N . LYS A 1 363 ? -17.115 28.128 -11.413 1.00 60.30 280 LYS A N 1
ATOM 2468 C CA . LYS A 1 363 ? -17.168 26.977 -10.505 1.00 50.65 280 LYS A CA 1
ATOM 2469 C C . LYS A 1 363 ? -15.995 26.026 -10.739 1.00 49.53 280 LYS A C 1
ATOM 2470 O O . LYS A 1 363 ? -16.161 24.813 -10.873 1.00 48.58 280 LYS A O 1
ATOM 2476 N N . ASP A 1 364 ? -14.786 26.593 -10.756 1.00 51.41 281 ASP A N 1
ATOM 2477 C CA . ASP A 1 364 ? -13.613 25.836 -11.186 1.00 59.96 281 ASP A CA 1
ATOM 2478 C C . ASP A 1 364 ? -13.334 24.614 -10.313 1.00 60.56 281 ASP A C 1
ATOM 2479 O O . ASP A 1 364 ? -12.829 23.604 -10.815 1.00 60.01 281 ASP A O 1
ATOM 2484 N N . ARG A 1 365 ? -13.679 24.661 -9.028 1.00 58.28 282 ARG A N 1
ATOM 2485 C CA . ARG A 1 365 ? -13.348 23.546 -8.145 1.00 54.93 282 ARG A CA 1
ATOM 2486 C C . ARG A 1 365 ? -14.261 22.349 -8.398 1.00 51.77 282 ARG A C 1
ATOM 2487 O O . ARG A 1 365 ? -13.788 21.216 -8.592 1.00 51.92 282 ARG A O 1
ATOM 2495 N N . LEU A 1 366 ? -15.576 22.586 -8.417 1.00 51.79 283 LEU A N 1
ATOM 2496 C CA . LEU A 1 366 ? -16.504 21.527 -8.803 1.00 48.74 283 LEU A CA 1
ATOM 2497 C C . LEU A 1 366 ? -16.200 21.015 -10.204 1.00 45.40 283 LEU A C 1
ATOM 2498 O O . LEU A 1 366 ? -16.235 19.801 -10.452 1.00 45.54 283 LEU A O 1
ATOM 2503 N N . HIS A 1 367 ? -15.850 21.919 -11.121 1.00 42.86 284 HIS A N 1
ATOM 2504 C CA . HIS A 1 367 ? -15.627 21.511 -12.502 1.00 47.33 284 HIS A CA 1
ATOM 2505 C C . HIS A 1 367 ? -14.382 20.625 -12.604 1.00 45.54 284 HIS A C 1
ATOM 2506 O O . HIS A 1 367 ? -14.390 19.607 -13.310 1.00 44.25 284 HIS A O 1
ATOM 2513 N N . LYS A 1 368 ? -13.328 20.965 -11.854 1.00 43.34 285 LYS A N 1
ATOM 2514 C CA . LYS A 1 368 ? -12.128 20.131 -11.817 1.00 46.95 285 LYS A CA 1
ATOM 2515 C C . LYS A 1 368 ? -12.432 18.738 -11.282 1.00 51.05 285 LYS A C 1
ATOM 2516 O O . LYS A 1 368 ? -11.979 17.726 -11.854 1.00 47.55 285 LYS A O 1
ATOM 2522 N N . ALA A 1 369 ? -13.203 18.667 -10.190 1.00 48.17 286 ALA A N 1
ATOM 2523 C CA . ALA A 1 369 ? -13.595 17.360 -9.668 1.00 46.30 286 ALA A CA 1
ATOM 2524 C C . ALA A 1 369 ? -14.351 16.546 -10.722 1.00 43.27 286 ALA A C 1
ATOM 2525 O O . ALA A 1 369 ? -14.150 15.324 -10.846 1.00 40.13 286 ALA A O 1
ATOM 2527 N N . LEU A 1 370 ? -15.225 17.211 -11.497 1.00 42.92 287 LEU A N 1
ATOM 2528 C CA . LEU A 1 370 ? -15.957 16.512 -12.560 1.00 40.30 287 LEU A CA 1
ATOM 2529 C C . LEU A 1 370 ? -15.014 15.981 -13.639 1.00 40.34 287 LEU A C 1
ATOM 2530 O O . LEU A 1 370 ? -15.155 14.836 -14.078 1.00 37.46 287 LEU A O 1
ATOM 2535 N N . VAL A 1 371 ? -14.088 16.822 -14.109 1.00 38.69 288 VAL A N 1
ATOM 2536 C CA . VAL A 1 371 ? -13.084 16.407 -15.092 1.00 41.44 288 VAL A CA 1
ATOM 2537 C C . VAL A 1 371 ? -12.348 15.144 -14.638 1.00 41.97 288 VAL A C 1
ATOM 2538 O O . VAL A 1 371 ? -12.130 14.206 -15.428 1.00 41.88 288 VAL A O 1
ATOM 2542 N N . ILE A 1 372 ? -11.969 15.086 -13.358 1.00 38.07 289 ILE A N 1
ATOM 2543 C CA . ILE A 1 372 ? -11.251 13.898 -12.890 1.00 41.70 289 ILE A CA 1
ATOM 2544 C C . ILE A 1 372 ? -12.150 12.663 -12.911 1.00 46.51 289 ILE A C 1
ATOM 2545 O O . ILE A 1 372 ? -11.736 11.576 -13.354 1.00 49.00 289 ILE A O 1
ATOM 2550 N N . THR A 1 373 ? -13.393 12.794 -12.444 1.00 44.04 290 THR A N 1
ATOM 2551 C CA . THR A 1 373 ? -14.194 11.574 -12.413 1.00 44.95 290 THR A CA 1
ATOM 2552 C C . THR A 1 373 ? -14.647 11.171 -13.814 1.00 44.55 290 THR A C 1
ATOM 2553 O O . THR A 1 373 ? -14.913 9.989 -14.065 1.00 43.75 290 THR A O 1
ATOM 2557 N N . LEU A 1 374 ? -14.677 12.118 -14.757 1.00 41.45 291 LEU A N 1
ATOM 2558 C CA . LEU A 1 374 ? -14.896 11.751 -16.155 1.00 43.24 291 LEU A CA 1
ATOM 2559 C C . LEU A 1 374 ? -13.727 10.932 -16.701 1.00 44.63 291 LEU A C 1
ATOM 2560 O O . LEU A 1 374 ? -13.936 9.924 -17.395 1.00 40.26 291 LEU A O 1
ATOM 2565 N N . ALA A 1 375 ? -12.489 11.352 -16.406 1.00 38.88 292 ALA A N 1
ATOM 2566 C CA . ALA A 1 375 ? -11.347 10.506 -16.750 1.00 37.76 292 ALA A CA 1
ATOM 2567 C C . ALA A 1 375 ? -11.517 9.086 -16.198 1.00 36.43 292 ALA A C 1
ATOM 2568 O O . ALA A 1 375 ? -11.342 8.104 -16.933 1.00 38.32 292 ALA A O 1
ATOM 2570 N N . LEU A 1 376 ? -11.863 8.952 -14.913 1.00 32.59 293 LEU A N 1
ATOM 2571 C CA . LEU A 1 376 ? -12.025 7.605 -14.336 1.00 40.18 293 LEU A CA 1
ATOM 2572 C C . LEU A 1 376 ? -13.093 6.779 -15.075 1.00 41.23 293 LEU A C 1
ATOM 2573 O O . LEU A 1 376 ? -12.893 5.579 -15.394 1.00 44.99 293 LEU A O 1
ATOM 2578 N N . ALA A 1 377 ? -14.243 7.404 -15.355 1.00 35.63 294 ALA A N 1
ATOM 2579 C CA . ALA A 1 377 ? -15.278 6.715 -16.120 1.00 37.71 294 ALA A CA 1
ATOM 2580 C C . ALA A 1 377 ? -14.744 6.255 -17.473 1.00 39.13 294 ALA A C 1
ATOM 2581 O O . ALA A 1 377 ? -14.983 5.115 -17.889 1.00 46.94 294 ALA A O 1
ATOM 2583 N N . ALA A 1 378 ? -13.997 7.113 -18.163 1.00 34.20 295 ALA A N 1
ATOM 2584 C CA . ALA A 1 378 ? -13.431 6.682 -19.439 1.00 39.88 295 ALA A CA 1
ATOM 2585 C C . ALA A 1 378 ? -12.476 5.500 -19.249 1.00 42.85 295 ALA A C 1
ATOM 2586 O O . ALA A 1 378 ? -12.480 4.556 -20.052 1.00 41.21 295 ALA A O 1
ATOM 2588 N N . ALA A 1 379 ? -11.679 5.521 -18.174 1.00 38.08 296 ALA A N 1
ATOM 2589 C CA . ALA A 1 379 ? -10.627 4.524 -17.958 1.00 37.16 296 ALA A CA 1
ATOM 2590 C C . ALA A 1 379 ? -11.179 3.122 -17.720 1.00 40.04 296 ALA A C 1
ATOM 2591 O O . ALA A 1 379 ? -10.406 2.144 -17.729 1.00 37.42 296 ALA A O 1
ATOM 2593 N N . ASN A 1 380 ? -12.491 3.016 -17.485 1.00 37.66 297 ASN A N 1
ATOM 2594 C CA . ASN A 1 380 ? -13.101 1.704 -17.281 1.00 43.15 297 ASN A CA 1
ATOM 2595 C C . ASN A 1 380 ? -12.804 0.833 -18.488 1.00 45.03 297 ASN A C 1
ATOM 2596 O O . ASN A 1 380 ? -12.708 -0.375 -18.381 1.00 36.96 297 ASN A O 1
ATOM 2601 N N . ALA A 1 381 ? -12.721 1.450 -19.672 1.00 39.35 298 ALA A N 1
ATOM 2602 C CA . ALA A 1 381 ? -12.566 0.673 -20.890 1.00 43.72 298 ALA A CA 1
ATOM 2603 C C . ALA A 1 381 ? -11.227 -0.055 -20.947 1.00 47.10 298 ALA A C 1
ATOM 2604 O O . ALA A 1 381 ? -11.121 -1.066 -21.650 1.00 46.27 298 ALA A O 1
ATOM 2606 N N . CYS A 1 382 ? -10.203 0.422 -20.232 1.00 44.41 299 CYS A N 1
ATOM 2607 C CA . CYS A 1 382 ? -8.978 -0.358 -20.126 1.00 45.36 299 CYS A CA 1
ATOM 2608 C C . CYS A 1 382 ? -8.892 -1.112 -18.814 1.00 46.07 299 CYS A C 1
ATOM 2609 O O . CYS A 1 382 ? -7.991 -1.936 -18.658 1.00 50.62 299 CYS A O 1
ATOM 2612 N N . PHE A 1 383 ? -9.785 -0.841 -17.862 1.00 46.16 300 PHE A N 1
ATOM 2613 C CA . PHE A 1 383 ? -9.758 -1.638 -16.636 1.00 45.65 300 PHE A CA 1
ATOM 2614 C C . PHE A 1 383 ? -10.409 -3.013 -16.826 1.00 47.88 300 PHE A C 1
ATOM 2615 O O . PHE A 1 383 ? -9.950 -3.994 -16.230 1.00 49.24 300 PHE A O 1
ATOM 2623 N N . ASN A 1 384 ? -11.450 -3.121 -17.658 1.00 48.22 301 ASN A N 1
ATOM 2624 C CA . ASN A 1 384 ? -12.230 -4.368 -17.683 1.00 44.08 301 ASN A CA 1
ATOM 2625 C C . ASN A 1 384 ? -11.478 -5.673 -17.999 1.00 47.70 301 ASN A C 1
ATOM 2626 O O . ASN A 1 384 ? -11.973 -6.737 -17.573 1.00 46.56 301 ASN A O 1
ATOM 2631 N N . PRO A 1 385 ? -10.354 -5.713 -18.725 1.00 48.28 302 PRO A N 1
ATOM 2632 C CA . PRO A 1 385 ? -9.722 -7.027 -18.969 1.00 44.85 302 PRO A CA 1
ATOM 2633 C C . PRO A 1 385 ? -9.170 -7.712 -17.717 1.00 45.14 302 PRO A C 1
ATOM 2634 O O . PRO A 1 385 ? -8.912 -8.932 -17.754 1.00 44.61 302 PRO A O 1
ATOM 2638 N N . LEU A 1 386 ? -8.989 -6.981 -16.612 1.00 43.77 303 LEU A N 1
ATOM 2639 C CA . LEU A 1 386 ? -8.756 -7.636 -15.323 1.00 49.88 303 LEU A CA 1
ATOM 2640 C C . LEU A 1 386 ? -9.793 -8.707 -15.052 1.00 48.85 303 LEU A C 1
ATOM 2641 O O . LEU A 1 386 ? -9.474 -9.789 -14.543 1.00 45.45 303 LEU A O 1
ATOM 2646 N N . LEU A 1 387 ? -11.043 -8.420 -15.390 1.00 49.64 304 LEU A N 1
ATOM 2647 C CA . LEU A 1 387 ? -12.110 -9.375 -15.142 1.00 45.77 304 LEU A CA 1
ATOM 2648 C C . LEU A 1 387 ? -11.962 -10.596 -16.044 1.00 46.22 304 LEU A C 1
ATOM 2649 O O . LEU A 1 387 ? -12.214 -11.731 -15.618 1.00 48.80 304 LEU A O 1
ATOM 2654 N N . TYR A 1 388 ? -11.517 -10.393 -17.283 1.00 40.61 305 TYR A N 1
ATOM 2655 C CA . TYR A 1 388 ? -11.350 -11.531 -18.179 1.00 40.79 305 TYR A CA 1
ATOM 2656 C C . TYR A 1 388 ? -10.265 -12.442 -17.627 1.00 47.73 305 TYR A C 1
ATOM 2657 O O . TYR A 1 388 ? -10.352 -13.674 -17.731 1.00 44.81 305 TYR A O 1
ATOM 2666 N N . TYR A 1 389 ? -9.226 -11.842 -17.030 1.00 49.01 306 TYR A N 1
ATOM 2667 C CA . TYR A 1 389 ? -8.092 -12.652 -16.589 1.00 50.15 306 TYR A CA 1
ATOM 2668 C C . TYR A 1 389 ? -8.400 -13.378 -15.287 1.00 49.21 306 TYR A C 1
ATOM 2669 O O . TYR A 1 389 ? -8.107 -14.571 -15.147 1.00 49.89 306 TYR A O 1
ATOM 2678 N N . PHE A 1 390 ? -8.970 -12.677 -14.314 1.00 43.29 307 PHE A N 1
ATOM 2679 C CA . PHE A 1 390 ? -9.159 -13.301 -13.016 1.00 47.11 307 PHE A CA 1
ATOM 2680 C C . PHE A 1 390 ? -10.481 -14.049 -12.886 1.00 49.31 307 PHE A C 1
ATOM 2681 O O . PHE A 1 390 ? -10.608 -14.885 -11.989 1.00 51.30 307 PHE A O 1
ATOM 2689 N N . ALA A 1 391 ? -11.453 -13.819 -13.773 1.00 49.88 308 ALA A N 1
ATOM 2690 C CA . ALA A 1 391 ? -12.713 -14.544 -13.646 1.00 54.28 308 ALA A CA 1
ATOM 2691 C C . ALA A 1 391 ? -13.238 -15.061 -14.985 1.00 55.01 308 ALA A C 1
ATOM 2692 O O . ALA A 1 391 ? -14.444 -15.315 -15.112 1.00 52.36 308 ALA A O 1
ATOM 2694 N N . GLY A 1 392 ? -12.375 -15.234 -15.977 1.00 54.02 309 GLY A N 1
ATOM 2695 C CA . GLY A 1 392 ? -12.817 -15.698 -17.273 1.00 52.46 309 GLY A CA 1
ATOM 2696 C C . GLY A 1 392 ? -13.250 -17.149 -17.257 1.00 54.91 309 GLY A C 1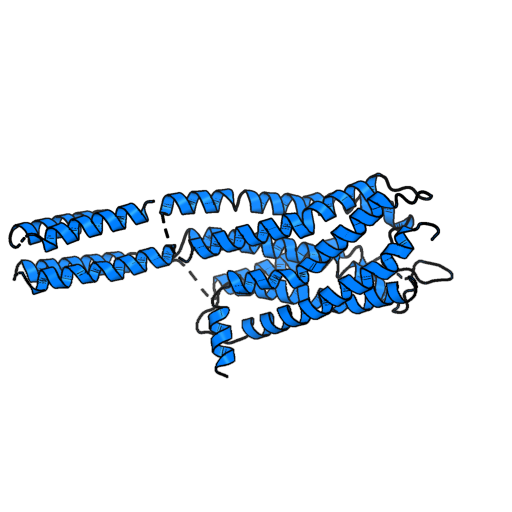
ATOM 2697 O O . GLY A 1 392 ? -13.139 -17.861 -16.260 1.00 57.97 309 GLY A O 1
ATOM 2698 N N . GLU A 1 393 ? -13.764 -17.595 -18.402 1.00 55.13 310 GLU A N 1
ATOM 2699 C CA . GLU A 1 393 ? -14.291 -18.948 -18.563 1.00 57.53 310 GLU A CA 1
ATOM 2700 C C . GLU A 1 393 ? -13.470 -19.613 -19.663 1.00 63.24 310 GLU A C 1
ATOM 2701 O O . GLU A 1 393 ? -13.727 -19.393 -20.851 1.00 65.77 310 GLU A O 1
ATOM 2707 N N . ASN A 1 394 ? -12.472 -20.405 -19.269 1.00 59.74 311 ASN A N 1
ATOM 2708 C CA . ASN A 1 394 ? -11.522 -21.015 -20.198 1.00 66.03 311 ASN A CA 1
ATOM 2709 C C . ASN A 1 394 ? -10.677 -19.965 -20.905 1.00 60.87 311 ASN A C 1
ATOM 2710 O O . ASN A 1 394 ? -10.168 -20.200 -22.007 1.00 57.52 311 ASN A O 1
ATOM 2715 N N . PHE A 1 395 ? -10.551 -18.793 -20.286 1.00 59.16 312 PHE A N 1
ATOM 2716 C CA . PHE A 1 395 ? -9.735 -17.728 -20.848 1.00 55.23 312 PHE A CA 1
ATOM 2717 C C . PHE A 1 395 ? -8.270 -18.127 -20.830 1.00 56.88 312 PHE A C 1
ATOM 2718 O O . PHE A 1 395 ? -7.606 -18.136 -21.871 1.00 60.27 312 PHE A O 1
ATOM 2726 N N . LYS A 1 396 ? -7.764 -18.497 -19.649 1.00 61.79 313 LYS A N 1
ATOM 2727 C CA . LYS A 1 396 ? -6.399 -18.999 -19.532 1.00 60.97 313 LYS A CA 1
ATOM 2728 C C . LYS A 1 396 ? -6.179 -20.257 -20.362 1.00 60.14 313 LYS A C 1
ATOM 2729 O O . LYS A 1 396 ? -5.075 -20.469 -20.874 1.00 63.06 313 LYS A O 1
ATOM 2735 N N . ASP A 1 397 ? -7.197 -21.112 -20.493 1.00 57.35 314 ASP A N 1
ATOM 2736 C CA . ASP A 1 397 ? -7.062 -22.287 -21.353 1.00 62.36 314 ASP A CA 1
ATOM 2737 C C . ASP A 1 397 ? -6.811 -21.874 -22.796 1.00 60.28 314 ASP A C 1
ATOM 2738 O O . ASP A 1 397 ? -5.882 -22.371 -23.450 1.00 59.42 314 ASP A O 1
ATOM 2743 N N . ARG A 1 398 ? -7.637 -20.959 -23.309 1.00 57.65 315 ARG A N 1
ATOM 2744 C CA . ARG A 1 398 ? -7.412 -20.442 -24.651 1.00 60.79 315 ARG A CA 1
ATOM 2745 C C . ARG A 1 398 ? -6.058 -19.765 -24.771 1.00 57.33 315 ARG A C 1
ATOM 2746 O O . ARG A 1 398 ? -5.389 -19.910 -25.796 1.00 55.71 315 ARG A O 1
ATOM 2754 N N . LEU A 1 399 ? -5.634 -19.039 -23.737 1.00 59.78 316 LEU A N 1
ATOM 2755 C CA . LEU A 1 399 ? -4.343 -18.361 -23.784 1.00 56.94 316 LEU A CA 1
ATOM 2756 C C . LEU A 1 399 ? -3.191 -19.358 -23.870 1.00 62.49 316 LEU A C 1
ATOM 2757 O O . LEU A 1 399 ? -2.282 -19.191 -24.688 1.00 65.57 316 LEU A O 1
ATOM 2762 N N . LYS A 1 400 ? -3.214 -20.404 -23.045 1.00 64.67 317 LYS A N 1
ATOM 2763 C CA . LYS A 1 400 ? -2.182 -21.428 -23.130 1.00 69.92 317 LYS A CA 1
ATOM 2764 C C . LYS A 1 400 ? -2.201 -22.101 -24.494 1.00 72.19 317 LYS A C 1
ATOM 2765 O O . LYS A 1 400 ? -1.146 -22.457 -25.040 1.00 73.54 317 LYS A O 1
ATOM 2767 N N . SER A 1 401 ? -3.394 -22.265 -25.073 1.00 75.59 318 SER A N 1
ATOM 2768 C CA . SER A 1 401 ? -3.483 -22.823 -26.421 1.00 79.25 318 SER A CA 1
ATOM 2769 C C . SER A 1 401 ? -2.804 -21.910 -27.430 1.00 69.96 318 SER A C 1
ATOM 2770 O O . SER A 1 401 ? -2.050 -22.365 -28.296 1.00 73.23 318 SER A O 1
ATOM 2773 N N . ALA A 1 402 ? -3.072 -20.609 -27.331 1.00 65.50 319 ALA A N 1
ATOM 2774 C CA . ALA A 1 402 ? -2.413 -19.635 -28.195 1.00 72.34 319 ALA A CA 1
ATOM 2775 C C . ALA A 1 402 ? -0.896 -19.682 -28.034 1.00 79.30 319 ALA A C 1
ATOM 2776 O O . ALA A 1 402 ? -0.157 -19.631 -29.025 1.00 81.85 319 ALA A O 1
ATOM 2778 N N . LEU A 1 403 ? -0.423 -19.789 -26.793 1.00 80.82 320 LEU A N 1
ATOM 2779 C CA . LEU A 1 403 ? 1.009 -19.877 -26.532 1.00 80.46 320 LEU A CA 1
ATOM 2780 C C . LEU A 1 403 ? 1.630 -21.098 -27.184 1.00 85.37 320 LEU A C 1
ATOM 2781 O O . LEU A 1 403 ? 2.793 -21.045 -27.597 1.00 94.05 320 LEU A O 1
ATOM 2786 N N . ARG A 1 404 ? 0.892 -22.207 -27.270 1.00 86.69 321 ARG A N 1
ATOM 2787 C CA . ARG A 1 404 ? 1.436 -23.369 -27.970 1.00 99.30 321 ARG A CA 1
ATOM 2788 C C . ARG A 1 404 ? 1.659 -23.089 -29.455 1.00 112.26 321 ARG A C 1
ATOM 2789 O O . ARG A 1 404 ? 2.572 -23.660 -30.063 1.00 116.07 321 ARG A O 1
ATOM 2794 N N . LYS A 1 405 ? 0.845 -22.222 -30.052 1.00 122.70 322 LYS A N 1
ATOM 2795 C CA . LYS A 1 405 ? 0.924 -21.936 -31.485 1.00 127.01 322 LYS A CA 1
ATOM 2796 C C . LYS A 1 405 ? 2.168 -21.123 -31.839 1.00 129.03 322 LYS A C 1
ATOM 2797 O O . LYS A 1 405 ? 3.235 -21.682 -32.088 1.00 133.36 322 LYS A O 1
#

InterPro domains:
  IPR000276 G protein-coupled receptor, rhodopsin-like [PF00001] (55-305)
  IPR000276 G protein-coupled receptor, rhodopsin-like [PR00237] (40-64)
  IPR000276 G protein-coupled receptor, rhodopsin-like [PR00237] (73-94)
  IPR000276 G protein-coupled receptor, rhodopsin-like [PR00237] (118-140)
  IPR000276 G protein-coupled receptor, rhodopsin-like [PR00237] (202-225)
  IPR000276 G protein-coupled receptor, rhodopsin-like [PR00237] (245-269)
  IPR000276 G protein-coupled receptor, rhodopsin-like [PR00237] (287-313)
  IPR004071 Cysteinyl leukotriene receptor [PR01533] (32-45)
  IPR004071 Cysteinyl leukotriene receptor [PR01533] (64-73)
  IPR004071 Cysteinyl leukotriene receptor [PR01533] (94-118)
  IPR004071 Cysteinyl leukotriene receptor [PR01533] (144-157)
  IPR004071 Cysteinyl leukotriene receptor [PR01533] (183-197)
  IPR004071 Cysteinyl leukotriene receptor [PR01533] (311-322)
  IPR013311 Cysteinyl leukotriene receptor 2 [PR01903] (20-32)
  IPR013311 Cysteinyl leukotriene receptor 2 [PR01903] (169-179)
  IPR013311 Cysteinyl leukotriene receptor 2 [PR01903] (224-236)
  IPR013311 Cysteinyl leukotriene receptor 2 [PR01903] (237-249)
  IPR013311 Cysteinyl leukotriene receptor 2 [PR01903] (263-274)
  IPR013311 Cysteinyl leukotriene receptor 2 [PR01903] (279-290)
  IPR017452 GPCR, rhodopsin-like, 7TM [PS50262] (55-305)

Sequence (365 aa):
RNCTIENFKREFFPIVYLIIFFVGVLGNGLSIYVFLQPYKKSTSVNVFMLNLAISNLLFISTLPFRADYYLRGSNWIFGDLACRIMSYSSLYVNMYSSIYFLTVLSVVRYLAMVHPFRVTSIRSAWILCGIIWILIMASSIMMLLDSEQNGSVTSCLELNLYKIAKLQTMMNYIALVVGCLLPFFTLSICCYLLIIRVLLKVEADLEDNWETLNDNLKVIEKAAAQVKDALTKMRAAALDAQMKDFRHGFDILVGQIDDALKLVKEAQAAAEQLKTTRNAYIQKYLVSHRKALTTIIITLIIFFLCFLPYHTLRTVHLTTWKVGLCKDRLHKALVITLALAAANACFNPLLYYFAGENFKDRLKSALRK

GO terms:
  GO:0005886 plasma membrane (C, TAS)
  GO:0005515 protein binding (F, IPI)

B-factor: mean 70.62, std 32.22, range [29.3, 189.23]

Nearest PDB structures (foldseek):
  6rz6-assembly1_A  TM=1.003E+00  e=1.272E-46  Homo sapiens
  6rz9-assembly1_A  TM=1.002E+00  e=8.010E-45  Homo sapiens
  6rz4-assembly1_A  TM=8.067E-01  e=2.130E-22  Homo sapiens
  6rz5-assembly2_B  TM=7.718E-01  e=7.882E-22  Homo sapiens
  6rz5-assembly1_A  TM=7.845E-01  e=1.414E-19  Homo sapiens

Secondary structure (P-SEA, 3-state):
cccaaaaaaaacaaaaaaaaaaaaaaaaaaaaaaaacccccccaaaaaaaaaaaaaaaaaaaaaaaaaaaaacccccccaaaaaaaaaaaaaaaaaaaaaaaaaaaaaaaaaacccccaaaaaaaaaaaaaaaaaaaaccccccccccccbbbccccccccaaaaaaaaaaaaacccaaaaaaaaaaaaaaaaaaaaaccaaaaaaaaaaaaaaaaacccaaaaaaaaaaaaaaaaaccaaaaaaaaaaaaaaaaaaaccaaaaaacaaaaaaaaaaaaaaccaaaaaaaaaaaaaaaaacccaaaaaaaaaaaaaccccccaaaaaaaaaaaaaaaaaccccccccccccccaaaaaaaaaaac